Protein AF-0000000085016374 (afdb_homodimer)

Nearest PDB structures (foldseek):
  3pas-assembly1_A  TM=5.591E-01  e=5.017E-05  Marinobacter nauticus VT8
  2zcx-assembly1_A-2  TM=7.068E-01  e=5.636E-04  Streptomyces coelicolor
  1ui6-assembly1_A  TM=4.594E-01  e=1.805E-04  Streptomyces coelicolor A3(2)
  4me9-assembly1_B  TM=4.022E-01  e=4.446E-04  Bacillus cereus ATCC 10987
  7acl-assembly1_B  TM=5.069E-01  e=5.238E-03  Escherichia coli

Organism: Streptococcus sanguinis (strain SK36) (NCBI:txid388919)

Sequence (396 aa):
MATAFTSEEKEVIRKKLHKVAKECLQRYGVKKTTVDQMAALADISKGSFYNFYSSKEMLFFAVLEEYQIDVMNRLTEQLGMEVKIDTNRLVQLLYDFYQDFRYSFMYTIFKNHEMELLLRKLPKEAITNHHLIDDRMVKKIVSRINIRENVSVEIVSALFRTIAMTILHIEEIGEKQFDTTLKLVIQGVVEQITKEDRMATAFTSEEKEVIRKKLHKVAKECLQRYGVKKTTVDQMAALADISKGSFYNFYSSKEMLFFAVLEEYQIDVMNRLTEQLGMEVKIDTNRLVQLLYDFYQDFRYSFMYTIFKNHEMELLLRKLPKEAITNHHLIDDRMVKKIVSRINIRENVSVEIVSALFRTIAMTILHIEEIGEKQFDTTLKLVIQGVVEQITKEDR

pLDDT: mean 90.74, std 9.72, range [34.41, 98.5]

Structure (mmCIF, N/CA/C/O backbone):
data_AF-0000000085016374-model_v1
#
loop_
_entity.id
_entity.type
_entity.pdbx_description
1 polymer 'Transcriptional regulator, TetR/AcrR family, putative'
#
loop_
_atom_site.group_PDB
_atom_site.id
_atom_site.type_symbol
_atom_site.label_atom_id
_atom_site.label_alt_id
_atom_site.label_comp_id
_atom_site.label_asym_id
_atom_site.label_entity_id
_atom_site.label_seq_id
_atom_site.pdbx_PDB_ins_code
_atom_site.Cartn_x
_atom_site.Cartn_y
_atom_site.Cartn_z
_atom_site.occupancy
_atom_site.B_iso_or_equiv
_atom_site.auth_seq_id
_atom_site.auth_comp_id
_atom_site.auth_asym_id
_atom_site.auth_atom_id
_atom_site.pdbx_PDB_model_num
ATOM 1 N N . MET A 1 1 ? 45.938 18.297 -5.332 1 34.41 1 MET A N 1
ATOM 2 C CA . MET A 1 1 ? 44.969 17.766 -6.297 1 34.41 1 MET A CA 1
ATOM 3 C C . MET A 1 1 ? 44.094 16.703 -5.648 1 34.41 1 MET A C 1
ATOM 5 O O . MET A 1 1 ? 44.594 15.859 -4.898 1 34.41 1 MET A O 1
ATOM 9 N N . ALA A 1 2 ? 42.844 16.953 -5.238 1 45.19 2 ALA A N 1
ATOM 10 C CA . ALA A 1 2 ? 42.094 16.047 -4.379 1 45.19 2 ALA A CA 1
ATOM 11 C C . ALA A 1 2 ? 42.219 14.609 -4.852 1 45.19 2 ALA A C 1
ATOM 13 O O . ALA A 1 2 ? 41.969 14.312 -6.02 1 45.19 2 ALA A O 1
ATOM 14 N N . THR A 1 3 ? 43.031 13.852 -4.527 1 54.28 3 THR A N 1
ATOM 15 C CA . THR A 1 3 ? 43.406 12.531 -5.012 1 54.28 3 THR A CA 1
ATOM 16 C C . THR A 1 3 ? 42.188 11.641 -5.191 1 54.28 3 THR A C 1
ATOM 18 O O . THR A 1 3 ? 41.406 11.453 -4.254 1 54.28 3 THR A O 1
ATOM 21 N N . ALA A 1 4 ? 41.688 11.43 -6.477 1 71.38 4 ALA A N 1
ATOM 22 C CA . ALA A 1 4 ? 40.594 10.578 -6.965 1 71.38 4 ALA A CA 1
ATOM 23 C C . ALA A 1 4 ? 40.688 9.164 -6.402 1 71.38 4 ALA A C 1
ATOM 25 O O . ALA A 1 4 ? 41.781 8.594 -6.355 1 71.38 4 ALA A O 1
ATOM 26 N N . PHE A 1 5 ? 39.875 8.75 -5.504 1 82.38 5 PHE A N 1
ATOM 27 C CA . PHE A 1 5 ? 39.844 7.379 -4.996 1 82.38 5 PHE A CA 1
ATOM 28 C C . PHE A 1 5 ? 40.156 6.383 -6.109 1 82.38 5 PHE A C 1
ATOM 30 O O . PHE A 1 5 ? 39.75 6.582 -7.254 1 82.38 5 PHE A O 1
ATOM 37 N N . THR A 1 6 ? 41.031 5.504 -5.766 1 87.38 6 THR A N 1
ATOM 38 C CA . THR A 1 6 ? 41.219 4.391 -6.688 1 87.38 6 THR A CA 1
ATOM 39 C C . THR A 1 6 ? 39.969 3.527 -6.777 1 87.38 6 THR A C 1
ATOM 41 O O . THR A 1 6 ? 39.031 3.693 -5.988 1 87.38 6 THR A O 1
ATOM 44 N N . SER A 1 7 ? 39.875 2.711 -7.832 1 88.12 7 SER A N 1
ATOM 45 C CA . SER A 1 7 ? 38.75 1.823 -7.996 1 88.12 7 SER A CA 1
ATOM 46 C C . SER A 1 7 ? 38.562 0.916 -6.781 1 88.12 7 SER A C 1
ATOM 48 O O . SER A 1 7 ? 37.438 0.667 -6.34 1 88.12 7 SER A O 1
ATOM 50 N N . GLU A 1 8 ? 39.625 0.43 -6.277 1 90.88 8 GLU A N 1
ATOM 51 C CA . GLU A 1 8 ? 39.594 -0.43 -5.098 1 90.88 8 GLU A CA 1
ATOM 52 C C . GLU A 1 8 ? 39.125 0.339 -3.865 1 90.88 8 GLU A C 1
ATOM 54 O O . GLU A 1 8 ? 38.344 -0.177 -3.064 1 90.88 8 GLU A O 1
ATOM 59 N N . GLU A 1 9 ? 39.656 1.51 -3.75 1 90.81 9 GLU A N 1
ATOM 60 C CA . GLU A 1 9 ? 39.25 2.355 -2.631 1 90.81 9 GLU A CA 1
ATOM 61 C C . GLU A 1 9 ? 37.75 2.678 -2.693 1 90.81 9 GLU A C 1
ATOM 63 O O . GLU A 1 9 ? 37.062 2.68 -1.667 1 90.81 9 GLU A O 1
ATOM 68 N N . LYS A 1 10 ? 37.312 2.941 -3.848 1 93.38 10 LYS A N 1
ATOM 69 C CA . LYS A 1 10 ? 35.906 3.258 -4.031 1 93.38 10 LYS A CA 1
ATOM 70 C C . LYS A 1 10 ? 35.031 2.09 -3.605 1 93.38 10 LYS A C 1
ATOM 72 O O . LYS A 1 10 ? 33.969 2.291 -2.982 1 93.38 10 LYS A O 1
ATOM 77 N N . GLU A 1 11 ? 35.469 0.942 -3.926 1 94.5 11 GLU A N 1
ATOM 78 C CA . GLU A 1 11 ? 34.688 -0.248 -3.562 1 94.5 11 GLU A CA 1
ATOM 79 C C . GLU A 1 11 ? 34.656 -0.439 -2.049 1 94.5 11 GLU A C 1
ATOM 81 O O . GLU A 1 11 ? 33.625 -0.822 -1.493 1 94.5 11 GLU A O 1
ATOM 86 N N . VAL A 1 12 ? 35.75 -0.226 -1.465 1 94.75 12 VAL A N 1
ATOM 87 C CA . VAL A 1 12 ? 35.844 -0.357 -0.014 1 94.75 12 VAL A CA 1
ATOM 88 C C . VAL A 1 12 ? 34.906 0.662 0.654 1 94.75 12 VAL A C 1
ATOM 90 O O . VAL A 1 12 ? 34.188 0.33 1.597 1 94.75 12 VAL A O 1
ATOM 93 N N . ILE A 1 13 ? 34.938 1.874 0.152 1 95.69 13 ILE A N 1
ATOM 94 C CA . ILE A 1 13 ? 34.125 2.938 0.725 1 95.69 13 ILE A CA 1
ATOM 95 C C . ILE A 1 13 ? 32.625 2.627 0.502 1 95.69 13 ILE A C 1
ATOM 97 O O . ILE A 1 13 ? 31.812 2.818 1.401 1 95.69 13 ILE A O 1
ATOM 101 N N . ARG A 1 14 ? 32.312 2.17 -0.649 1 96.31 14 ARG A N 1
ATOM 102 C CA . ARG A 1 14 ? 30.938 1.799 -0.957 1 96.31 14 ARG A CA 1
ATOM 103 C C . ARG A 1 14 ? 30.422 0.749 0.021 1 96.31 14 ARG A C 1
ATOM 105 O O . ARG A 1 14 ? 29.312 0.879 0.555 1 96.31 14 ARG A O 1
ATOM 112 N N . LYS A 1 15 ? 31.203 -0.243 0.258 1 96.69 15 LYS A N 1
ATOM 113 C CA . LYS A 1 15 ? 30.812 -1.307 1.182 1 96.69 15 LYS A CA 1
ATOM 114 C C . LYS A 1 15 ? 30.641 -0.769 2.6 1 96.69 15 LYS A C 1
ATOM 116 O O . LYS A 1 15 ? 29.719 -1.16 3.307 1 96.69 15 LYS A O 1
ATOM 121 N N . LYS A 1 16 ? 31.516 0.068 2.922 1 97.25 16 LYS A N 1
ATOM 122 C CA . LYS A 1 16 ? 31.422 0.678 4.246 1 97.25 16 LYS A CA 1
ATOM 123 C C . LYS A 1 16 ? 30.156 1.523 4.379 1 97.25 16 LYS A C 1
ATOM 125 O O . LYS A 1 16 ? 29.469 1.469 5.402 1 97.25 16 LYS A O 1
ATOM 130 N N . LEU A 1 17 ? 29.875 2.289 3.383 1 98 17 LEU A N 1
ATOM 131 C CA . LEU A 1 17 ? 28.672 3.115 3.379 1 98 17 LEU A CA 1
ATOM 132 C C . LEU A 1 17 ? 27.406 2.252 3.49 1 98 17 LEU A C 1
ATOM 134 O O . LEU A 1 17 ? 26.484 2.594 4.223 1 98 17 LEU A O 1
ATOM 138 N N . HIS A 1 18 ? 27.422 1.163 2.791 1 97.75 18 HIS A N 1
ATOM 139 C CA . HIS A 1 18 ? 26.266 0.269 2.842 1 97.75 18 HIS A CA 1
ATOM 140 C C . HIS A 1 18 ? 26.094 -0.327 4.234 1 97.75 18 HIS A C 1
ATOM 142 O O . HIS A 1 18 ? 24.969 -0.41 4.742 1 97.75 18 HIS A O 1
ATOM 148 N N . LYS A 1 19 ? 27.188 -0.715 4.824 1 97.44 19 LYS A N 1
ATOM 149 C CA . LYS A 1 19 ? 27.141 -1.271 6.172 1 97.44 19 LYS A CA 1
ATOM 150 C C . LYS A 1 19 ? 26.625 -0.242 7.176 1 97.44 19 LYS A C 1
ATOM 152 O O . LYS A 1 19 ? 25.734 -0.537 7.973 1 97.44 19 LYS A O 1
ATOM 157 N N . VAL A 1 20 ? 27.141 0.909 7.086 1 97.94 20 VAL A N 1
ATOM 158 C CA . VAL A 1 20 ? 26.766 1.995 7.98 1 97.94 20 VAL A CA 1
ATOM 159 C C . VAL A 1 20 ? 25.281 2.348 7.773 1 97.94 20 VAL A C 1
ATOM 161 O O . VAL A 1 20 ? 24.547 2.527 8.742 1 97.94 20 VAL A O 1
ATOM 164 N N . ALA A 1 21 ? 24.891 2.467 6.547 1 97.31 21 ALA A N 1
ATOM 165 C CA . ALA A 1 21 ? 23.5 2.799 6.227 1 97.31 21 ALA A CA 1
ATOM 166 C C . ALA A 1 21 ? 22.547 1.76 6.801 1 97.31 21 ALA A C 1
ATOM 168 O O . ALA A 1 21 ? 21.531 2.111 7.402 1 97.31 21 ALA A O 1
ATOM 169 N N . LYS A 1 22 ? 22.891 0.53 6.613 1 95.5 22 LYS A N 1
ATOM 170 C CA . LYS A 1 22 ? 22.047 -0.547 7.137 1 95.5 22 LYS A CA 1
ATOM 171 C C . LYS A 1 22 ? 21.906 -0.443 8.648 1 95.5 22 LYS A C 1
ATOM 173 O O . LYS A 1 22 ? 20.797 -0.554 9.18 1 95.5 22 LYS A O 1
ATOM 178 N N . GLU A 1 23 ? 22.938 -0.219 9.297 1 95.25 23 GLU A N 1
ATOM 179 C CA . GLU A 1 23 ? 22.938 -0.099 10.75 1 95.25 23 GLU A CA 1
ATOM 180 C C . GLU A 1 23 ? 22.125 1.108 11.203 1 95.25 23 GLU A C 1
ATOM 182 O O . GLU A 1 23 ? 21.359 1.02 12.164 1 95.25 23 GLU A O 1
ATOM 187 N N . CYS A 1 24 ? 22.328 2.203 10.539 1 95.06 24 CYS A N 1
ATOM 188 C CA . CYS A 1 24 ? 21.609 3.422 10.891 1 95.06 24 CYS A CA 1
ATOM 189 C C . CYS A 1 24 ? 20.109 3.26 10.648 1 95.06 24 CYS A C 1
ATOM 191 O O . CYS A 1 24 ? 19.297 3.672 11.477 1 95.06 24 CYS A O 1
ATOM 193 N N . LEU A 1 25 ? 19.781 2.646 9.57 1 92.69 25 LEU A N 1
ATOM 194 C CA . LEU A 1 25 ? 18.375 2.422 9.242 1 92.69 25 LEU A CA 1
ATOM 195 C C . LEU A 1 25 ? 17.719 1.515 10.281 1 92.69 25 LEU A C 1
ATOM 197 O O . LEU A 1 25 ? 16.578 1.755 10.688 1 92.69 25 LEU A O 1
ATOM 201 N N . GLN A 1 26 ? 18.438 0.539 10.633 1 91.62 26 GLN A N 1
ATOM 202 C CA . GLN A 1 26 ? 17.906 -0.41 11.609 1 91.62 26 GLN A CA 1
ATOM 203 C C . GLN A 1 26 ? 17.688 0.26 12.961 1 91.62 26 GLN A C 1
ATOM 205 O O . GLN A 1 26 ? 16.688 -0.008 13.641 1 91.62 26 GLN A O 1
ATOM 210 N N . ARG A 1 27 ? 18.562 1.188 13.242 1 90.81 27 ARG A N 1
ATOM 211 C CA . ARG A 1 27 ? 18.562 1.775 14.578 1 90.81 27 ARG A CA 1
ATOM 212 C C . ARG A 1 27 ? 17.703 3.037 14.609 1 90.81 27 ARG A C 1
ATOM 214 O O . ARG A 1 27 ? 16.938 3.246 15.555 1 90.81 27 ARG A O 1
ATOM 221 N N . TYR A 1 28 ? 17.828 3.885 13.508 1 90 28 TYR A N 1
ATOM 222 C CA . TYR A 1 28 ? 17.297 5.23 13.625 1 90 28 TYR A CA 1
ATOM 223 C C . TYR A 1 28 ? 16.219 5.477 12.578 1 90 28 TYR A C 1
ATOM 225 O O . TYR A 1 28 ? 15.406 6.402 12.711 1 90 28 TYR A O 1
ATOM 233 N N . GLY A 1 29 ? 16.188 4.648 11.617 1 90.44 29 GLY A N 1
ATOM 234 C CA . GLY A 1 29 ? 15.242 4.906 10.539 1 90.44 29 GLY A CA 1
ATOM 235 C C . GLY A 1 29 ? 15.742 5.938 9.547 1 90.44 29 GLY A C 1
ATOM 236 O O . GLY A 1 29 ? 16.922 6.312 9.562 1 90.44 29 GLY A O 1
ATOM 237 N N . VAL A 1 30 ? 14.898 6.383 8.648 1 91.88 30 VAL A N 1
ATOM 238 C CA . VAL A 1 30 ? 15.258 7.254 7.531 1 91.88 30 VAL A CA 1
ATOM 239 C C . VAL A 1 30 ? 15.352 8.703 8.016 1 91.88 30 VAL A C 1
ATOM 241 O O . VAL A 1 30 ? 16.328 9.398 7.727 1 91.88 30 VAL A O 1
ATOM 244 N N . LYS A 1 31 ? 14.414 9.133 8.75 1 89.94 31 LYS A N 1
ATOM 245 C CA . LYS A 1 31 ? 14.281 10.539 9.133 1 89.94 31 LYS A CA 1
ATOM 246 C C . LYS A 1 31 ? 15.43 10.969 10.047 1 89.94 31 LYS A C 1
ATOM 248 O O . LYS A 1 31 ? 15.984 12.055 9.883 1 89.94 31 LYS A O 1
ATOM 253 N N . LYS A 1 32 ? 15.828 10.164 10.891 1 92.62 32 LYS A N 1
ATOM 254 C CA . LYS A 1 32 ? 16.781 10.531 11.93 1 92.62 32 LYS A CA 1
ATOM 255 C C . LYS A 1 32 ? 18.219 10.273 11.469 1 92.62 32 LYS A C 1
ATOM 257 O O . LYS A 1 32 ? 19.172 10.672 12.141 1 92.62 32 LYS A O 1
ATOM 262 N N . THR A 1 33 ? 18.328 9.617 10.406 1 95.12 33 THR A N 1
ATOM 263 C CA . THR A 1 33 ? 19.672 9.367 9.875 1 95.12 33 THR A CA 1
ATOM 264 C C . THR A 1 33 ? 20.094 10.492 8.93 1 95.12 33 THR A C 1
ATOM 266 O O . THR A 1 33 ? 19.344 10.852 8.016 1 95.12 33 THR A O 1
ATOM 269 N N . THR A 1 34 ? 21.344 11.031 9.156 1 97 34 THR A N 1
ATOM 270 C CA . THR A 1 34 ? 21.797 12.133 8.32 1 97 34 THR A CA 1
ATOM 271 C C . THR A 1 34 ? 23.047 11.734 7.535 1 97 34 THR A C 1
ATOM 273 O O . THR A 1 34 ? 23.734 10.766 7.887 1 97 34 THR A O 1
ATOM 276 N N . VAL A 1 35 ? 23.297 12.562 6.484 1 97.94 35 VAL A N 1
ATOM 277 C CA . VAL A 1 35 ? 24.484 12.359 5.668 1 97.94 35 VAL A CA 1
ATOM 278 C C . VAL A 1 35 ? 25.734 12.602 6.512 1 97.94 35 VAL A C 1
ATOM 280 O O . VAL A 1 35 ? 26.703 11.836 6.445 1 97.94 35 VAL A O 1
ATOM 283 N N . ASP A 1 36 ? 25.641 13.602 7.375 1 97.88 36 ASP A N 1
ATOM 284 C CA . ASP A 1 36 ? 26.781 13.914 8.234 1 97.88 36 ASP A CA 1
ATOM 285 C C . ASP A 1 36 ? 27.125 12.734 9.141 1 97.88 36 ASP A C 1
ATOM 287 O O . ASP A 1 36 ? 28.297 12.352 9.242 1 97.88 36 ASP A O 1
ATOM 291 N N . GLN A 1 37 ? 26.203 12.133 9.703 1 97.62 37 GLN A N 1
ATOM 292 C CA . GLN A 1 37 ? 26.391 11 10.609 1 97.62 37 GLN A CA 1
ATOM 293 C C . GLN A 1 37 ? 26.984 9.805 9.867 1 97.62 37 GLN A C 1
ATOM 295 O O . GLN A 1 37 ? 27.922 9.18 10.352 1 97.62 37 GLN A O 1
ATOM 300 N N . MET A 1 38 ? 26.453 9.469 8.703 1 98.25 38 MET A N 1
ATOM 301 C CA . MET A 1 38 ? 26.891 8.305 7.949 1 98.25 38 MET A CA 1
ATOM 302 C C . MET A 1 38 ? 28.312 8.508 7.414 1 98.25 38 MET A C 1
ATOM 304 O O . MET A 1 38 ? 29.125 7.582 7.418 1 98.25 38 MET A O 1
ATOM 308 N N . ALA A 1 39 ? 28.531 9.734 6.934 1 97.88 39 ALA A N 1
ATOM 309 C CA . ALA A 1 39 ? 29.875 10.047 6.441 1 97.88 39 ALA A CA 1
ATOM 310 C C . ALA A 1 39 ? 30.922 9.883 7.543 1 97.88 39 ALA A C 1
ATOM 312 O O . ALA A 1 39 ? 31.969 9.273 7.328 1 97.88 39 ALA A O 1
ATOM 313 N N . ALA A 1 40 ? 30.625 10.352 8.727 1 97.75 40 ALA A N 1
ATOM 314 C CA . ALA A 1 40 ? 31.516 10.242 9.867 1 97.75 40 ALA A CA 1
ATOM 315 C C . ALA A 1 40 ? 31.766 8.781 10.234 1 97.75 40 ALA A C 1
ATOM 317 O O . ALA A 1 40 ? 32.906 8.367 10.453 1 97.75 40 ALA A O 1
ATOM 318 N N . LEU A 1 41 ? 30.781 8.016 10.258 1 97.19 41 LEU A N 1
ATOM 319 C CA . LEU A 1 41 ? 30.875 6.602 10.617 1 97.19 41 LEU A CA 1
ATOM 320 C C . LEU A 1 41 ? 31.641 5.82 9.562 1 97.19 41 LEU A C 1
ATOM 322 O O . LEU A 1 41 ? 32.312 4.84 9.875 1 97.19 41 LEU A O 1
ATOM 326 N N . ALA A 1 42 ? 31.562 6.281 8.32 1 97.12 42 ALA A N 1
ATOM 327 C CA . ALA A 1 42 ? 32.25 5.629 7.215 1 97.12 42 ALA A CA 1
ATOM 328 C C . ALA A 1 42 ? 33.688 6.18 7.066 1 97.12 42 ALA A C 1
ATOM 330 O O . ALA A 1 42 ? 34.438 5.73 6.203 1 97.12 42 ALA A O 1
ATOM 331 N N . ASP A 1 43 ? 33.969 7.145 7.82 1 96.12 43 ASP A N 1
ATOM 332 C CA . ASP A 1 43 ? 35.281 7.758 7.848 1 96.12 43 ASP A CA 1
ATOM 333 C C . ASP A 1 43 ? 35.594 8.453 6.527 1 96.12 43 ASP A C 1
ATOM 335 O O . ASP A 1 43 ? 36.656 8.25 5.949 1 96.12 43 ASP A O 1
ATOM 339 N N . ILE A 1 44 ? 34.688 9.133 6.055 1 96.31 44 ILE A N 1
ATOM 340 C CA . ILE A 1 44 ? 34.844 9.984 4.887 1 96.31 44 ILE A CA 1
ATOM 341 C C . ILE A 1 44 ? 34.25 11.359 5.148 1 96.31 44 ILE A C 1
ATOM 343 O O . ILE A 1 44 ? 33.531 11.547 6.129 1 96.31 44 ILE A O 1
ATOM 347 N N . SER A 1 45 ? 34.531 12.328 4.27 1 95.69 45 SER A N 1
ATOM 348 C CA . SER A 1 45 ? 33.938 13.656 4.391 1 95.69 45 SER A CA 1
ATOM 349 C C . SER A 1 45 ? 32.531 13.68 3.816 1 95.69 45 SER A C 1
ATOM 351 O O . SER A 1 45 ? 32.188 12.844 2.98 1 95.69 45 SER A O 1
ATOM 353 N N . LYS A 1 46 ? 31.75 14.625 4.254 1 95.62 46 LYS A N 1
ATOM 354 C CA . LYS A 1 46 ? 30.406 14.82 3.701 1 95.62 46 LYS A CA 1
ATOM 355 C C . LYS A 1 46 ? 30.469 15.07 2.197 1 95.62 46 LYS A C 1
ATOM 357 O O . LYS A 1 46 ? 29.625 14.57 1.447 1 95.62 46 LYS A O 1
ATOM 362 N N . GLY A 1 47 ? 31.438 15.859 1.775 1 95.25 47 GLY A N 1
ATOM 363 C CA . GLY A 1 47 ? 31.641 16.109 0.356 1 95.25 47 GLY A CA 1
ATOM 364 C C . GLY A 1 47 ? 31.891 14.844 -0.441 1 95.25 47 GLY A C 1
ATOM 365 O O . GLY A 1 47 ? 31.328 14.656 -1.521 1 95.25 47 GLY A O 1
ATOM 366 N N . SER A 1 48 ? 32.719 13.977 0.127 1 95.31 48 SER A N 1
ATOM 367 C CA . SER A 1 48 ? 33.031 12.711 -0.525 1 95.31 48 SER A CA 1
ATOM 368 C C . SER A 1 48 ? 31.812 11.82 -0.651 1 95.31 48 SER A C 1
ATOM 370 O O . SER A 1 48 ? 31.688 11.039 -1.6 1 95.31 48 SER A O 1
ATOM 372 N N . PHE A 1 49 ? 30.891 11.977 0.316 1 97.56 49 PHE A N 1
ATOM 373 C CA . PHE A 1 49 ? 29.656 11.211 0.268 1 97.56 49 PHE A CA 1
ATOM 374 C C . PHE A 1 49 ? 28.953 11.406 -1.068 1 97.56 49 PHE A C 1
ATOM 376 O O . PHE A 1 49 ? 28.5 10.438 -1.688 1 97.56 49 PHE A O 1
ATOM 383 N N . TYR A 1 50 ? 28.953 12.562 -1.556 1 96.56 50 TYR A N 1
ATOM 384 C CA . TYR A 1 50 ? 28.172 12.938 -2.727 1 96.56 50 TYR A CA 1
ATOM 385 C C . TYR A 1 50 ? 28.859 12.492 -4.012 1 96.56 50 TYR A C 1
ATOM 387 O O . TYR A 1 50 ? 28.281 12.555 -5.094 1 96.56 50 TYR A O 1
ATOM 395 N N . ASN A 1 51 ? 30.094 12.016 -3.869 1 95.62 51 ASN A N 1
ATOM 396 C CA . ASN A 1 51 ? 30.75 11.344 -4.984 1 95.62 51 ASN A CA 1
ATOM 397 C C . ASN A 1 51 ? 30.156 9.961 -5.23 1 95.62 51 ASN A C 1
ATOM 399 O O . ASN A 1 51 ? 30.312 9.391 -6.309 1 95.62 51 ASN A O 1
ATOM 403 N N . PHE A 1 52 ? 29.484 9.484 -4.258 1 96.69 52 PHE A N 1
ATOM 404 C CA . PHE A 1 52 ? 28.969 8.117 -4.348 1 96.69 52 PHE A CA 1
ATOM 405 C C . PHE A 1 52 ? 27.453 8.125 -4.504 1 96.69 52 PHE A C 1
ATOM 407 O O . PHE A 1 52 ? 26.906 7.359 -5.297 1 96.69 52 PHE A O 1
ATOM 414 N N . TYR A 1 53 ? 26.781 8.992 -3.76 1 97.62 53 TYR A N 1
ATOM 415 C CA . TYR A 1 53 ? 25.328 9.055 -3.793 1 97.62 53 TYR A CA 1
ATOM 416 C C . TYR A 1 53 ? 24.844 10.5 -3.807 1 97.62 53 TYR A C 1
ATOM 418 O O . TYR A 1 53 ? 25.359 11.336 -3.061 1 97.62 53 TYR A O 1
ATOM 426 N N . SER A 1 54 ? 23.812 10.719 -4.617 1 96.56 54 SER A N 1
ATOM 427 C CA . SER A 1 54 ? 23.281 12.07 -4.777 1 96.56 54 SER A CA 1
ATOM 428 C C . SER A 1 54 ? 22.453 12.484 -3.564 1 96.56 54 SER A C 1
ATOM 430 O O . SER A 1 54 ? 22.203 13.68 -3.352 1 96.56 54 SER A O 1
ATOM 432 N N . SER A 1 55 ? 21.969 11.508 -2.74 1 96.44 55 SER A N 1
ATOM 433 C CA . SER A 1 55 ? 21.188 11.742 -1.537 1 96.44 55 SER A CA 1
ATOM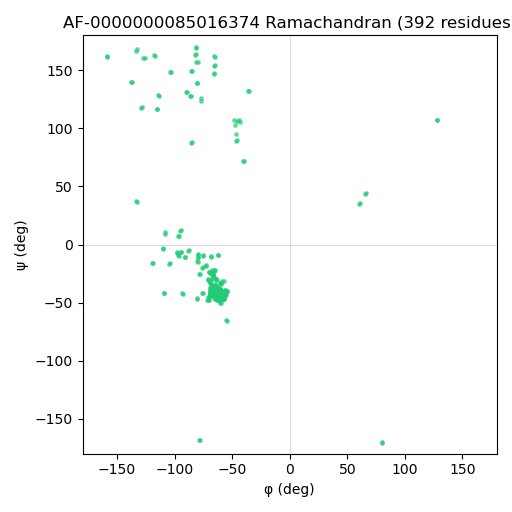 434 C C . SER A 1 55 ? 21.25 10.555 -0.59 1 96.44 55 SER A C 1
ATOM 436 O O . SER A 1 55 ? 21.656 9.461 -0.987 1 96.44 55 SER A O 1
ATOM 438 N N . LYS A 1 56 ? 20.906 10.766 0.62 1 96.5 56 LYS A N 1
ATOM 439 C CA . LYS A 1 56 ? 20.859 9.648 1.552 1 96.5 56 LYS A CA 1
ATOM 440 C C . LYS A 1 56 ? 19.797 8.633 1.136 1 96.5 56 LYS A C 1
ATOM 442 O O . LYS A 1 56 ? 19.953 7.43 1.366 1 96.5 56 LYS A O 1
ATOM 447 N N . GLU A 1 57 ? 18.734 9.117 0.474 1 96 57 GLU A N 1
ATOM 448 C CA . GLU A 1 57 ? 17.656 8.234 0.017 1 96 57 GLU A CA 1
ATOM 449 C C . GLU A 1 57 ? 18.172 7.262 -1.048 1 96 57 GLU A C 1
ATOM 451 O O . GLU A 1 57 ? 17.766 6.098 -1.071 1 96 57 GLU A O 1
ATOM 456 N N . MET A 1 58 ? 19 7.75 -1.874 1 96.94 58 MET A N 1
ATOM 457 C CA . MET A 1 58 ? 19.562 6.883 -2.902 1 96.94 58 MET A CA 1
ATOM 458 C C . MET A 1 58 ? 20.422 5.789 -2.279 1 96.94 58 MET A C 1
ATOM 460 O O . MET A 1 58 ? 20.391 4.641 -2.725 1 96.94 58 MET A O 1
ATOM 464 N N . LEU A 1 59 ? 21.203 6.188 -1.28 1 97.81 59 LEU A N 1
ATOM 465 C CA . LEU A 1 59 ? 22 5.191 -0.566 1 97.81 59 LEU A CA 1
ATOM 466 C C . LEU A 1 59 ? 21.094 4.18 0.133 1 97.81 59 LEU A C 1
ATOM 468 O O . LEU A 1 59 ? 21.312 2.973 0.045 1 97.81 59 LEU A O 1
ATOM 472 N N . PHE A 1 60 ? 20.062 4.648 0.812 1 96.38 60 PHE A N 1
ATOM 473 C CA . PHE A 1 60 ? 19.125 3.777 1.512 1 96.38 60 PHE A CA 1
ATOM 474 C C . PHE A 1 60 ? 18.453 2.812 0.54 1 96.38 60 PHE A C 1
ATOM 476 O O . PHE A 1 60 ? 18.328 1.621 0.828 1 96.38 60 PHE A O 1
ATOM 483 N N . PHE A 1 61 ? 18.078 3.318 -0.585 1 95.81 61 PHE A N 1
ATOM 484 C CA . PHE A 1 61 ? 17.438 2.492 -1.598 1 95.81 61 PHE A CA 1
ATOM 485 C C . PHE A 1 61 ? 18.375 1.412 -2.104 1 95.81 61 PHE A C 1
ATOM 487 O O . PHE A 1 61 ? 17.969 0.265 -2.301 1 95.81 61 PHE A O 1
ATOM 494 N N . ALA A 1 62 ? 19.594 1.773 -2.27 1 96.12 62 ALA A N 1
ATOM 495 C CA . ALA A 1 62 ? 20.609 0.81 -2.719 1 96.12 62 ALA A CA 1
ATOM 496 C C . ALA A 1 62 ? 20.766 -0.317 -1.702 1 96.12 62 ALA A C 1
ATOM 498 O O . ALA A 1 62 ? 20.891 -1.485 -2.076 1 96.12 62 ALA A O 1
ATOM 499 N N . VAL A 1 63 ? 20.766 0.032 -0.49 1 95.75 63 VAL A N 1
ATOM 500 C CA . VAL A 1 63 ? 20.922 -0.948 0.58 1 95.75 63 VAL A CA 1
ATOM 501 C C . VAL A 1 63 ? 19.703 -1.875 0.613 1 95.75 63 VAL A C 1
ATOM 503 O O . VAL A 1 63 ? 19.844 -3.09 0.763 1 95.75 63 VAL A O 1
ATOM 506 N N . LEU A 1 64 ? 18.547 -1.357 0.46 1 93.44 64 LEU A N 1
ATOM 507 C CA . LEU A 1 64 ? 17.328 -2.145 0.438 1 93.44 64 LEU A CA 1
ATOM 508 C C . LEU A 1 64 ? 17.312 -3.094 -0.755 1 93.44 64 LEU A C 1
ATOM 510 O O . LEU A 1 64 ? 16.906 -4.254 -0.626 1 93.44 64 LEU A O 1
ATOM 514 N N . GLU A 1 65 ? 17.703 -2.551 -1.83 1 93.69 65 GLU A N 1
ATOM 515 C CA . GLU A 1 65 ? 17.781 -3.363 -3.041 1 93.69 65 GLU A CA 1
ATOM 516 C C . GLU A 1 65 ? 18.766 -4.52 -2.881 1 93.69 65 GLU A C 1
ATOM 518 O O . GLU A 1 65 ? 18.484 -5.641 -3.305 1 93.69 65 GLU A O 1
ATOM 523 N N . GLU A 1 66 ? 19.875 -4.184 -2.338 1 93.5 66 GLU A N 1
ATOM 524 C CA . GLU A 1 66 ? 20.875 -5.223 -2.088 1 93.5 66 GLU A CA 1
ATOM 525 C C . GLU A 1 66 ? 20.297 -6.332 -1.209 1 93.5 66 GLU A C 1
ATOM 527 O O . GLU A 1 66 ? 20.531 -7.516 -1.47 1 93.5 66 GLU A O 1
ATOM 532 N N . TYR A 1 67 ? 19.625 -5.953 -0.21 1 91.81 67 TYR A N 1
ATOM 533 C CA . TYR A 1 67 ? 18.969 -6.926 0.665 1 91.81 67 TYR A CA 1
ATOM 534 C C . TYR A 1 67 ? 17.969 -7.773 -0.106 1 91.81 67 TYR A C 1
ATOM 536 O O . TYR A 1 67 ? 17.938 -9 0.029 1 91.81 67 TYR A O 1
ATOM 544 N N . GLN A 1 68 ? 17.156 -7.145 -0.875 1 92.06 68 GLN A N 1
ATOM 545 C CA . GLN A 1 68 ? 16.172 -7.852 -1.682 1 92.06 68 GLN A CA 1
ATOM 546 C C . GLN A 1 68 ? 16.828 -8.875 -2.6 1 92.06 68 GLN A C 1
ATOM 548 O O . GLN A 1 68 ? 16.375 -10.008 -2.715 1 92.06 68 GLN A O 1
ATOM 553 N N . ILE A 1 69 ? 17.891 -8.43 -3.238 1 92.19 69 ILE A N 1
ATOM 554 C CA . ILE A 1 69 ? 18.609 -9.297 -4.164 1 92.19 69 ILE A CA 1
ATOM 555 C C . ILE A 1 69 ? 19.156 -10.516 -3.422 1 92.19 69 ILE A C 1
ATOM 557 O O . ILE A 1 69 ? 19.031 -11.648 -3.906 1 92.19 69 ILE A O 1
ATOM 561 N N . ASP A 1 70 ? 19.672 -10.258 -2.266 1 91.44 70 ASP A N 1
ATOM 562 C CA . ASP A 1 70 ? 20.203 -11.352 -1.463 1 91.44 70 ASP A CA 1
ATOM 563 C C . ASP A 1 70 ? 19.094 -12.359 -1.118 1 91.44 70 ASP A C 1
ATOM 565 O O . ASP A 1 70 ? 19.312 -13.57 -1.227 1 91.44 70 ASP A O 1
ATOM 569 N N . VAL A 1 71 ? 18.031 -11.891 -0.736 1 90.06 71 VAL A N 1
ATOM 570 C CA . VAL A 1 71 ? 16.922 -12.758 -0.345 1 90.06 71 VAL A CA 1
ATOM 571 C C . VAL A 1 71 ? 16.391 -13.5 -1.568 1 90.06 71 VAL A C 1
ATOM 573 O O . VAL A 1 71 ? 16.109 -14.703 -1.497 1 90.06 71 VAL A O 1
ATOM 576 N N . MET A 1 72 ? 16.281 -12.844 -2.664 1 89.5 72 MET A N 1
ATOM 577 C CA . MET A 1 72 ? 15.789 -13.469 -3.889 1 89.5 72 MET A CA 1
ATOM 578 C C . MET A 1 72 ? 16.75 -14.539 -4.379 1 89.5 72 MET A C 1
ATOM 580 O O . MET A 1 72 ? 16.328 -15.562 -4.918 1 89.5 72 MET A O 1
ATOM 584 N N . ASN A 1 73 ? 17.984 -14.258 -4.242 1 90.12 73 ASN A N 1
ATOM 585 C CA . ASN A 1 73 ? 18.984 -15.258 -4.617 1 90.12 73 ASN A CA 1
ATOM 586 C C . ASN A 1 73 ? 18.844 -16.531 -3.783 1 90.12 73 ASN A C 1
ATOM 588 O O . ASN A 1 73 ? 18.969 -17.641 -4.305 1 90.12 73 ASN A O 1
ATOM 592 N N . ARG A 1 74 ? 18.578 -16.359 -2.564 1 88.19 74 ARG A N 1
ATOM 593 C CA . ARG A 1 74 ? 18.344 -17.5 -1.702 1 88.19 74 ARG A CA 1
ATOM 594 C C . ARG A 1 74 ? 17.109 -18.281 -2.148 1 88.19 74 ARG A C 1
ATOM 596 O O . ARG A 1 74 ? 17.109 -19.516 -2.154 1 88.19 74 ARG A O 1
ATOM 603 N N . LEU A 1 75 ? 16.062 -17.562 -2.506 1 88 75 LEU A N 1
ATOM 604 C CA . LEU A 1 75 ? 14.844 -18.203 -3 1 88 75 LEU A CA 1
ATOM 605 C C . LEU A 1 75 ? 15.117 -18.984 -4.273 1 88 75 LEU A C 1
ATOM 607 O O . LEU A 1 75 ? 14.688 -20.141 -4.398 1 88 75 LEU A O 1
ATOM 611 N N . THR A 1 76 ? 15.828 -18.406 -5.176 1 87.81 76 THR A N 1
ATOM 612 C CA . THR A 1 76 ? 16.141 -19.047 -6.445 1 87.81 76 THR A CA 1
ATOM 613 C C . THR A 1 76 ? 17.016 -20.281 -6.223 1 87.81 76 THR A C 1
ATOM 615 O O . THR A 1 76 ? 16.875 -21.281 -6.918 1 87.81 76 THR A O 1
ATOM 618 N N . GLU A 1 77 ? 17.938 -20.188 -5.293 1 87.62 77 GLU A N 1
ATOM 619 C CA . GLU A 1 77 ? 18.781 -21.328 -4.953 1 87.62 77 GLU A CA 1
ATOM 620 C C . GLU A 1 77 ? 17.953 -22.484 -4.422 1 87.62 77 GLU A C 1
ATOM 622 O O . GLU A 1 77 ? 18.188 -23.656 -4.766 1 87.62 77 GLU A O 1
ATOM 627 N N . GLN A 1 78 ? 17.031 -22.172 -3.609 1 86.06 78 GLN A N 1
ATOM 628 C CA . GLN A 1 78 ? 16.141 -23.188 -3.068 1 86.06 78 GLN A CA 1
ATOM 629 C C . GLN A 1 78 ? 15.281 -23.812 -4.168 1 86.06 78 GLN A C 1
ATOM 631 O O . GLN A 1 78 ? 15.039 -25.031 -4.156 1 86.06 78 GLN A O 1
ATOM 636 N N . LEU A 1 79 ? 14.859 -23.016 -5.137 1 85.06 79 LEU A N 1
ATOM 637 C CA . LEU A 1 79 ? 14.07 -23.5 -6.262 1 85.06 79 LEU A CA 1
ATOM 638 C C . LEU A 1 79 ? 14.914 -24.391 -7.176 1 85.06 79 LEU A C 1
ATOM 640 O O . LEU A 1 79 ? 14.398 -25.312 -7.801 1 85.06 79 LEU A O 1
ATOM 644 N N . GLY A 1 80 ? 16.172 -24.047 -7.355 1 79.75 80 GLY A N 1
ATOM 645 C CA . GLY A 1 80 ? 17.078 -24.812 -8.203 1 79.75 80 GLY A CA 1
ATOM 646 C C . GLY A 1 80 ? 17.359 -26.203 -7.684 1 79.75 80 GLY A C 1
ATOM 647 O O . GLY A 1 80 ? 17.75 -27.094 -8.445 1 79.75 80 GLY A O 1
ATOM 648 N N . MET A 1 81 ? 17.172 -26.391 -6.469 1 76.5 81 MET A N 1
ATOM 649 C CA . MET A 1 81 ? 17.438 -27.688 -5.852 1 76.5 81 MET A CA 1
ATOM 650 C C . MET A 1 81 ? 16.297 -28.672 -6.113 1 76.5 81 MET A C 1
ATOM 652 O O . MET A 1 81 ? 16.438 -29.875 -5.883 1 76.5 81 MET A O 1
ATOM 656 N N . GLU A 1 82 ? 15.266 -28.062 -6.621 1 70.88 82 GLU A N 1
ATOM 657 C CA . GLU A 1 82 ? 14.086 -28.891 -6.879 1 70.88 82 GLU A CA 1
ATOM 658 C C . GLU A 1 82 ? 13.797 -28.984 -8.375 1 70.88 82 GLU A C 1
ATOM 660 O O . GLU A 1 82 ? 14.055 -28.047 -9.125 1 70.88 82 GLU A O 1
ATOM 665 N N . VAL A 1 83 ? 13.617 -30.109 -9 1 64.69 83 VAL A N 1
ATOM 666 C CA . VAL A 1 83 ? 13.375 -30.297 -10.43 1 64.69 83 VAL A CA 1
ATOM 667 C C . VAL A 1 83 ? 12.156 -29.469 -10.859 1 64.69 83 VAL A C 1
ATOM 669 O O . VAL A 1 83 ? 12.219 -28.703 -11.812 1 64.69 83 VAL A O 1
ATOM 672 N N . LYS A 1 84 ? 10.891 -29.75 -10.367 1 70.25 84 LYS A N 1
ATOM 673 C CA . LYS A 1 84 ? 9.672 -28.984 -10.617 1 70.25 84 LYS A CA 1
ATOM 674 C C . LYS A 1 84 ? 8.945 -28.656 -9.32 1 70.25 84 LYS A C 1
ATOM 676 O O . LYS A 1 84 ? 8.734 -29.547 -8.484 1 70.25 84 LYS A O 1
ATOM 681 N N . ILE A 1 85 ? 8.898 -27.469 -9.156 1 77.25 85 ILE A N 1
ATOM 682 C CA . ILE A 1 85 ? 8.242 -27.031 -7.93 1 77.25 85 ILE A CA 1
ATOM 683 C C . ILE A 1 85 ? 6.734 -26.938 -8.148 1 77.25 85 ILE A C 1
ATOM 685 O O . ILE A 1 85 ? 6.277 -26.422 -9.172 1 77.25 85 ILE A O 1
ATOM 689 N N . ASP A 1 86 ? 6.062 -27.547 -7.316 1 85.88 86 ASP A N 1
ATOM 690 C CA . ASP A 1 86 ? 4.613 -27.422 -7.43 1 85.88 86 ASP A CA 1
ATOM 691 C C . ASP A 1 86 ? 4.117 -26.125 -6.805 1 85.88 86 ASP A C 1
ATOM 693 O O . ASP A 1 86 ? 4.887 -25.406 -6.16 1 85.88 86 ASP A O 1
ATOM 697 N N . THR A 1 87 ? 2.941 -25.859 -7.031 1 88.81 87 THR A N 1
ATOM 698 C CA . THR A 1 87 ? 2.295 -24.594 -6.668 1 88.81 87 THR A CA 1
ATOM 699 C C . THR A 1 87 ? 2.338 -24.391 -5.16 1 88.81 87 THR A C 1
ATOM 701 O O . THR A 1 87 ? 2.627 -23.281 -4.691 1 88.81 87 THR A O 1
ATOM 704 N N . ASN A 1 88 ? 2.17 -25.406 -4.379 1 92.62 88 ASN A N 1
ATOM 705 C CA . ASN A 1 88 ? 2.16 -25.297 -2.924 1 92.62 88 ASN A CA 1
ATOM 706 C C . ASN A 1 88 ? 3.539 -24.938 -2.381 1 92.62 88 ASN A C 1
ATOM 708 O O . ASN A 1 88 ? 3.654 -24.156 -1.439 1 92.62 88 ASN A O 1
ATOM 712 N N . ARG A 1 89 ? 4.469 -25.547 -2.949 1 91.5 89 ARG A N 1
ATOM 713 C CA . ARG A 1 89 ? 5.836 -25.25 -2.533 1 91.5 89 ARG A CA 1
ATOM 714 C C . ARG A 1 89 ? 6.203 -23.797 -2.857 1 91.5 89 ARG A C 1
ATOM 716 O O . ARG A 1 89 ? 6.816 -23.109 -2.041 1 91.5 89 ARG A O 1
ATOM 723 N N . LEU A 1 90 ? 5.887 -23.344 -4.047 1 92.5 90 LEU A N 1
ATOM 724 C CA . LEU A 1 90 ? 6.145 -21.969 -4.434 1 92.5 90 LEU A CA 1
ATOM 725 C C . LEU A 1 90 ? 5.457 -21 -3.477 1 92.5 90 LEU A C 1
ATOM 727 O O . LEU A 1 90 ? 6.055 -20 -3.055 1 92.5 90 LEU A O 1
ATOM 731 N N . VAL A 1 91 ? 4.23 -21.281 -3.09 1 96 91 VAL A N 1
ATOM 732 C CA . VAL A 1 91 ? 3.473 -20.438 -2.16 1 96 91 VAL A CA 1
ATOM 733 C C . VAL A 1 91 ? 4.215 -20.344 -0.83 1 96 91 VAL A C 1
ATOM 735 O O . VAL A 1 91 ? 4.375 -19.25 -0.278 1 96 91 VAL A O 1
ATOM 738 N N . GLN A 1 92 ? 4.672 -21.438 -0.371 1 95.06 92 GLN A N 1
ATOM 739 C CA . GLN A 1 92 ? 5.367 -21.469 0.911 1 95.06 92 GLN A CA 1
ATOM 740 C C . GLN A 1 92 ? 6.668 -20.672 0.848 1 95.06 92 GLN A C 1
ATOM 742 O O . GLN A 1 92 ? 6.992 -19.938 1.781 1 95.06 92 GLN A O 1
ATOM 747 N N . LEU A 1 93 ? 7.371 -20.859 -0.206 1 92.69 93 LEU A N 1
ATOM 748 C CA . LEU A 1 93 ? 8.633 -20.156 -0.369 1 92.69 93 LEU A CA 1
ATOM 749 C C . LEU A 1 93 ? 8.414 -18.656 -0.453 1 92.69 93 LEU A C 1
ATOM 751 O O . LEU A 1 93 ? 9.141 -17.875 0.169 1 92.69 93 LEU A O 1
ATOM 755 N N . LEU A 1 94 ? 7.418 -18.234 -1.213 1 95.12 94 LEU A N 1
ATOM 756 C CA . LEU A 1 94 ? 7.102 -16.812 -1.334 1 95.12 94 LEU A CA 1
ATOM 757 C C . LEU A 1 94 ? 6.629 -16.25 0.001 1 95.12 94 LEU A C 1
ATOM 759 O O . LEU A 1 94 ? 7.008 -15.141 0.377 1 95.12 94 LEU A O 1
ATOM 763 N N . TYR A 1 95 ? 5.797 -16.984 0.68 1 96.88 95 TYR A N 1
ATOM 764 C CA . TYR A 1 95 ? 5.324 -16.531 1.985 1 96.88 95 TYR A CA 1
ATOM 765 C C . TYR A 1 95 ? 6.492 -16.312 2.938 1 96.88 95 TYR A C 1
ATOM 767 O O . TYR A 1 95 ? 6.562 -15.273 3.607 1 96.88 95 TYR A O 1
ATOM 775 N N . ASP A 1 96 ? 7.406 -17.234 2.979 1 93.81 96 ASP A N 1
ATOM 776 C CA . ASP A 1 96 ? 8.594 -17.109 3.826 1 93.81 96 ASP A CA 1
ATOM 777 C C . ASP A 1 96 ? 9.43 -15.891 3.424 1 93.81 96 ASP A C 1
ATOM 779 O O . ASP A 1 96 ? 9.945 -15.172 4.281 1 93.81 96 ASP A O 1
ATOM 783 N N . PHE A 1 97 ? 9.484 -15.773 2.182 1 91.75 97 PHE A N 1
ATOM 784 C CA . PHE A 1 97 ? 10.242 -14.641 1.654 1 91.75 97 PHE A CA 1
ATOM 785 C C . PHE A 1 97 ? 9.664 -13.32 2.146 1 91.75 97 PHE A C 1
ATOM 787 O O . PHE A 1 97 ? 10.391 -12.469 2.66 1 91.75 97 PHE A O 1
ATOM 794 N N . TYR A 1 98 ? 8.406 -13.117 2.018 1 93.88 98 TYR A N 1
ATOM 795 C CA . TYR A 1 98 ? 7.773 -11.859 2.391 1 93.88 98 TYR A CA 1
ATOM 796 C C . TYR A 1 98 ? 7.777 -11.672 3.902 1 93.88 98 TYR A C 1
ATOM 798 O O . TYR A 1 98 ? 7.891 -10.547 4.395 1 93.88 98 TYR A O 1
ATOM 806 N N . GLN A 1 99 ? 7.695 -12.727 4.625 1 92 99 GLN A N 1
ATOM 807 C CA . GLN A 1 99 ? 7.812 -12.648 6.078 1 92 99 GLN A CA 1
ATOM 808 C C . GLN A 1 99 ? 9.211 -12.211 6.492 1 92 99 GLN A C 1
ATOM 810 O O . GLN A 1 99 ? 9.367 -11.359 7.375 1 92 99 GLN A O 1
ATOM 815 N N . ASP A 1 100 ? 10.211 -12.75 5.832 1 89.75 100 ASP A N 1
ATOM 816 C CA . ASP A 1 100 ? 11.586 -12.352 6.105 1 89.75 100 ASP A CA 1
ATOM 817 C C . ASP A 1 100 ? 11.797 -10.867 5.816 1 89.75 100 ASP A C 1
ATOM 819 O O . ASP A 1 100 ? 12.484 -10.172 6.566 1 89.75 100 ASP A O 1
ATOM 823 N N . PHE A 1 101 ? 11.195 -10.516 4.801 1 87.69 101 PHE A N 1
ATOM 824 C CA . PHE A 1 101 ? 11.281 -9.109 4.43 1 87.69 101 PHE A CA 1
ATOM 825 C C . PHE A 1 101 ? 10.633 -8.227 5.488 1 87.69 101 PHE A C 1
ATOM 827 O O . PHE A 1 101 ? 11.227 -7.238 5.926 1 87.69 101 PHE A O 1
ATOM 834 N N . ARG A 1 102 ? 9.484 -8.594 5.93 1 87.75 102 ARG A N 1
ATOM 835 C CA . ARG A 1 102 ? 8.703 -7.852 6.914 1 87.75 102 ARG A CA 1
ATOM 836 C C . ARG A 1 102 ? 9.469 -7.719 8.234 1 87.75 102 ARG A C 1
ATOM 838 O O . ARG A 1 102 ? 9.422 -6.668 8.875 1 87.75 102 ARG A O 1
ATOM 845 N N . TYR A 1 103 ? 10.242 -8.672 8.586 1 86.56 103 TYR A N 1
ATOM 846 C CA . TYR A 1 103 ? 10.852 -8.688 9.914 1 86.56 103 TYR A CA 1
ATOM 847 C C . TYR A 1 103 ? 12.344 -8.391 9.828 1 86.56 103 TYR A C 1
ATOM 849 O O . TYR A 1 103 ? 13.07 -8.555 10.812 1 86.56 103 TYR A O 1
ATOM 857 N N . SER A 1 104 ? 12.781 -7.977 8.711 1 87.25 104 SER A N 1
ATOM 858 C CA . SER A 1 104 ? 14.18 -7.59 8.555 1 87.25 104 SER A CA 1
ATOM 859 C C . SER A 1 104 ? 14.43 -6.195 9.117 1 87.25 104 SER A C 1
ATOM 861 O O . SER A 1 104 ? 13.617 -5.668 9.875 1 87.25 104 SER A O 1
ATOM 863 N N . PHE A 1 105 ? 15.617 -5.703 8.773 1 80.81 105 PHE A N 1
ATOM 864 C CA . PHE A 1 105 ? 15.953 -4.359 9.227 1 80.81 105 PHE A CA 1
ATOM 865 C C . PHE A 1 105 ? 14.992 -3.334 8.641 1 80.81 105 PHE A C 1
ATOM 867 O O . PHE A 1 105 ? 14.922 -2.197 9.109 1 80.81 105 PHE A O 1
ATOM 874 N N . MET A 1 106 ? 14.141 -3.762 7.68 1 82.12 106 MET A N 1
ATOM 875 C CA . MET A 1 106 ? 13.188 -2.873 7.031 1 82.12 106 MET A CA 1
ATOM 876 C C . MET A 1 106 ? 11.945 -2.672 7.902 1 82.12 106 MET A C 1
ATOM 878 O O . MET A 1 106 ? 11.18 -1.729 7.691 1 82.12 106 MET A O 1
ATOM 882 N N . TYR A 1 107 ? 11.828 -3.514 8.883 1 80.19 107 TYR A N 1
ATOM 883 C CA . TYR A 1 107 ? 10.672 -3.447 9.773 1 80.19 107 TYR A CA 1
ATOM 884 C C . TYR A 1 107 ? 10.547 -2.062 10.398 1 80.19 107 TYR A C 1
ATOM 886 O O . TYR A 1 107 ? 9.445 -1.496 10.438 1 80.19 107 TYR A O 1
ATOM 894 N N . THR A 1 108 ? 11.664 -1.535 10.82 1 79.56 108 THR A N 1
ATOM 895 C CA . THR A 1 108 ? 11.672 -0.226 11.461 1 79.56 108 THR A CA 1
ATOM 896 C C . THR A 1 108 ? 11.211 0.856 10.484 1 79.56 108 THR A C 1
ATOM 898 O O . THR A 1 108 ? 10.453 1.751 10.859 1 79.56 108 THR A O 1
ATOM 901 N N . ILE A 1 109 ? 11.602 0.667 9.297 1 84.5 109 ILE A N 1
ATOM 902 C CA . ILE A 1 109 ? 11.266 1.637 8.258 1 84.5 109 ILE A CA 1
ATOM 903 C C . ILE A 1 109 ? 9.773 1.58 7.961 1 84.5 109 ILE A C 1
ATOM 905 O O . ILE A 1 109 ? 9.109 2.617 7.859 1 84.5 109 ILE A O 1
ATOM 909 N N . PHE A 1 110 ? 9.273 0.372 7.949 1 80.12 110 PHE A N 1
ATOM 910 C CA . PHE A 1 110 ? 7.855 0.177 7.68 1 80.12 110 PHE A CA 1
ATOM 911 C C . PHE A 1 110 ? 7.008 0.675 8.844 1 80.12 110 PHE A C 1
ATOM 913 O O . PHE A 1 110 ? 6.039 1.408 8.648 1 80.12 110 PHE A O 1
ATOM 920 N N . LYS A 1 111 ? 7.406 0.288 9.977 1 75.69 111 LYS A N 1
ATOM 921 C CA . LYS A 1 111 ? 6.656 0.578 11.203 1 75.69 111 LYS A CA 1
ATOM 922 C C . LYS A 1 111 ? 6.508 2.082 11.406 1 75.69 111 LYS A C 1
ATOM 924 O O . LYS A 1 111 ? 5.465 2.551 11.867 1 75.69 111 LYS A O 1
ATOM 929 N N . ASN A 1 112 ? 7.52 2.842 10.992 1 77.44 112 ASN A N 1
ATOM 930 C CA . ASN A 1 112 ? 7.52 4.281 11.227 1 77.44 112 ASN A CA 1
ATOM 931 C C . ASN A 1 112 ? 7.008 5.047 10.016 1 77.44 112 ASN A C 1
ATOM 933 O O . ASN A 1 112 ? 7.148 6.27 9.938 1 77.44 112 ASN A O 1
ATOM 937 N N . HIS A 1 113 ? 6.535 4.312 9.062 1 77.94 113 HIS A N 1
ATOM 938 C CA . HIS A 1 113 ? 5.973 4.891 7.852 1 77.94 113 HIS A CA 1
ATOM 939 C C . HIS A 1 113 ? 7.012 5.719 7.105 1 77.94 113 HIS A C 1
ATOM 941 O O . HIS A 1 113 ? 6.699 6.789 6.574 1 77.94 113 HIS A O 1
ATOM 947 N N . GLU A 1 114 ? 8.195 5.23 7.18 1 85.94 114 GLU A N 1
ATOM 948 C CA . GLU A 1 114 ? 9.273 6.016 6.586 1 85.94 114 GLU A CA 1
ATOM 949 C C . GLU A 1 114 ? 9.594 5.531 5.176 1 85.94 114 GLU A C 1
ATOM 951 O O . GLU A 1 114 ? 10.281 6.219 4.418 1 85.94 114 GLU A O 1
ATOM 956 N N . MET A 1 115 ? 8.984 4.391 4.832 1 85.38 115 MET A N 1
ATOM 957 C CA . MET A 1 115 ? 9.234 3.906 3.479 1 85.38 115 MET A CA 1
ATOM 958 C C . MET A 1 115 ? 8.609 4.84 2.445 1 85.38 115 MET A C 1
ATOM 960 O O . MET A 1 115 ? 9.219 5.117 1.408 1 85.38 115 MET A O 1
ATOM 964 N N . GLU A 1 116 ? 7.531 5.309 2.738 1 80.94 116 GLU A N 1
ATOM 965 C CA . GLU A 1 116 ? 6.863 6.223 1.814 1 80.94 116 GLU A CA 1
ATOM 966 C C . GLU A 1 116 ? 7.676 7.5 1.618 1 80.94 116 GLU A C 1
ATOM 968 O O . GLU A 1 116 ? 7.73 8.047 0.514 1 80.94 116 GLU A O 1
ATOM 973 N N . LEU A 1 117 ? 8.25 7.934 2.703 1 80.81 117 LEU A N 1
ATOM 974 C CA . LEU A 1 117 ? 9.117 9.109 2.619 1 80.81 117 LEU A CA 1
ATO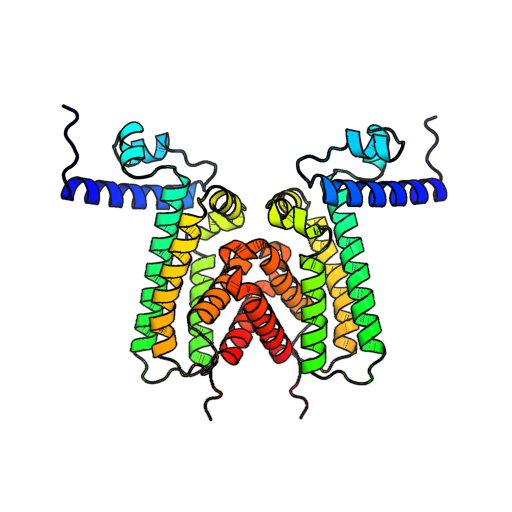M 975 C C . LEU A 1 117 ? 10.305 8.844 1.702 1 80.81 117 LEU A C 1
ATOM 977 O O . LEU A 1 117 ? 10.688 9.703 0.913 1 80.81 117 LEU A O 1
ATOM 981 N N . LEU A 1 118 ? 10.781 7.66 1.841 1 88.25 118 LEU A N 1
ATOM 982 C CA . LEU A 1 118 ? 11.914 7.262 1.002 1 88.25 118 LEU A CA 1
ATOM 983 C C . LEU A 1 118 ? 11.5 7.195 -0.464 1 88.25 118 LEU A C 1
ATOM 985 O O . LEU A 1 118 ? 12.164 7.777 -1.327 1 88.25 118 LEU A O 1
ATOM 989 N N . LEU A 1 119 ? 10.422 6.648 -0.755 1 87.56 119 LEU A N 1
ATOM 990 C CA . LEU A 1 119 ? 9.961 6.414 -2.121 1 87.56 119 LEU A CA 1
ATOM 991 C C . LEU A 1 119 ? 9.656 7.73 -2.824 1 87.56 119 LEU A C 1
ATOM 993 O O . LEU A 1 119 ? 9.914 7.879 -4.02 1 87.56 119 LEU A O 1
ATOM 997 N N . ARG A 1 120 ? 9.148 8.695 -2.109 1 83.88 120 ARG A N 1
ATOM 998 C CA . ARG A 1 120 ? 8.766 9.977 -2.695 1 83.88 120 ARG A CA 1
ATOM 999 C C . ARG A 1 120 ? 9.992 10.781 -3.107 1 83.88 120 ARG A C 1
ATOM 1001 O O . ARG A 1 120 ? 9.906 11.656 -3.975 1 83.88 120 ARG A O 1
ATOM 1008 N N . LYS A 1 121 ? 11.055 10.492 -2.512 1 89.56 121 LYS A N 1
ATOM 1009 C CA . LYS A 1 121 ? 12.266 11.266 -2.752 1 89.56 121 LYS A CA 1
ATOM 1010 C C . LYS A 1 121 ? 13.133 10.609 -3.824 1 89.56 121 LYS A C 1
ATOM 1012 O O . LYS A 1 121 ? 14.133 11.188 -4.258 1 89.56 121 LYS A O 1
ATOM 1017 N N . LEU A 1 122 ? 12.703 9.43 -4.23 1 93.25 122 LEU A N 1
ATOM 1018 C CA . LEU A 1 122 ? 13.469 8.742 -5.266 1 93.25 122 LEU A CA 1
ATOM 1019 C C . LEU A 1 122 ? 13.125 9.289 -6.648 1 93.25 122 LEU A C 1
ATOM 1021 O O . LEU A 1 122 ? 11.953 9.57 -6.934 1 93.25 122 LEU A O 1
ATOM 1025 N N . PRO A 1 123 ? 14.141 9.461 -7.492 1 93.5 123 PRO A N 1
ATOM 1026 C CA . PRO A 1 123 ? 13.836 9.797 -8.883 1 93.5 123 PRO A CA 1
ATOM 1027 C C . PRO A 1 123 ? 13.102 8.68 -9.617 1 93.5 123 PRO A C 1
ATOM 1029 O O . PRO A 1 123 ? 13.242 7.508 -9.266 1 93.5 123 PRO A O 1
ATOM 1032 N N . LYS A 1 124 ? 12.359 9.008 -10.625 1 92.44 124 LYS A N 1
ATOM 1033 C CA . LYS A 1 124 ? 11.586 8.047 -11.398 1 92.44 124 LYS A CA 1
ATOM 1034 C C . LYS A 1 124 ? 12.484 6.973 -12.008 1 92.44 124 LYS A C 1
ATOM 1036 O O . LYS A 1 124 ? 12.102 5.805 -12.086 1 92.44 124 LYS A O 1
ATOM 1041 N N . GLU A 1 125 ? 13.625 7.371 -12.289 1 94.94 125 GLU A N 1
ATOM 1042 C CA . GLU A 1 125 ? 14.57 6.453 -12.922 1 94.94 125 GLU A CA 1
ATOM 1043 C C . GLU A 1 125 ? 14.977 5.344 -11.953 1 94.94 125 GLU A C 1
ATOM 1045 O O . GLU A 1 125 ? 15.203 4.203 -12.375 1 94.94 125 GLU A O 1
ATOM 1050 N N . ALA A 1 126 ? 15.117 5.672 -10.711 1 95.25 126 ALA A N 1
ATOM 1051 C CA . ALA A 1 126 ? 15.453 4.66 -9.711 1 95.25 126 ALA A CA 1
ATOM 1052 C C . ALA A 1 126 ? 14.375 3.586 -9.633 1 95.25 126 ALA A C 1
ATOM 1054 O O . ALA A 1 126 ? 14.68 2.395 -9.539 1 95.25 126 ALA A O 1
ATOM 1055 N N . ILE A 1 127 ? 13.172 3.969 -9.758 1 94.69 127 ILE A N 1
ATOM 1056 C CA . ILE A 1 127 ? 12.031 3.055 -9.695 1 94.69 127 ILE A CA 1
ATOM 1057 C C . ILE A 1 127 ? 12.008 2.178 -10.945 1 94.69 127 ILE A C 1
ATOM 1059 O O . ILE A 1 127 ? 11.852 0.958 -10.852 1 94.69 127 ILE A O 1
ATOM 1063 N N . THR A 1 128 ? 12.203 2.824 -12.055 1 95.25 128 THR A N 1
ATOM 1064 C CA . THR A 1 128 ? 12.195 2.09 -13.312 1 95.25 128 THR A CA 1
ATOM 1065 C C . THR A 1 128 ? 13.336 1.075 -13.352 1 95.25 128 THR A C 1
ATOM 1067 O O . THR A 1 128 ? 13.148 -0.064 -13.781 1 95.25 128 THR A O 1
ATOM 1070 N N . ASN A 1 129 ? 14.477 1.486 -12.867 1 96 129 ASN A N 1
ATOM 1071 C CA . ASN A 1 129 ? 15.617 0.573 -12.797 1 96 129 ASN A CA 1
ATOM 1072 C C . ASN A 1 129 ? 15.336 -0.595 -11.859 1 96 129 ASN A C 1
ATOM 1074 O O . ASN A 1 129 ? 15.734 -1.729 -12.133 1 96 129 ASN A O 1
ATOM 1078 N N . HIS A 1 130 ? 14.719 -0.272 -10.836 1 95.62 130 HIS A N 1
ATOM 1079 C CA . HIS A 1 130 ? 14.367 -1.322 -9.891 1 95.62 130 HIS A CA 1
ATOM 1080 C C . HIS A 1 130 ? 13.422 -2.342 -10.523 1 95.62 130 HIS A C 1
ATOM 1082 O O . HIS A 1 130 ? 13.539 -3.543 -10.266 1 95.62 130 HIS A O 1
ATOM 1088 N N . HIS A 1 131 ? 12.484 -1.872 -11.336 1 96.94 131 HIS A N 1
ATOM 1089 C CA . HIS A 1 131 ? 11.602 -2.783 -12.062 1 96.94 131 HIS A CA 1
ATOM 1090 C C . HIS A 1 131 ? 12.406 -3.758 -12.914 1 96.94 131 HIS A C 1
ATOM 1092 O O . HIS A 1 131 ? 12.078 -4.945 -12.984 1 96.94 131 HIS A O 1
ATOM 1098 N N . LEU A 1 132 ? 13.406 -3.262 -13.523 1 96.38 132 LEU A N 1
ATOM 1099 C CA . LEU A 1 132 ? 14.234 -4.094 -14.383 1 96.38 132 LEU A CA 1
ATOM 1100 C C . LEU A 1 132 ? 14.977 -5.152 -13.57 1 96.38 132 LEU A C 1
ATOM 1102 O O . LEU A 1 132 ? 15.078 -6.305 -13.992 1 96.38 132 LEU A O 1
ATOM 1106 N N . ILE A 1 133 ? 15.445 -4.762 -12.484 1 95.25 133 ILE A N 1
ATOM 1107 C CA . ILE A 1 133 ? 16.109 -5.695 -11.586 1 95.25 133 ILE A CA 1
ATOM 1108 C C . ILE A 1 133 ? 15.141 -6.789 -11.156 1 95.25 133 ILE A C 1
ATOM 1110 O O . ILE A 1 133 ? 15.477 -7.977 -11.195 1 95.25 133 ILE A O 1
ATOM 1114 N N . ASP A 1 134 ? 13.945 -6.371 -10.75 1 96.25 134 ASP A N 1
ATOM 1115 C CA . ASP A 1 134 ? 12.914 -7.336 -10.367 1 96.25 134 ASP A CA 1
ATOM 1116 C C . ASP A 1 134 ? 12.625 -8.312 -11.5 1 96.25 134 ASP A C 1
ATOM 1118 O O . ASP A 1 134 ? 12.469 -9.508 -11.273 1 96.25 134 ASP A O 1
ATOM 1122 N N . ASP A 1 135 ? 12.539 -7.758 -12.703 1 96.88 135 ASP A N 1
ATOM 1123 C CA . ASP A 1 135 ? 12.25 -8.602 -13.859 1 96.88 135 ASP A CA 1
ATOM 1124 C C . ASP A 1 135 ? 13.328 -9.664 -14.047 1 96.88 135 ASP A C 1
ATOM 1126 O O . ASP A 1 135 ? 13.023 -10.82 -14.359 1 96.88 135 ASP A O 1
ATOM 1130 N N . ARG A 1 136 ? 14.562 -9.297 -13.867 1 94.38 136 ARG A N 1
ATOM 1131 C CA . ARG A 1 136 ? 15.664 -10.234 -14.016 1 94.38 136 ARG A CA 1
ATOM 1132 C C . ARG A 1 136 ? 15.578 -11.359 -12.984 1 94.38 136 ARG A C 1
ATOM 1134 O O . ARG A 1 136 ? 15.805 -12.523 -13.305 1 94.38 136 ARG A O 1
ATOM 1141 N N . MET A 1 137 ? 15.25 -11.008 -11.82 1 92.56 137 MET A N 1
ATOM 1142 C CA . MET A 1 137 ? 15.148 -12 -10.75 1 92.56 137 MET A CA 1
ATOM 1143 C C . MET A 1 137 ? 13.961 -12.93 -10.977 1 92.56 137 MET A C 1
ATOM 1145 O O . MET A 1 137 ? 14.07 -14.141 -10.789 1 92.56 137 MET A O 1
ATOM 1149 N N . VAL A 1 138 ? 12.859 -12.344 -11.352 1 94.56 138 VAL A N 1
ATOM 1150 C CA . VAL A 1 138 ? 11.633 -13.109 -11.57 1 94.56 138 VAL A CA 1
ATOM 1151 C C . VAL A 1 138 ? 11.836 -14.078 -12.734 1 94.56 138 VAL A C 1
ATOM 1153 O O . VAL A 1 138 ? 11.297 -15.188 -12.727 1 94.56 138 VAL A O 1
ATOM 1156 N N . LYS A 1 139 ? 12.578 -13.656 -13.703 1 94.12 139 LYS A N 1
ATOM 1157 C CA . LYS A 1 139 ? 12.875 -14.531 -14.836 1 94.12 139 LYS A CA 1
ATOM 1158 C C . LYS A 1 139 ? 13.508 -15.836 -14.367 1 94.12 139 LYS A C 1
ATOM 1160 O O . LYS A 1 139 ? 13.18 -16.906 -14.883 1 94.12 139 LYS A O 1
ATOM 1165 N N . LYS A 1 140 ? 14.367 -15.789 -13.398 1 89.81 140 LYS A N 1
ATOM 1166 C CA . LYS A 1 140 ? 15 -16.984 -12.844 1 89.81 140 LYS A CA 1
ATOM 1167 C C . LYS A 1 140 ? 13.969 -17.875 -12.156 1 89.81 140 LYS A C 1
ATOM 1169 O O . LYS A 1 140 ? 14.016 -19.094 -12.281 1 89.81 140 LYS A O 1
ATOM 1174 N N . ILE A 1 141 ? 13.062 -17.266 -11.523 1 87.44 141 ILE A N 1
ATOM 1175 C CA . ILE A 1 141 ? 12.047 -18 -10.781 1 87.44 141 ILE A CA 1
ATOM 1176 C C . ILE A 1 141 ? 11.086 -18.672 -11.758 1 87.44 141 ILE A C 1
ATOM 1178 O O . ILE A 1 141 ? 10.789 -19.859 -11.625 1 87.44 141 ILE A O 1
ATOM 1182 N N . VAL A 1 142 ? 10.625 -17.922 -12.727 1 88.38 142 VAL A N 1
ATOM 1183 C CA . VAL A 1 142 ? 9.609 -18.391 -13.656 1 88.38 142 VAL A CA 1
ATOM 1184 C C . VAL A 1 142 ? 10.172 -19.531 -14.508 1 88.38 142 VAL A C 1
ATOM 1186 O O . VAL A 1 142 ? 9.43 -20.391 -14.992 1 88.38 142 VAL A O 1
ATOM 1189 N N . SER A 1 143 ? 11.477 -19.531 -14.719 1 87.81 143 SER A N 1
ATOM 1190 C CA . SER A 1 143 ? 12.125 -20.594 -15.5 1 87.81 143 SER A CA 1
ATOM 1191 C C . SER A 1 143 ? 12.078 -21.922 -14.758 1 87.81 143 SER A C 1
ATOM 1193 O O . SER A 1 143 ? 12.297 -22.969 -15.359 1 87.81 143 SER A O 1
ATOM 1195 N N . ARG A 1 144 ? 11.695 -21.891 -13.531 1 84.88 144 ARG A N 1
ATOM 1196 C CA . ARG A 1 144 ? 11.711 -23.094 -12.703 1 84.88 144 ARG A CA 1
ATOM 1197 C C . ARG A 1 144 ? 10.289 -23.562 -12.398 1 84.88 144 ARG A C 1
ATOM 1199 O O . ARG A 1 144 ? 10.102 -24.578 -11.727 1 84.88 144 ARG A O 1
ATOM 1206 N N . ILE A 1 145 ? 9.359 -22.828 -12.82 1 84.56 145 ILE A N 1
ATOM 1207 C CA . ILE A 1 145 ? 7.973 -23.188 -12.555 1 84.56 145 ILE A CA 1
ATOM 1208 C C . ILE A 1 145 ? 7.188 -23.234 -13.859 1 84.56 145 ILE A C 1
ATOM 1210 O O . ILE A 1 145 ? 7.652 -22.734 -14.891 1 84.56 145 ILE A O 1
ATOM 1214 N N . ASN A 1 146 ? 6.059 -23.906 -13.852 1 86.5 146 ASN A N 1
ATOM 1215 C CA . ASN A 1 146 ? 5.191 -24 -15.023 1 86.5 146 ASN A CA 1
ATOM 1216 C C . ASN A 1 146 ? 4.242 -22.797 -15.102 1 86.5 146 ASN A C 1
ATOM 1218 O O . ASN A 1 146 ? 3.066 -22.922 -14.75 1 86.5 146 ASN A O 1
ATOM 1222 N N . ILE A 1 147 ? 4.703 -21.766 -15.703 1 88.62 147 ILE A N 1
ATOM 1223 C CA . ILE A 1 147 ? 3.934 -20.531 -15.781 1 88.62 147 ILE A CA 1
ATOM 1224 C C . ILE A 1 147 ? 2.979 -20.594 -16.969 1 88.62 147 ILE A C 1
ATOM 1226 O O . ILE A 1 147 ? 3.275 -21.234 -17.984 1 88.62 147 ILE A O 1
ATOM 1230 N N . ARG A 1 148 ? 1.922 -19.953 -16.812 1 91.75 148 ARG A N 1
ATOM 1231 C CA . ARG A 1 148 ? 0.969 -19.859 -17.922 1 91.75 148 ARG A CA 1
ATOM 1232 C C . ARG A 1 148 ? 1.556 -19.062 -19.078 1 91.75 148 ARG A C 1
ATOM 1234 O O . ARG A 1 148 ? 2.268 -18.078 -18.875 1 91.75 148 ARG A O 1
ATOM 1241 N N . GLU A 1 149 ? 1.199 -19.406 -20.281 1 87.44 149 GLU A N 1
ATOM 1242 C CA . GLU A 1 149 ? 1.777 -18.828 -21.484 1 87.44 149 GLU A CA 1
ATOM 1243 C C . GLU A 1 149 ? 1.393 -17.359 -21.625 1 87.44 149 GLU A C 1
ATOM 1245 O O . GLU A 1 149 ? 2.133 -16.562 -22.234 1 87.44 149 GLU A O 1
ATOM 1250 N N . ASN A 1 150 ? 0.322 -16.953 -21.078 1 88.69 150 ASN A N 1
ATOM 1251 C CA . ASN A 1 150 ? -0.18 -15.594 -21.281 1 88.69 150 ASN A CA 1
ATOM 1252 C C . ASN A 1 150 ? 0.269 -14.648 -20.172 1 88.69 150 ASN A C 1
ATOM 1254 O O . ASN A 1 150 ? -0.211 -13.516 -20.094 1 88.69 150 ASN A O 1
ATOM 1258 N N . VAL A 1 151 ? 1.18 -15.102 -19.406 1 93.62 151 VAL A N 1
ATOM 1259 C CA . VAL A 1 151 ? 1.666 -14.258 -18.312 1 93.62 151 VAL A CA 1
ATOM 1260 C C . VAL A 1 151 ? 3.137 -13.914 -18.547 1 93.62 151 VAL A C 1
ATOM 1262 O O . VAL A 1 151 ? 3.988 -14.805 -18.594 1 93.62 151 VAL A O 1
ATOM 1265 N N . SER A 1 152 ? 3.432 -12.672 -18.719 1 95.5 152 SER A N 1
ATOM 1266 C CA . SER A 1 152 ? 4.801 -12.219 -18.969 1 95.5 152 SER A CA 1
ATOM 1267 C C . SER A 1 152 ? 5.574 -12.086 -17.656 1 95.5 152 SER A C 1
ATOM 1269 O O . SER A 1 152 ? 4.977 -12.047 -16.578 1 95.5 152 SER A O 1
ATOM 1271 N N . VAL A 1 153 ? 6.84 -12.023 -17.781 1 96.62 153 VAL A N 1
ATOM 1272 C CA . VAL A 1 153 ? 7.73 -11.828 -16.641 1 96.62 153 VAL A CA 1
ATOM 1273 C C . VAL A 1 153 ? 7.398 -10.516 -15.945 1 96.62 153 VAL A C 1
ATOM 1275 O O . VAL A 1 153 ? 7.383 -10.438 -14.711 1 96.62 153 VAL A O 1
ATOM 1278 N N . GLU A 1 154 ? 7.094 -9.469 -16.703 1 97.44 154 GLU A N 1
ATOM 1279 C CA . GLU A 1 154 ? 6.785 -8.148 -16.172 1 97.44 154 GLU A CA 1
ATOM 1280 C C . GLU A 1 154 ? 5.523 -8.18 -15.305 1 97.44 154 GLU A C 1
ATOM 1282 O O . GL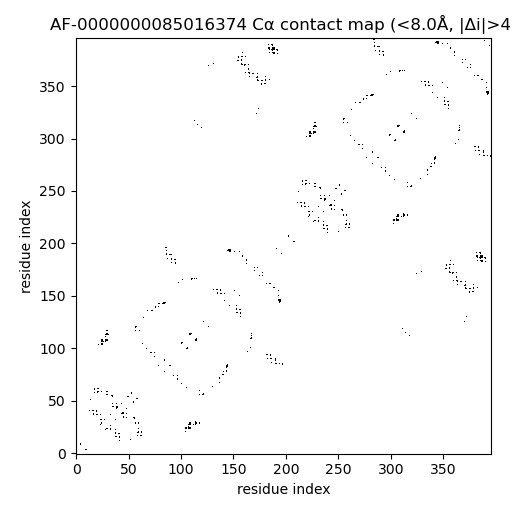U A 1 154 ? 5.441 -7.496 -14.289 1 97.44 154 GLU A O 1
ATOM 1287 N N . ILE A 1 155 ? 4.582 -8.969 -15.766 1 97.75 155 ILE A N 1
ATOM 1288 C CA . ILE A 1 155 ? 3.34 -9.086 -15.008 1 97.75 155 ILE A CA 1
ATOM 1289 C C . ILE A 1 155 ? 3.604 -9.828 -13.695 1 97.75 155 ILE A C 1
ATOM 1291 O O . ILE A 1 155 ? 3.127 -9.406 -12.641 1 97.75 155 ILE A O 1
ATOM 1295 N N . VAL A 1 156 ? 4.395 -10.898 -13.781 1 97.69 156 VAL A N 1
ATOM 1296 C CA . VAL A 1 156 ? 4.723 -11.641 -12.57 1 97.69 156 VAL A CA 1
ATOM 1297 C C . VAL A 1 156 ? 5.488 -10.742 -11.602 1 97.69 156 VAL A C 1
ATOM 1299 O O . VAL A 1 156 ? 5.215 -10.742 -10.398 1 97.69 156 VAL A O 1
ATOM 1302 N N . SER A 1 157 ? 6.422 -9.969 -12.133 1 97.69 157 SER A N 1
ATOM 1303 C CA . SER A 1 157 ? 7.18 -9.039 -11.305 1 97.69 157 SER A CA 1
ATOM 1304 C C . SER A 1 157 ? 6.262 -8.023 -10.625 1 97.69 157 SER A C 1
ATOM 1306 O O . SER A 1 157 ? 6.406 -7.75 -9.438 1 97.69 157 SER A O 1
ATOM 1308 N N . ALA A 1 158 ? 5.328 -7.516 -11.391 1 98.06 158 ALA A N 1
ATOM 1309 C CA . ALA A 1 158 ? 4.383 -6.543 -10.859 1 98.06 158 ALA A CA 1
ATOM 1310 C C . ALA A 1 158 ? 3.502 -7.168 -9.781 1 98.06 158 ALA A C 1
ATOM 1312 O O . ALA A 1 158 ? 3.156 -6.516 -8.789 1 98.06 158 ALA A O 1
ATOM 1313 N N . LEU A 1 159 ? 3.131 -8.406 -9.961 1 98.25 159 LEU A N 1
ATOM 1314 C CA . LEU A 1 159 ? 2.354 -9.125 -8.953 1 98.25 159 LEU A CA 1
ATOM 1315 C C . LEU A 1 159 ? 3.145 -9.266 -7.66 1 98.25 159 LEU A C 1
ATOM 1317 O O . LEU A 1 159 ? 2.604 -9.055 -6.57 1 98.25 159 LEU A O 1
ATOM 1321 N N . PHE A 1 160 ? 4.398 -9.586 -7.809 1 97.06 160 PHE A N 1
ATOM 1322 C CA . PHE A 1 160 ? 5.25 -9.719 -6.633 1 97.06 160 PHE A CA 1
ATOM 1323 C C . PHE A 1 160 ? 5.414 -8.375 -5.93 1 97.06 160 PHE A C 1
ATOM 1325 O O . PHE A 1 160 ? 5.387 -8.305 -4.699 1 97.06 160 PHE A O 1
ATOM 1332 N N . ARG A 1 161 ? 5.578 -7.328 -6.676 1 96.25 161 ARG A N 1
ATOM 1333 C CA . ARG A 1 161 ? 5.668 -5.992 -6.098 1 96.25 161 ARG A CA 1
ATOM 1334 C C . ARG A 1 161 ? 4.363 -5.605 -5.41 1 96.25 161 ARG A C 1
ATOM 1336 O O . ARG A 1 161 ? 4.379 -4.949 -4.363 1 96.25 161 ARG A O 1
ATOM 1343 N N . THR A 1 162 ? 3.248 -6.031 -6.023 1 97.44 162 THR A N 1
ATOM 1344 C CA . THR A 1 162 ? 1.945 -5.781 -5.418 1 97.44 162 THR A CA 1
ATOM 1345 C C . THR A 1 162 ? 1.865 -6.414 -4.031 1 97.44 162 THR A C 1
ATOM 1347 O O . THR A 1 162 ? 1.443 -5.762 -3.072 1 97.44 162 THR A O 1
ATOM 1350 N N . ILE A 1 163 ? 2.293 -7.594 -3.918 1 97.38 163 ILE A N 1
ATOM 1351 C CA . ILE A 1 163 ? 2.295 -8.289 -2.635 1 97.38 163 ILE A CA 1
ATOM 1352 C C . ILE A 1 163 ? 3.227 -7.574 -1.66 1 97.38 163 ILE A C 1
ATOM 1354 O O . ILE A 1 163 ? 2.859 -7.328 -0.508 1 97.38 163 ILE A O 1
ATOM 1358 N N . ALA A 1 164 ? 4.379 -7.176 -2.123 1 93.75 164 ALA A N 1
ATOM 1359 C CA . ALA A 1 164 ? 5.363 -6.5 -1.279 1 93.75 164 ALA A CA 1
ATOM 1360 C C . ALA A 1 164 ? 4.797 -5.203 -0.707 1 93.75 164 ALA A C 1
ATOM 1362 O O . ALA A 1 164 ? 5.023 -4.883 0.461 1 93.75 164 ALA A O 1
ATOM 1363 N N . MET A 1 165 ? 4.055 -4.496 -1.476 1 92.19 165 MET A N 1
ATOM 1364 C CA . MET A 1 165 ? 3.539 -3.191 -1.07 1 92.19 165 MET A CA 1
ATOM 1365 C C . MET A 1 165 ? 2.521 -3.334 0.057 1 92.19 165 MET A C 1
ATOM 1367 O O . MET A 1 165 ? 2.316 -2.402 0.835 1 92.19 165 MET A O 1
ATOM 1371 N N . THR A 1 166 ? 1.921 -4.496 0.192 1 93.62 166 THR A N 1
ATOM 1372 C CA . THR A 1 166 ? 0.914 -4.676 1.232 1 93.62 166 THR A CA 1
ATOM 1373 C C . THR A 1 166 ? 1.552 -4.625 2.617 1 93.62 166 THR A C 1
ATOM 1375 O O . THR A 1 166 ? 0.911 -4.211 3.586 1 93.62 166 THR A O 1
ATOM 1378 N N . ILE A 1 167 ? 2.775 -4.922 2.715 1 91.88 167 ILE A N 1
ATOM 1379 C CA . ILE A 1 167 ? 3.488 -4.969 3.986 1 91.88 167 ILE A CA 1
ATOM 1380 C C . ILE A 1 167 ? 3.564 -3.568 4.59 1 91.88 167 ILE A C 1
ATOM 1382 O O . ILE A 1 167 ? 3.623 -3.412 5.809 1 91.88 167 ILE A O 1
ATOM 1386 N N . LEU A 1 168 ? 3.436 -2.566 3.703 1 88.69 168 LEU A N 1
ATOM 1387 C CA . LEU A 1 168 ? 3.504 -1.184 4.16 1 88.69 168 LEU A CA 1
ATOM 1388 C C . LEU A 1 168 ? 2.217 -0.782 4.871 1 88.69 168 LEU A C 1
ATOM 1390 O O . LEU A 1 168 ? 2.168 0.255 5.539 1 88.69 168 LEU A O 1
ATOM 1394 N N . HIS A 1 169 ? 1.192 -1.6 4.82 1 90.94 169 HIS A N 1
ATOM 1395 C CA . HIS A 1 169 ? -0.123 -1.155 5.27 1 90.94 169 HIS A CA 1
ATOM 1396 C C . HIS A 1 169 ? -0.773 -2.189 6.18 1 90.94 169 HIS A C 1
ATOM 1398 O O . HIS A 1 169 ? -1.987 -2.396 6.125 1 90.94 169 HIS A O 1
ATOM 1404 N N . ILE A 1 170 ? 0.016 -2.811 6.984 1 92.38 170 ILE A N 1
ATOM 1405 C CA . ILE A 1 170 ? -0.442 -3.883 7.859 1 92.38 170 ILE A CA 1
ATOM 1406 C C . ILE A 1 170 ? -1.508 -3.35 8.812 1 92.38 170 ILE A C 1
ATOM 1408 O O . ILE A 1 170 ? -2.553 -3.979 9 1 92.38 170 ILE A O 1
ATOM 1412 N N . GLU A 1 171 ? -1.301 -2.188 9.359 1 91.19 171 GLU A N 1
ATOM 1413 C CA . GLU A 1 171 ? -2.25 -1.608 10.305 1 91.19 171 GLU A CA 1
ATOM 1414 C C . GLU A 1 171 ? -3.578 -1.285 9.625 1 91.19 171 GLU A C 1
ATOM 1416 O O . GLU A 1 171 ? -4.645 -1.6 10.156 1 91.19 171 GLU A O 1
ATOM 1421 N N . GLU A 1 172 ? -3.518 -0.708 8.477 1 92.69 172 GLU A N 1
ATOM 1422 C CA . GLU A 1 172 ? -4.719 -0.326 7.742 1 92.69 172 GLU A CA 1
ATOM 1423 C C . GLU A 1 172 ? -5.48 -1.555 7.254 1 92.69 172 GLU A C 1
ATOM 1425 O O . GLU A 1 172 ? -6.715 -1.543 7.191 1 92.69 172 GLU A O 1
ATOM 1430 N N . ILE A 1 173 ? -4.746 -2.609 6.906 1 95.5 173 ILE A N 1
ATOM 1431 C CA . ILE A 1 173 ? -5.355 -3.836 6.406 1 95.5 173 ILE A CA 1
ATOM 1432 C C . ILE A 1 173 ? -5.977 -4.617 7.562 1 95.5 173 ILE A C 1
ATOM 1434 O O . ILE A 1 173 ? -7.098 -5.117 7.449 1 95.5 173 ILE A O 1
ATOM 1438 N N . GLY A 1 174 ? -5.328 -4.668 8.609 1 96.19 174 GLY A N 1
ATOM 1439 C CA . GLY A 1 174 ? -5.684 -5.441 9.789 1 96.19 174 GLY A CA 1
ATOM 1440 C C . GLY A 1 174 ? -4.562 -6.34 10.273 1 96.19 174 GLY A C 1
ATOM 1441 O O . GLY A 1 174 ? -4.328 -7.41 9.703 1 96.19 174 GLY A O 1
ATOM 1442 N N . GLU A 1 175 ? -3.965 -5.941 11.391 1 94.69 175 GLU A N 1
ATOM 1443 C CA . GLU A 1 175 ? -2.781 -6.629 11.898 1 94.69 175 GLU A CA 1
ATOM 1444 C C . GLU A 1 175 ? -3.098 -8.078 12.258 1 94.69 175 GLU A C 1
ATOM 1446 O O . GLU A 1 175 ? -2.316 -8.984 11.953 1 94.69 175 GLU A O 1
ATOM 1451 N N . LYS A 1 176 ? -4.238 -8.289 12.781 1 96.44 176 LYS A N 1
ATOM 1452 C CA . LYS A 1 176 ? -4.621 -9.625 13.242 1 96.44 176 LYS A CA 1
ATOM 1453 C C . LYS A 1 176 ? -4.863 -10.562 12.062 1 96.44 176 LYS A C 1
ATOM 1455 O O . LYS A 1 176 ? -4.613 -11.766 12.156 1 96.44 176 LYS A O 1
ATOM 1460 N N . GLN A 1 177 ? -5.285 -10.008 10.984 1 97.56 177 GLN A N 1
ATOM 1461 C CA . GLN A 1 177 ? -5.668 -10.812 9.836 1 97.56 177 GLN A CA 1
ATOM 1462 C C . GLN A 1 177 ? -4.535 -10.891 8.812 1 97.56 177 GLN A C 1
ATOM 1464 O O . GLN A 1 177 ? -4.605 -11.664 7.855 1 97.56 177 GLN A O 1
ATOM 1469 N N . PHE A 1 178 ? -3.488 -10.172 8.992 1 97 178 PHE A N 1
ATOM 1470 C CA . PHE A 1 178 ? -2.562 -9.891 7.902 1 97 178 PHE A CA 1
ATOM 1471 C C . PHE A 1 178 ? -1.867 -11.164 7.438 1 97 178 PHE A C 1
ATOM 1473 O O . PHE A 1 178 ? -1.726 -11.398 6.238 1 97 178 PHE A O 1
ATOM 1480 N N . ASP A 1 179 ? -1.394 -12.016 8.383 1 97.31 179 ASP A N 1
ATOM 1481 C CA . ASP A 1 179 ? -0.673 -13.219 7.98 1 97.31 179 ASP A CA 1
ATOM 1482 C C . ASP A 1 179 ? -1.549 -14.125 7.113 1 97.31 179 ASP A C 1
ATOM 1484 O O . ASP A 1 179 ? -1.096 -14.633 6.09 1 97.31 179 ASP A O 1
ATOM 1488 N N . THR A 1 180 ? -2.777 -14.273 7.504 1 97.44 180 THR A N 1
ATOM 1489 C CA . THR A 1 180 ? -3.715 -15.078 6.73 1 97.44 180 THR A CA 1
ATOM 1490 C C . THR A 1 180 ? -3.986 -14.438 5.375 1 97.44 180 THR A C 1
ATOM 1492 O O . THR A 1 180 ? -3.992 -15.125 4.348 1 97.44 180 THR A O 1
ATOM 1495 N N . THR A 1 181 ? -4.16 -13.125 5.34 1 97.75 181 THR A N 1
ATOM 1496 C CA . THR A 1 181 ? -4.434 -12.398 4.105 1 97.75 181 THR A CA 1
ATOM 1497 C C . THR A 1 181 ? -3.252 -12.492 3.146 1 97.75 181 THR A C 1
ATOM 1499 O O . THR A 1 181 ? -3.436 -12.719 1.947 1 97.75 181 THR A O 1
ATOM 1502 N N . LEU A 1 182 ? -2.084 -12.352 3.707 1 97.94 182 LEU A N 1
ATOM 1503 C CA . LEU A 1 182 ? -0.878 -12.477 2.893 1 97.94 182 LEU A CA 1
ATOM 1504 C C . LEU A 1 182 ? -0.807 -13.844 2.232 1 97.94 182 LEU A C 1
ATOM 1506 O O . LEU A 1 182 ? -0.56 -13.945 1.028 1 97.94 182 LEU A O 1
ATOM 1510 N N . LYS A 1 183 ? -1.052 -14.836 2.975 1 97.81 183 LYS A N 1
ATOM 1511 C CA . LYS A 1 183 ? -1.018 -16.203 2.453 1 97.81 183 LYS A CA 1
ATOM 1512 C C . LYS A 1 183 ? -2.059 -16.391 1.354 1 97.81 183 LYS A C 1
ATOM 1514 O O . LYS A 1 183 ? -1.766 -16.984 0.312 1 97.81 183 LYS A O 1
ATOM 1519 N N . LEU A 1 184 ? -3.242 -15.922 1.568 1 97.56 184 LEU A N 1
ATOM 1520 C CA . LEU A 1 184 ? -4.328 -16.078 0.606 1 97.56 184 LEU A CA 1
ATOM 1521 C C . LEU A 1 184 ? -4.031 -15.312 -0.679 1 97.56 184 LEU A C 1
ATOM 1523 O O . LEU A 1 184 ? -4.328 -15.797 -1.775 1 97.56 184 LEU A O 1
ATOM 1527 N N . VAL A 1 185 ? -3.471 -14.117 -0.532 1 98.5 185 VAL A N 1
ATOM 1528 C CA . VAL A 1 185 ? -3.117 -13.328 -1.707 1 98.5 185 VAL A CA 1
ATOM 1529 C C . VAL A 1 185 ? -2.029 -14.047 -2.502 1 98.5 185 VAL A C 1
ATOM 1531 O O . VAL A 1 185 ? -2.127 -14.172 -3.725 1 98.5 185 VAL A O 1
ATOM 1534 N N . ILE A 1 186 ? -1.009 -14.547 -1.799 1 98.31 186 ILE A N 1
ATOM 1535 C CA . ILE A 1 186 ? 0.081 -15.266 -2.455 1 98.31 186 ILE A CA 1
ATOM 1536 C C . ILE A 1 186 ? -0.467 -16.5 -3.17 1 98.31 186 ILE A C 1
ATOM 1538 O O . ILE A 1 186 ? -0.166 -16.719 -4.344 1 98.31 186 ILE A O 1
ATOM 1542 N N . GLN A 1 187 ? -1.259 -17.25 -2.473 1 97.56 187 GLN A N 1
ATOM 1543 C CA . GLN A 1 187 ? -1.854 -18.438 -3.062 1 97.56 187 GLN A CA 1
ATOM 1544 C C . GLN A 1 187 ? -2.67 -18.094 -4.305 1 97.56 187 GLN A C 1
ATOM 1546 O O . GLN A 1 187 ? -2.561 -18.766 -5.332 1 97.56 187 GLN A O 1
ATOM 1551 N N . GLY A 1 188 ? -3.475 -17.094 -4.176 1 97.31 188 GLY A N 1
ATOM 1552 C CA . GLY A 1 188 ? -4.281 -16.656 -5.305 1 97.31 188 GLY A CA 1
ATOM 1553 C C . GLY A 1 188 ? -3.451 -16.234 -6.5 1 97.31 188 GLY A C 1
ATOM 1554 O O . GLY A 1 188 ? -3.734 -16.641 -7.633 1 97.31 188 GLY A O 1
ATOM 1555 N N . VAL A 1 189 ? -2.463 -15.453 -6.238 1 97.44 189 VAL A N 1
ATOM 1556 C CA . VAL A 1 189 ? -1.595 -14.953 -7.301 1 97.44 189 VAL A CA 1
ATOM 1557 C C . VAL A 1 189 ? -0.865 -16.125 -7.965 1 97.44 189 VAL A C 1
ATOM 1559 O O . VAL A 1 189 ? -0.835 -16.219 -9.195 1 97.44 189 VAL A O 1
ATOM 1562 N N . VAL A 1 190 ? -0.297 -17 -7.156 1 96.5 190 VAL A N 1
ATOM 1563 C CA . VAL A 1 190 ? 0.448 -18.141 -7.684 1 96.5 190 VAL A CA 1
ATOM 1564 C C . VAL A 1 190 ? -0.468 -19 -8.555 1 96.5 190 VAL A C 1
ATOM 1566 O O . VAL A 1 190 ? -0.073 -19.438 -9.633 1 96.5 190 VAL A O 1
ATOM 1569 N N . GLU A 1 191 ? -1.681 -19.203 -8.133 1 95.38 191 GLU A N 1
ATOM 1570 C CA . GLU A 1 191 ? -2.631 -20 -8.898 1 95.38 191 GLU A CA 1
ATOM 1571 C C . GLU A 1 191 ? -3.012 -19.328 -10.203 1 95.38 191 GLU A C 1
ATOM 1573 O O . GLU A 1 191 ? -3.389 -19.984 -11.172 1 95.38 191 GLU A O 1
ATOM 1578 N N . GLN A 1 192 ? -2.904 -18.016 -10.195 1 95.31 192 GLN A N 1
ATOM 1579 C CA . GLN A 1 192 ? -3.229 -17.281 -11.422 1 95.31 192 GLN A CA 1
ATOM 1580 C C . GLN A 1 192 ? -2.082 -17.359 -12.422 1 95.31 192 GLN A C 1
ATOM 1582 O O . GLN A 1 192 ? -2.305 -17.266 -13.633 1 95.31 192 GLN A O 1
ATOM 1587 N N . ILE A 1 193 ? -0.901 -17.562 -11.961 1 95.25 193 ILE A N 1
ATOM 1588 C CA . ILE A 1 193 ? 0.216 -17.438 -12.891 1 95.25 193 ILE A CA 1
ATOM 1589 C C . ILE A 1 193 ? 0.734 -18.828 -13.266 1 95.25 193 ILE A C 1
ATOM 1591 O O . ILE A 1 193 ? 1.5 -18.969 -14.219 1 95.25 193 ILE A O 1
ATOM 1595 N N . THR A 1 194 ? 0.395 -19.844 -12.508 1 93.56 194 THR A N 1
ATOM 1596 C CA . THR A 1 194 ? 0.912 -21.172 -12.773 1 93.56 194 THR A CA 1
ATOM 1597 C C . THR A 1 194 ? -0.152 -22.047 -13.438 1 93.56 194 THR A C 1
ATOM 1599 O O . THR A 1 194 ? -1.35 -21.812 -13.266 1 93.56 194 THR A O 1
ATOM 1602 N N . LYS A 1 195 ? 0.261 -22.984 -14.289 1 84.75 195 LYS A N 1
ATOM 1603 C CA . LYS A 1 195 ? -0.616 -23.969 -14.906 1 84.75 195 LYS A CA 1
ATOM 1604 C C . LYS A 1 195 ? -0.965 -25.078 -13.922 1 84.75 195 LYS A C 1
ATOM 1606 O O . LYS A 1 195 ? -0.147 -25.453 -13.078 1 84.75 195 LYS A O 1
ATOM 1611 N N . GLU A 1 196 ? -2.275 -25.328 -13.742 1 66.12 196 GLU A N 1
ATOM 1612 C CA . GLU A 1 196 ? -2.691 -26.438 -12.898 1 66.12 196 GLU A CA 1
ATOM 1613 C C . GLU A 1 196 ? -1.89 -27.703 -13.219 1 66.12 196 GLU A C 1
ATOM 1615 O O . GLU A 1 196 ? -1.536 -27.938 -14.375 1 66.12 196 GLU A O 1
ATOM 1620 N N . ASP A 1 197 ? -0.935 -28.031 -12.258 1 53.12 197 ASP A N 1
ATOM 1621 C CA . ASP A 1 197 ? -0.302 -29.344 -12.422 1 53.12 197 ASP A CA 1
ATOM 1622 C C . ASP A 1 197 ? -1.315 -30.391 -12.867 1 53.12 197 ASP A C 1
ATOM 1624 O O . ASP A 1 197 ? -2.324 -30.609 -12.188 1 53.12 197 ASP A O 1
ATOM 1628 N N . ARG A 1 198 ? -1.83 -30.391 -14.133 1 39.25 198 ARG A N 1
ATOM 1629 C CA . ARG A 1 198 ? -2.486 -31.625 -14.539 1 39.25 198 ARG A CA 1
ATOM 1630 C C . ARG A 1 198 ? -1.536 -32.812 -14.422 1 39.25 198 ARG A C 1
ATOM 1632 O O . ARG A 1 198 ? -0.333 -32.688 -14.656 1 39.25 198 ARG A O 1
ATOM 1639 N N . MET B 1 1 ? -24.922 33.719 25 1 36.34 1 MET B N 1
ATOM 1640 C CA . MET B 1 1 ? -24.844 32.281 25.203 1 36.34 1 MET B CA 1
ATOM 1641 C C . MET B 1 1 ? -24.672 31.531 23.891 1 36.34 1 MET B C 1
ATOM 1643 O O . MET B 1 1 ? -25.391 31.797 22.922 1 36.34 1 MET B O 1
ATOM 1647 N N . ALA B 1 2 ? -23.531 31.234 23.406 1 49.84 2 ALA B N 1
ATOM 1648 C CA . ALA B 1 2 ? -23.219 30.891 22.031 1 49.84 2 ALA B CA 1
ATOM 1649 C C . ALA B 1 2 ? -24.203 29.875 21.469 1 49.84 2 ALA B C 1
ATOM 1651 O O . ALA B 1 2 ? -24.406 28.812 22.047 1 49.84 2 ALA B O 1
ATOM 1652 N N . THR B 1 3 ? -25.25 30.094 20.906 1 55.75 3 THR B N 1
ATOM 1653 C CA . THR B 1 3 ? -26.453 29.375 20.516 1 55.75 3 THR B CA 1
ATOM 1654 C C . THR B 1 3 ? -26.094 28.047 19.859 1 55.75 3 THR B C 1
ATOM 1656 O O . THR B 1 3 ? -25.328 28 18.891 1 55.75 3 THR B O 1
ATOM 1659 N N . ALA B 1 4 ? -26.078 26.938 20.688 1 70.88 4 ALA B N 1
ATOM 1660 C CA . ALA B 1 4 ? -25.875 25.531 20.344 1 70.88 4 ALA B CA 1
ATOM 1661 C C . ALA B 1 4 ? -26.656 25.156 19.078 1 70.88 4 ALA B C 1
ATOM 1663 O O . ALA B 1 4 ? -27.828 25.531 18.938 1 70.88 4 ALA B O 1
ATOM 1664 N N . PHE B 1 5 ? -26.016 25 17.984 1 83.31 5 PHE B N 1
ATOM 1665 C CA . PHE B 1 5 ? -26.703 24.547 16.766 1 83.31 5 PHE B CA 1
ATOM 1666 C C . PHE B 1 5 ? -27.781 23.531 17.109 1 83.31 5 PHE B C 1
ATOM 1668 O O . PHE B 1 5 ? -27.609 22.703 18.016 1 83.31 5 PHE B O 1
ATOM 1675 N N . THR B 1 6 ? -28.891 23.781 16.547 1 87.38 6 THR B N 1
ATOM 1676 C CA . THR B 1 6 ? -29.922 22.75 16.656 1 87.38 6 THR B CA 1
ATOM 1677 C C . THR B 1 6 ? -29.484 21.484 15.922 1 87.38 6 THR B C 1
ATOM 1679 O O . THR B 1 6 ? -28.5 21.484 15.195 1 87.38 6 THR B O 1
ATOM 1682 N N . SER B 1 7 ? -30.125 20.359 16.25 1 88.12 7 SER B N 1
ATOM 1683 C CA . SER B 1 7 ? -29.812 19.109 15.594 1 88.12 7 SER B CA 1
ATOM 1684 C C . SER B 1 7 ? -29.938 19.234 14.078 1 88.12 7 SER B C 1
ATOM 1686 O O . SER B 1 7 ? -29.109 18.688 13.336 1 88.12 7 SER B O 1
ATOM 1688 N N . GLU B 1 8 ? -30.922 19.891 13.641 1 90.31 8 GLU B N 1
ATOM 1689 C CA . GLU B 1 8 ? -31.125 20.109 12.211 1 90.31 8 GLU B CA 1
ATOM 1690 C C . GLU B 1 8 ? -30.031 20.969 11.609 1 90.31 8 GLU B C 1
ATOM 1692 O O . GLU B 1 8 ? -29.547 20.703 10.508 1 90.31 8 GLU B O 1
ATOM 1697 N N . GLU B 1 9 ? -29.703 21.984 12.352 1 90.62 9 GLU B N 1
ATOM 1698 C CA . GLU B 1 9 ? -28.625 22.875 11.898 1 90.62 9 GLU B CA 1
ATOM 1699 C C . GLU B 1 9 ? -27.297 22.125 11.805 1 90.62 9 GLU B C 1
ATOM 1701 O O . GLU B 1 9 ? -26.531 22.328 10.859 1 90.62 9 GLU B O 1
ATOM 1706 N N . LYS B 1 10 ? -27.062 21.328 12.758 1 93.31 10 LYS B N 1
ATOM 1707 C CA . LYS B 1 10 ? -25.828 20.547 12.773 1 93.31 10 LYS B CA 1
ATOM 1708 C C . LYS B 1 10 ? -25.734 19.641 11.547 1 93.31 10 LYS B C 1
ATOM 1710 O O . LYS B 1 10 ? -24.672 19.5 10.953 1 93.31 10 LYS B O 1
ATOM 1715 N N . GLU B 1 11 ? -26.828 19.094 11.211 1 94.38 11 GLU B N 1
ATOM 1716 C CA . GLU B 1 11 ? -26.875 18.219 10.047 1 94.38 11 GLU B CA 1
ATOM 1717 C C . GLU B 1 11 ? -26.609 18.984 8.758 1 94.38 11 GLU B C 1
ATOM 1719 O O . GLU B 1 11 ? -25.906 18.5 7.867 1 94.38 11 GLU B O 1
ATOM 1724 N N . VAL B 1 12 ? -27.188 20.094 8.68 1 94.69 12 VAL B N 1
ATOM 1725 C CA . VAL B 1 12 ? -27 20.938 7.508 1 94.69 12 VAL B CA 1
ATOM 1726 C C . VAL B 1 12 ? -25.531 21.344 7.387 1 94.69 12 VAL B C 1
ATOM 1728 O O . VAL B 1 12 ? -24.953 21.297 6.301 1 94.69 12 VAL B O 1
ATOM 1731 N N . ILE B 1 13 ? -24.938 21.719 8.508 1 95.56 13 ILE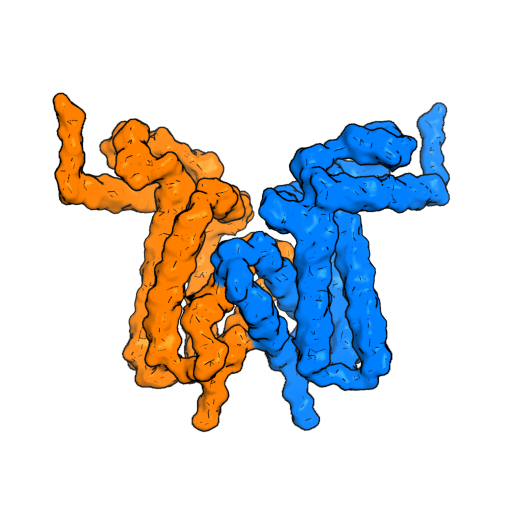 B N 1
ATOM 1732 C CA . ILE B 1 13 ? -23.547 22.141 8.508 1 95.56 13 ILE B CA 1
ATOM 1733 C C . ILE B 1 13 ? -22.641 20.969 8.164 1 95.56 13 ILE B C 1
ATOM 1735 O O . ILE B 1 13 ? -21.688 21.109 7.391 1 95.56 13 ILE B O 1
ATOM 1739 N N . ARG B 1 14 ? -22.922 19.844 8.703 1 96.25 14 ARG B N 1
ATOM 1740 C CA . ARG B 1 14 ? -22.156 18.641 8.406 1 96.25 14 ARG B CA 1
ATOM 1741 C C . ARG B 1 14 ? -22.156 18.344 6.906 1 96.25 14 ARG B C 1
ATOM 1743 O O . ARG B 1 14 ? -21.109 18.078 6.32 1 96.25 14 ARG B O 1
ATOM 1750 N N . LYS B 1 15 ? -23.297 18.406 6.316 1 96.62 15 LYS B N 1
ATOM 1751 C CA . LYS B 1 15 ? -23.422 18.156 4.887 1 96.62 15 LYS B CA 1
ATOM 1752 C C . LYS B 1 15 ? -22.641 19.188 4.07 1 96.62 15 LYS B C 1
ATOM 1754 O O . LYS B 1 15 ? -21.984 18.844 3.08 1 96.62 15 LYS B O 1
ATOM 1759 N N . LYS B 1 16 ? -22.734 20.359 4.516 1 97.19 16 LYS B N 1
ATOM 1760 C CA . LYS B 1 16 ? -22 21.422 3.834 1 97.19 16 LYS B CA 1
ATOM 1761 C C . LYS B 1 16 ? -20.5 21.203 3.945 1 97.19 16 LYS B C 1
ATOM 1763 O O . LYS B 1 16 ? -19.766 21.375 2.967 1 97.19 16 LYS B O 1
ATOM 1768 N N . LEU B 1 17 ? -20.047 20.859 5.109 1 97.94 17 LEU B N 1
ATOM 1769 C CA . LEU B 1 17 ? -18.625 20.594 5.328 1 97.94 17 LEU B CA 1
ATOM 1770 C C . LEU B 1 17 ? -18.156 19.438 4.445 1 97.94 17 LEU B C 1
ATOM 1772 O O . LEU B 1 17 ? -17.062 19.5 3.871 1 97.94 17 LEU B O 1
ATOM 1776 N N . HIS B 1 18 ? -18.969 18.453 4.34 1 97.75 18 HIS B N 1
ATOM 1777 C CA . HIS B 1 18 ? -18.594 17.297 3.51 1 97.75 18 HIS B CA 1
ATOM 1778 C C . HIS B 1 18 ? -18.5 17.703 2.039 1 97.75 18 HIS B C 1
ATOM 1780 O O . HIS B 1 18 ? -17.562 17.297 1.344 1 97.75 18 HIS B O 1
ATOM 1786 N N . LYS B 1 19 ? -19.438 18.484 1.604 1 97.38 19 LYS B N 1
ATOM 1787 C CA . LYS B 1 19 ? -19.422 18.953 0.22 1 97.38 19 LYS B CA 1
ATOM 1788 C C . LYS B 1 19 ? -18.188 19.797 -0.062 1 97.38 19 LYS B C 1
ATOM 1790 O O . LYS B 1 19 ? -17.484 19.578 -1.058 1 97.38 19 LYS B O 1
ATOM 1795 N N . VAL B 1 20 ? -17.922 20.688 0.805 1 97.88 20 VAL B N 1
ATOM 1796 C CA . VAL B 1 20 ? -16.766 21.578 0.668 1 97.88 20 VAL B CA 1
ATOM 1797 C C . VAL B 1 20 ? -15.477 20.766 0.703 1 97.88 20 VAL B C 1
ATOM 1799 O O . VAL B 1 20 ? -14.57 21 -0.107 1 97.88 20 VAL B O 1
ATOM 1802 N N . ALA B 1 21 ? -15.367 19.875 1.645 1 97.19 21 ALA B N 1
ATOM 1803 C CA . ALA B 1 21 ? -14.172 19.047 1.772 1 97.19 21 ALA B CA 1
ATOM 1804 C C . ALA B 1 21 ? -13.922 18.25 0.497 1 97.19 21 ALA B C 1
ATOM 1806 O O . ALA B 1 21 ? -12.789 18.188 0.008 1 97.19 21 ALA B O 1
ATOM 1807 N N . LYS B 1 22 ? -14.961 17.656 -0.013 1 95.44 22 LYS B N 1
ATOM 1808 C CA . LYS B 1 22 ? -14.836 16.875 -1.244 1 95.44 22 LYS B CA 1
ATOM 1809 C C . LYS B 1 22 ? -14.312 17.75 -2.389 1 95.44 22 LYS B C 1
ATOM 1811 O O . LYS B 1 22 ? -13.406 17.344 -3.115 1 95.44 22 LYS B O 1
ATOM 1816 N N . GLU B 1 23 ? -14.836 18.875 -2.52 1 95.19 23 GLU B N 1
ATOM 1817 C CA . GLU B 1 23 ? -14.43 19.797 -3.574 1 95.19 23 GLU B CA 1
ATOM 1818 C C . GLU B 1 23 ? -12.977 20.234 -3.393 1 95.19 23 GLU B C 1
ATOM 1820 O O . GLU B 1 23 ? -12.219 20.297 -4.359 1 95.19 23 GLU B O 1
ATOM 1825 N N . CYS B 1 24 ? -12.641 20.562 -2.189 1 94.94 24 CYS B N 1
ATOM 1826 C CA . CYS B 1 24 ? -11.281 21 -1.902 1 94.94 24 CYS B CA 1
ATOM 1827 C C . CYS B 1 24 ? -10.273 19.875 -2.154 1 94.94 24 CYS B C 1
ATOM 1829 O O . CYS B 1 24 ? -9.211 20.109 -2.736 1 94.94 24 CYS B O 1
ATOM 1831 N N . LEU B 1 25 ? -10.633 18.703 -1.751 1 92.5 25 LEU B N 1
ATOM 1832 C CA . LEU B 1 25 ? -9.758 17.562 -1.953 1 92.5 25 LEU B CA 1
ATOM 1833 C C . LEU B 1 25 ? -9.555 17.281 -3.439 1 92.5 25 LEU B C 1
ATOM 1835 O O . LEU B 1 25 ? -8.445 16.969 -3.871 1 92.5 25 LEU B O 1
ATOM 1839 N N . GLN B 1 26 ? -10.602 17.391 -4.137 1 91.44 26 GLN B N 1
ATOM 1840 C CA . GLN B 1 26 ? -10.547 17.141 -5.574 1 91.44 26 GLN B CA 1
ATOM 1841 C C . GLN B 1 26 ? -9.664 18.172 -6.273 1 91.44 26 GLN B C 1
ATOM 1843 O O . GLN B 1 26 ? -8.906 17.844 -7.184 1 91.44 26 GLN B O 1
ATOM 1848 N N . ARG B 1 27 ? -9.727 19.359 -5.73 1 90.69 27 ARG B N 1
ATOM 1849 C CA . ARG B 1 27 ? -9.062 20.469 -6.418 1 90.69 27 ARG B CA 1
ATOM 1850 C C . ARG B 1 27 ? -7.641 20.656 -5.895 1 90.69 27 ARG B C 1
ATOM 1852 O O . ARG B 1 27 ? -6.711 20.875 -6.672 1 90.69 27 ARG B O 1
ATOM 1859 N N . TYR B 1 28 ? -7.496 20.562 -4.504 1 89.88 28 TYR B N 1
ATOM 1860 C CA . TYR B 1 28 ? -6.246 21.031 -3.918 1 89.88 28 TYR B CA 1
ATOM 1861 C C . TYR B 1 28 ? -5.512 19.906 -3.207 1 89.88 28 TYR B C 1
ATOM 1863 O O . TYR B 1 28 ? -4.312 20 -2.938 1 89.88 28 TYR B O 1
ATOM 1871 N N . GLY B 1 29 ? -6.207 18.875 -2.965 1 90.44 29 GLY B N 1
ATOM 1872 C CA . GLY B 1 29 ? -5.574 17.812 -2.195 1 90.44 29 GLY B CA 1
ATOM 1873 C C . GLY B 1 29 ? -5.566 18.078 -0.702 1 90.44 29 GLY B C 1
ATOM 1874 O O . GLY B 1 29 ? -6.246 19 -0.228 1 90.44 29 GLY B O 1
ATOM 1875 N N . VAL B 1 30 ? -4.855 17.297 0.065 1 91.88 30 VAL B N 1
ATOM 1876 C CA . VAL B 1 30 ? -4.867 17.328 1.524 1 91.88 30 VAL B CA 1
ATOM 1877 C C . VAL B 1 30 ? -3.975 18.453 2.027 1 91.88 30 VAL B C 1
ATOM 1879 O O . VAL B 1 30 ? -4.383 19.25 2.883 1 91.88 30 VAL B O 1
ATOM 1882 N N . LYS B 1 31 ? -2.826 18.562 1.503 1 89.88 31 LYS B N 1
ATOM 1883 C CA . LYS B 1 31 ? -1.804 19.484 2.008 1 89.88 31 LYS B CA 1
ATOM 1884 C C . LYS B 1 31 ? -2.223 20.938 1.819 1 89.88 31 LYS B C 1
ATOM 1886 O O . LYS B 1 31 ? -2.049 21.75 2.721 1 89.88 31 LYS B O 1
ATOM 1891 N N . LYS B 1 32 ? -2.809 21.234 0.79 1 92.56 32 LYS B N 1
ATOM 1892 C CA . LYS B 1 32 ? -3.09 22.625 0.424 1 92.56 32 LYS B CA 1
ATOM 1893 C C . LYS B 1 32 ? -4.453 23.062 0.95 1 92.56 32 LYS B C 1
ATOM 1895 O O . LYS B 1 32 ? -4.797 24.25 0.88 1 92.56 32 LYS B O 1
ATOM 1900 N N . THR B 1 33 ? -5.184 22.141 1.407 1 95.06 33 THR B N 1
ATOM 1901 C CA . THR B 1 33 ? -6.48 22.484 1.973 1 95.06 33 THR B CA 1
ATOM 1902 C C . THR B 1 33 ? -6.355 22.781 3.465 1 95.06 33 THR B C 1
ATOM 1904 O O . THR B 1 33 ? -5.785 22 4.215 1 95.06 33 THR B O 1
ATOM 1907 N N . THR B 1 34 ? -6.961 23.969 3.898 1 96.94 34 THR B N 1
ATOM 1908 C CA . THR B 1 34 ? -6.852 24.344 5.301 1 96.94 34 THR B CA 1
ATOM 1909 C C . THR B 1 34 ? -8.227 24.391 5.957 1 96.94 34 THR B C 1
ATOM 1911 O O . THR B 1 34 ? -9.25 24.484 5.266 1 96.94 34 THR B O 1
ATOM 1914 N N . VAL B 1 35 ? -8.18 24.359 7.305 1 97.88 35 VAL B N 1
ATOM 1915 C CA . VAL B 1 35 ? -9.406 24.484 8.086 1 97.88 35 VAL B CA 1
ATOM 1916 C C . VAL B 1 35 ? -10.031 25.859 7.863 1 97.88 35 VAL B C 1
ATOM 1918 O O . VAL B 1 35 ? -11.25 25.969 7.68 1 97.88 35 VAL B O 1
ATOM 1921 N N . ASP B 1 36 ? -9.164 26.844 7.77 1 97.88 36 ASP B N 1
ATOM 1922 C CA . ASP B 1 36 ? -9.648 28.203 7.547 1 97.88 36 ASP B CA 1
ATOM 1923 C C . ASP B 1 36 ? -10.414 28.312 6.23 1 97.88 36 ASP B C 1
ATOM 1925 O O . ASP B 1 36 ? -11.516 28.859 6.188 1 97.88 36 ASP B O 1
ATOM 1929 N N . GLN B 1 37 ? -9.922 27.766 5.23 1 97.56 37 GLN B N 1
ATOM 1930 C CA . GLN B 1 37 ? -10.523 27.797 3.902 1 97.56 37 GLN B CA 1
ATOM 1931 C C . GLN B 1 37 ? -11.859 27.062 3.895 1 97.56 37 GLN B C 1
ATOM 1933 O O . GLN B 1 37 ? -12.852 27.562 3.369 1 97.56 37 GLN B O 1
ATOM 1938 N N . MET B 1 38 ? -11.922 25.875 4.477 1 98.19 38 MET B N 1
ATOM 1939 C CA . MET B 1 38 ? -13.133 25.062 4.469 1 98.19 38 MET B CA 1
ATOM 1940 C C . MET B 1 38 ? -14.219 25.688 5.324 1 98.19 38 MET B C 1
ATOM 1942 O O . MET B 1 38 ? -15.398 25.672 4.957 1 98.19 38 MET B O 1
ATOM 1946 N N . ALA B 1 39 ? -13.781 26.203 6.469 1 97.88 39 ALA B N 1
ATOM 1947 C CA . ALA B 1 39 ? -14.742 26.891 7.34 1 97.88 39 ALA B CA 1
ATOM 1948 C C . ALA B 1 39 ? -15.391 28.062 6.625 1 97.88 39 ALA B C 1
ATOM 1950 O O . ALA B 1 39 ? -16.609 28.234 6.672 1 97.88 39 ALA B O 1
ATOM 1951 N N . ALA B 1 40 ? -14.609 28.844 5.922 1 97.75 40 ALA B N 1
ATOM 1952 C CA . ALA B 1 40 ? -15.102 30 5.172 1 97.75 40 ALA B CA 1
ATOM 1953 C C . ALA B 1 40 ? -16.078 29.562 4.074 1 97.75 40 ALA B C 1
ATOM 1955 O O . ALA B 1 40 ? -17.156 30.141 3.924 1 97.75 40 ALA B O 1
ATOM 1956 N N . LEU B 1 41 ? -15.766 28.578 3.393 1 97.12 41 LEU B N 1
ATOM 1957 C CA . LEU B 1 41 ? -16.594 28.078 2.301 1 97.12 41 LEU B CA 1
ATOM 1958 C C . LEU B 1 41 ? -17.891 27.484 2.832 1 97.12 41 LEU B C 1
ATOM 1960 O O . LEU B 1 41 ? -18.922 27.547 2.16 1 97.12 41 LEU B O 1
ATOM 1964 N N . ALA B 1 42 ? -17.844 26.938 4.039 1 97.06 42 ALA B N 1
ATOM 1965 C CA . ALA B 1 42 ? -19.016 26.344 4.664 1 97.06 42 ALA B CA 1
ATOM 1966 C C . ALA B 1 42 ? -19.828 27.406 5.43 1 97.06 42 ALA B C 1
ATOM 19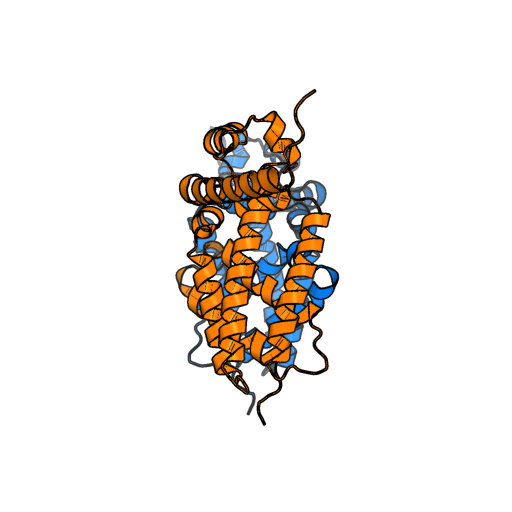68 O O . ALA B 1 42 ? -20.875 27.094 5.996 1 97.06 42 ALA B O 1
ATOM 1969 N N . ASP B 1 43 ? -19.312 28.547 5.473 1 96.12 43 ASP B N 1
ATOM 1970 C CA . ASP B 1 43 ? -19.953 29.688 6.113 1 96.12 43 ASP B CA 1
ATOM 1971 C C . ASP B 1 43 ? -20.078 29.469 7.621 1 96.12 43 ASP B C 1
ATOM 1973 O O . ASP B 1 43 ? -21.156 29.641 8.188 1 96.12 43 ASP B O 1
ATOM 1977 N N . ILE B 1 44 ? -19.078 29 8.195 1 96.25 44 ILE B N 1
ATOM 1978 C CA . ILE B 1 44 ? -18.984 28.875 9.641 1 96.25 44 ILE B CA 1
ATOM 1979 C C . ILE B 1 44 ? -17.625 29.406 10.109 1 96.25 44 ILE B C 1
ATOM 1981 O O . ILE B 1 44 ? -16.734 29.672 9.297 1 96.25 44 ILE B O 1
ATOM 1985 N N . SER B 1 45 ? -17.5 29.609 11.43 1 95.62 45 SER B N 1
ATOM 1986 C CA . SER B 1 45 ? -16.219 30.047 11.984 1 95.62 45 SER B CA 1
ATOM 1987 C C . SER B 1 45 ? -15.242 28.875 12.125 1 95.62 45 SER B C 1
ATOM 1989 O O . SER B 1 45 ? -15.656 27.719 12.195 1 95.62 45 SER B O 1
ATOM 1991 N N . LYS B 1 46 ? -13.977 29.188 12.164 1 95.56 46 LYS B N 1
ATOM 1992 C CA . LYS B 1 46 ? -12.953 28.172 12.406 1 95.56 46 LYS B CA 1
ATOM 1993 C C . LYS B 1 46 ? -13.188 27.453 13.727 1 95.56 46 LYS B C 1
ATOM 1995 O O . LYS B 1 46 ? -13.008 26.234 13.82 1 95.56 46 LYS B O 1
ATOM 2000 N N . GLY B 1 47 ? -13.578 28.219 14.75 1 95.31 47 GLY B N 1
ATOM 2001 C CA . GLY B 1 47 ? -13.898 27.625 16.031 1 95.31 47 GLY B CA 1
ATOM 2002 C C . GLY B 1 47 ? -15.031 26.625 15.961 1 95.31 47 GLY B C 1
ATOM 2003 O O . GLY B 1 47 ? -14.953 25.547 16.562 1 95.31 47 GLY B O 1
ATOM 2004 N N . SER B 1 48 ? -16.062 26.984 15.195 1 95.31 48 SER B N 1
ATOM 2005 C CA . SER B 1 48 ? -17.203 26.094 15.031 1 95.31 48 SER B CA 1
ATOM 2006 C C . SER B 1 48 ? -16.812 24.812 14.32 1 95.31 48 SER B C 1
ATOM 2008 O O . SER B 1 48 ? -17.406 23.75 14.562 1 95.31 48 SER B O 1
ATOM 2010 N N . PHE B 1 49 ? -15.781 24.922 13.453 1 97.62 49 PHE B N 1
ATOM 2011 C CA . PHE B 1 49 ? -15.297 23.734 12.758 1 97.62 49 PHE B CA 1
ATOM 2012 C C . PHE B 1 49 ? -14.938 22.641 13.742 1 97.62 49 PHE B C 1
ATOM 2014 O O . PHE B 1 49 ? -15.312 21.484 13.547 1 97.62 49 PHE B O 1
ATOM 2021 N N . TYR B 1 50 ? -14.359 22.969 14.812 1 96.62 50 TYR B N 1
ATOM 2022 C CA . TYR B 1 50 ? -13.797 22.016 15.758 1 96.62 50 TYR B CA 1
ATOM 2023 C C . TYR B 1 50 ? -14.891 21.422 16.641 1 96.62 50 TYR B C 1
ATOM 2025 O O . TYR B 1 50 ? -14.648 20.469 17.375 1 96.62 50 TYR B O 1
ATOM 2033 N N . ASN B 1 51 ? -16.094 21.984 16.531 1 95.62 51 ASN B N 1
ATOM 2034 C CA . ASN B 1 51 ? -17.25 21.344 17.141 1 95.62 51 ASN B CA 1
ATOM 2035 C C . ASN B 1 51 ? -17.672 20.094 16.375 1 95.62 51 ASN B C 1
ATOM 2037 O O . ASN B 1 51 ? -18.391 19.25 16.906 1 95.62 51 ASN B O 1
ATOM 2041 N N . PHE B 1 52 ? -17.234 20 15.188 1 96.69 52 PHE B N 1
ATOM 2042 C CA . PHE B 1 52 ? -17.656 18.906 14.336 1 96.69 52 PHE B CA 1
ATOM 2043 C C . PHE B 1 52 ? -16.516 17.922 14.117 1 96.69 52 PHE B C 1
ATOM 2045 O O . PHE B 1 52 ? -16.734 16.703 14.148 1 96.69 52 PHE B O 1
ATOM 2052 N N . TYR B 1 53 ? -15.328 18.438 13.898 1 97.62 53 TYR B N 1
ATOM 2053 C CA . TYR B 1 53 ? -14.172 17.594 13.633 1 97.62 53 TYR B CA 1
ATOM 2054 C C . TYR B 1 53 ? -12.945 18.078 14.391 1 97.62 53 TYR B C 1
ATOM 2056 O O . TYR B 1 53 ? -12.672 19.281 14.43 1 97.62 53 TYR B O 1
ATOM 2064 N N . SER B 1 54 ? -12.188 17.109 14.906 1 96.5 54 SER B N 1
ATOM 2065 C CA . SER B 1 54 ? -11.016 17.422 15.711 1 96.5 54 SER B CA 1
ATOM 2066 C C . SER B 1 54 ? -9.852 17.875 14.836 1 96.5 54 SER B C 1
ATOM 2068 O O . SER B 1 54 ? -8.914 18.516 15.32 1 96.5 54 SER B O 1
ATOM 2070 N N . SER B 1 55 ? -9.867 17.547 13.516 1 96.44 55 SER B N 1
ATOM 2071 C CA . SER B 1 55 ? -8.844 17.922 12.539 1 96.44 55 SER B CA 1
ATOM 2072 C C . SER B 1 55 ? -9.391 17.875 11.117 1 96.44 55 SER B C 1
ATOM 2074 O O . SER B 1 55 ? -10.453 17.297 10.875 1 96.44 55 SER B O 1
ATOM 2076 N N . LYS B 1 56 ? -8.719 18.516 10.242 1 96.44 56 LYS B N 1
ATOM 2077 C CA . LYS B 1 56 ? -9.133 18.422 8.844 1 96.44 56 LYS B CA 1
ATOM 2078 C C . LYS B 1 56 ? -9.016 16.984 8.328 1 96.44 56 LYS B C 1
ATOM 2080 O O . LYS B 1 56 ? -9.797 16.562 7.469 1 96.44 56 LYS B O 1
ATOM 2085 N N . GLU B 1 57 ? -8.055 16.234 8.875 1 95.94 57 GLU B N 1
ATOM 2086 C CA . GLU B 1 57 ? -7.863 14.844 8.461 1 95.94 57 GLU B CA 1
ATOM 2087 C C . GLU B 1 57 ? -9.07 13.992 8.82 1 95.94 57 GLU B C 1
ATOM 2089 O O . GLU B 1 57 ? -9.469 13.109 8.055 1 95.94 57 GLU B O 1
ATOM 2094 N N . MET B 1 58 ? -9.617 14.266 9.938 1 96.94 58 MET B N 1
ATOM 2095 C CA . MET B 1 58 ? -10.812 13.523 10.344 1 96.94 58 MET B CA 1
ATOM 2096 C C . MET B 1 58 ? -11.977 13.812 9.406 1 96.94 58 MET B C 1
ATOM 2098 O O . MET B 1 58 ? -12.742 12.906 9.07 1 96.94 58 MET B O 1
ATOM 2102 N N . LEU B 1 59 ? -12.109 15.078 9.055 1 97.75 59 LEU B N 1
ATOM 2103 C CA . LEU B 1 59 ? -13.148 15.43 8.086 1 97.75 59 LEU B CA 1
ATOM 2104 C C . LEU B 1 59 ? -12.891 14.758 6.746 1 97.75 59 LEU B C 1
ATOM 2106 O O . LEU B 1 59 ? -13.805 14.18 6.152 1 97.75 59 LEU B O 1
ATOM 2110 N N . PHE B 1 60 ? -11.664 14.797 6.262 1 96.31 60 PHE B N 1
ATOM 2111 C CA . PHE B 1 60 ? -11.297 14.18 4.992 1 96.31 60 PHE B CA 1
ATOM 2112 C C . PHE B 1 60 ? -11.578 12.68 5.02 1 96.31 60 PHE B C 1
ATOM 2114 O O . PHE B 1 60 ? -12.125 12.133 4.062 1 96.31 60 PHE B O 1
ATOM 2121 N N . PHE B 1 61 ? -11.242 12.07 6.105 1 95.81 61 PHE B N 1
ATOM 2122 C CA . PHE B 1 61 ? -11.469 10.633 6.254 1 95.81 61 PHE B CA 1
ATOM 2123 C C . PHE B 1 61 ? -12.961 10.312 6.219 1 95.81 61 PHE B C 1
ATOM 2125 O O . PHE B 1 61 ? -13.375 9.328 5.602 1 95.81 61 PHE B O 1
ATOM 2132 N N . ALA B 1 62 ? -13.719 11.133 6.832 1 96.06 62 ALA B N 1
ATOM 2133 C CA . ALA B 1 62 ? -15.164 10.945 6.836 1 96.06 62 ALA B CA 1
ATOM 2134 C C . ALA B 1 62 ? -15.734 11.031 5.422 1 96.06 62 ALA B C 1
ATOM 2136 O O . ALA B 1 62 ? -16.609 10.25 5.047 1 96.06 62 ALA B O 1
ATOM 2137 N N . VAL B 1 63 ? -15.242 11.93 4.691 1 95.75 63 VAL B N 1
ATOM 2138 C CA . VAL B 1 63 ? -15.703 12.125 3.32 1 95.75 63 VAL B CA 1
ATOM 2139 C C . VAL B 1 63 ? -15.305 10.914 2.473 1 95.75 63 VAL B C 1
ATOM 2141 O O . VAL B 1 63 ? -16.109 10.43 1.669 1 95.75 63 VAL B O 1
ATOM 2144 N N . LEU B 1 64 ? -14.148 10.422 2.629 1 93.38 64 LEU B N 1
ATOM 2145 C CA . LEU B 1 64 ? -13.672 9.25 1.901 1 93.38 64 LEU B CA 1
ATOM 2146 C C . LEU B 1 64 ? -14.5 8.016 2.26 1 93.38 64 LEU B C 1
ATOM 2148 O O . LEU B 1 64 ? -14.852 7.223 1.383 1 93.38 64 LEU B O 1
ATOM 2152 N N . GLU B 1 65 ? -14.734 7.918 3.502 1 93.62 65 GLU B N 1
ATOM 2153 C CA . GLU B 1 65 ? -15.547 6.797 3.975 1 93.62 65 GLU B CA 1
ATOM 2154 C C . GLU B 1 65 ? -16.953 6.852 3.391 1 93.62 65 GLU B C 1
ATOM 2156 O O . GLU B 1 65 ? -17.516 5.824 2.992 1 93.62 65 GLU B O 1
ATOM 2161 N N . GLU B 1 66 ? -17.5 8.023 3.42 1 93.44 66 GLU B N 1
ATOM 2162 C CA . GLU B 1 66 ? -18.828 8.195 2.838 1 93.44 66 GLU B CA 1
ATOM 2163 C C . GLU B 1 66 ? -18.844 7.77 1.371 1 93.44 66 GLU B C 1
ATOM 2165 O O . GLU B 1 66 ? -19.781 7.102 0.924 1 93.44 66 GLU B O 1
ATOM 2170 N N . TYR B 1 67 ? -17.844 8.164 0.666 1 91.69 67 TYR B N 1
ATOM 2171 C CA . TYR B 1 67 ? -17.734 7.77 -0.733 1 91.69 67 TYR B CA 1
ATOM 2172 C C . TYR B 1 67 ? -17.641 6.254 -0.864 1 91.69 67 TYR B C 1
ATOM 2174 O O . TYR B 1 67 ? -18.328 5.652 -1.696 1 91.69 67 TYR B O 1
ATOM 2182 N N . GLN B 1 68 ? -16.812 5.656 -0.085 1 92.06 68 GLN B N 1
ATOM 2183 C CA . GLN B 1 68 ? -16.656 4.203 -0.104 1 92.06 68 GLN B CA 1
ATOM 2184 C C . GLN B 1 68 ? -17.984 3.504 0.153 1 92.06 68 GLN B C 1
ATOM 2186 O O . GLN B 1 68 ? -18.328 2.545 -0.538 1 92.06 68 GLN B O 1
ATOM 2191 N N . ILE B 1 69 ? -18.688 4.008 1.15 1 92.19 69 ILE B N 1
ATOM 2192 C CA . ILE B 1 69 ? -19.969 3.418 1.521 1 92.19 69 ILE B CA 1
ATOM 2193 C C . ILE B 1 69 ? -20.938 3.51 0.344 1 92.19 69 ILE B C 1
ATOM 2195 O O . ILE B 1 69 ? -21.625 2.539 0.026 1 92.19 69 ILE B O 1
ATOM 2199 N N . ASP B 1 70 ? -20.922 4.637 -0.271 1 91.38 70 ASP B N 1
ATOM 2200 C CA . ASP B 1 70 ? -21.797 4.828 -1.423 1 91.38 70 ASP B CA 1
ATOM 2201 C C . ASP B 1 70 ? -21.484 3.832 -2.533 1 91.38 70 ASP B C 1
ATOM 2203 O O . ASP B 1 70 ? -22.375 3.229 -3.117 1 91.38 70 ASP B O 1
ATOM 2207 N N . VAL B 1 71 ? -20.281 3.668 -2.799 1 90 71 VAL B N 1
ATOM 2208 C CA . VAL B 1 71 ? -19.859 2.768 -3.865 1 90 71 VAL B CA 1
ATOM 2209 C C . VAL B 1 71 ? -20.172 1.324 -3.48 1 90 71 VAL B C 1
ATOM 2211 O O . VAL B 1 71 ? -20.641 0.545 -4.309 1 90 71 VAL B O 1
ATOM 2214 N N . MET B 1 72 ? -19.938 0.971 -2.26 1 89.44 72 MET B N 1
ATOM 2215 C CA . MET B 1 72 ? -20.203 -0.387 -1.794 1 89.44 72 MET B CA 1
ATOM 2216 C C . MET B 1 72 ? -21.703 -0.688 -1.827 1 89.44 72 MET B C 1
ATOM 2218 O O . MET B 1 72 ? -22.094 -1.818 -2.109 1 89.44 72 MET B O 1
ATOM 2222 N N . ASN B 1 73 ? -22.438 0.291 -1.482 1 90.06 73 ASN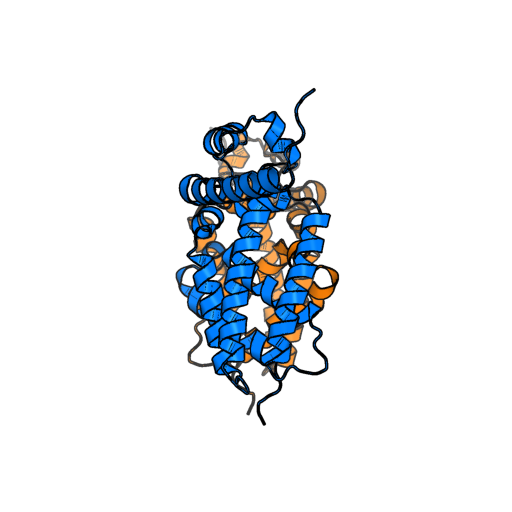 B N 1
ATOM 2223 C CA . ASN B 1 73 ? -23.891 0.114 -1.559 1 90.06 73 ASN B CA 1
ATOM 2224 C C . ASN B 1 73 ? -24.344 -0.168 -2.988 1 90.06 73 ASN B C 1
ATOM 2226 O O . ASN B 1 73 ? -25.219 -1.006 -3.211 1 90.06 73 ASN B O 1
ATOM 2230 N N . ARG B 1 74 ? -23.766 0.482 -3.889 1 88.19 74 ARG B N 1
ATOM 2231 C CA . ARG B 1 74 ? -24.078 0.227 -5.293 1 88.19 74 ARG B CA 1
ATOM 2232 C C . ARG B 1 74 ? -23.688 -1.196 -5.688 1 88.19 74 ARG B C 1
ATOM 2234 O O . ARG B 1 74 ? -24.438 -1.864 -6.41 1 88.19 74 ARG B O 1
ATOM 2241 N N . LEU B 1 75 ? -22.547 -1.637 -5.219 1 88 75 LEU B N 1
ATOM 2242 C CA . LEU B 1 75 ? -22.094 -2.998 -5.484 1 88 75 LEU B CA 1
ATOM 2243 C C . LEU B 1 75 ? -23.078 -4.016 -4.906 1 88 75 LEU B C 1
ATOM 2245 O O . LEU B 1 75 ? -23.453 -4.973 -5.582 1 88 75 LEU B O 1
ATOM 2249 N N . THR B 1 76 ? -23.484 -3.801 -3.701 1 87.81 76 THR B N 1
ATOM 2250 C CA . THR B 1 76 ? -24.406 -4.715 -3.035 1 87.81 76 THR B CA 1
ATOM 2251 C C . THR B 1 76 ? -25.75 -4.73 -3.74 1 87.81 76 THR B C 1
ATOM 2253 O O . THR B 1 76 ? -26.406 -5.773 -3.832 1 87.81 76 THR B O 1
ATOM 2256 N N . GLU B 1 77 ? -26.188 -3.582 -4.195 1 87.69 77 GLU B N 1
ATOM 2257 C CA . GLU B 1 77 ? -27.438 -3.504 -4.941 1 87.69 77 GLU B CA 1
ATOM 2258 C C . GLU B 1 77 ? -27.359 -4.316 -6.234 1 87.69 77 GLU B C 1
ATOM 2260 O O . GLU B 1 77 ? -28.312 -5.004 -6.598 1 87.69 77 GLU B O 1
ATOM 2265 N N . GLN B 1 78 ? -26.281 -4.219 -6.879 1 86 78 GLN B N 1
ATOM 2266 C CA . GLN B 1 78 ? -26.078 -4.984 -8.102 1 86 78 GLN B CA 1
ATOM 2267 C C . GLN B 1 78 ? -26.047 -6.48 -7.82 1 86 78 GLN B C 1
ATOM 2269 O O . GLN B 1 78 ? -26.562 -7.277 -8.602 1 86 78 GLN B O 1
ATOM 2274 N N . LEU B 1 79 ? -25.469 -6.863 -6.691 1 84.94 79 LEU B N 1
ATOM 2275 C CA . LEU B 1 79 ? -25.406 -8.266 -6.285 1 84.94 79 LEU B CA 1
ATOM 2276 C C . LEU B 1 79 ? -26.797 -8.781 -5.914 1 84.94 79 LEU B C 1
ATOM 2278 O O . LEU B 1 79 ? -27.094 -9.961 -6.102 1 84.94 79 LEU B O 1
ATOM 2282 N N . GLY B 1 80 ? -27.594 -7.949 -5.297 1 79.81 80 GLY B N 1
ATOM 2283 C CA . GLY B 1 80 ? -28.938 -8.32 -4.879 1 79.81 80 GLY B CA 1
ATOM 2284 C C . GLY B 1 80 ? -29.875 -8.594 -6.047 1 79.81 80 GLY B C 1
ATOM 2285 O O . GLY B 1 80 ? -30.875 -9.297 -5.895 1 79.81 80 GLY B O 1
ATOM 2286 N N . MET B 1 81 ? -29.578 -8.094 -7.145 1 76.38 81 MET B N 1
ATOM 2287 C CA . MET B 1 81 ? -30.406 -8.266 -8.328 1 76.38 81 MET B CA 1
ATOM 2288 C C . MET B 1 81 ? -30.172 -9.625 -8.969 1 76.38 81 MET B C 1
ATOM 2290 O O . MET B 1 81 ? -30.953 -10.062 -9.82 1 76.38 81 MET B O 1
ATOM 2294 N N . GLU B 1 82 ? -29.125 -10.227 -8.469 1 70.56 82 GLU B N 1
ATOM 2295 C CA . GLU B 1 82 ? -28.766 -11.523 -9.031 1 70.56 82 GLU B CA 1
ATOM 2296 C C . GLU B 1 82 ? -28.953 -12.641 -8.008 1 70.56 82 GLU B C 1
ATOM 2298 O O . GLU B 1 82 ? -28.766 -12.422 -6.809 1 70.56 82 GLU B O 1
ATOM 2303 N N . VAL B 1 83 ? -29.641 -13.719 -8.234 1 64.31 83 VAL B N 1
ATOM 2304 C CA . VAL B 1 83 ? -29.891 -14.812 -7.301 1 64.31 83 VAL B CA 1
ATOM 2305 C C . VAL B 1 83 ? -28.562 -15.344 -6.766 1 64.31 83 VAL B C 1
ATOM 2307 O O . VAL B 1 83 ? -28.375 -15.453 -5.551 1 64.31 83 VAL B O 1
ATOM 2310 N N . LYS B 1 84 ? -27.641 -15.984 -7.594 1 69.44 84 LYS B N 1
ATOM 2311 C CA . LYS B 1 84 ? -26.312 -16.453 -7.223 1 69.44 84 LYS B CA 1
ATOM 2312 C C . LYS B 1 84 ? -25.25 -15.93 -8.195 1 69.44 84 LYS B C 1
ATOM 2314 O O . LYS B 1 84 ? -25.422 -16.031 -9.414 1 69.44 84 LYS B O 1
ATOM 2319 N N . ILE B 1 85 ? -24.453 -15.227 -7.613 1 76.5 85 ILE B N 1
ATOM 2320 C CA . ILE B 1 85 ? -23.406 -14.648 -8.445 1 76.5 85 ILE B CA 1
ATOM 2321 C C . ILE B 1 85 ? -22.25 -15.625 -8.562 1 76.5 85 ILE B C 1
ATOM 2323 O O . ILE B 1 85 ? -21.828 -16.234 -7.566 1 76.5 85 ILE B O 1
ATOM 2327 N N . ASP B 1 86 ? -21.891 -15.859 -9.711 1 85.56 86 ASP B N 1
ATOM 2328 C CA . ASP B 1 86 ? -20.719 -16.719 -9.875 1 85.56 86 ASP B CA 1
ATOM 2329 C C . ASP B 1 86 ? -19.422 -15.938 -9.695 1 85.56 86 ASP B C 1
ATOM 2331 O O . ASP B 1 86 ? -19.438 -14.711 -9.609 1 85.56 86 ASP B O 1
ATOM 2335 N N . THR B 1 87 ? -18.422 -16.625 -9.617 1 88.75 87 THR B N 1
ATOM 2336 C CA . THR B 1 87 ? -17.094 -16.125 -9.305 1 88.75 87 THR B CA 1
ATOM 2337 C C . THR B 1 87 ? -16.656 -15.086 -10.336 1 88.75 87 THR B C 1
ATOM 2339 O O . THR B 1 87 ? -16.109 -14.039 -9.977 1 88.75 87 THR B O 1
ATOM 2342 N N . ASN B 1 88 ? -16.953 -15.281 -11.594 1 92.56 88 ASN B N 1
ATOM 2343 C CA . ASN B 1 88 ? -16.547 -14.367 -12.656 1 92.56 88 ASN B CA 1
ATOM 2344 C C . ASN B 1 88 ? -17.266 -13.023 -12.547 1 92.56 88 ASN B C 1
ATOM 2346 O O . ASN B 1 88 ? -16.672 -11.977 -12.789 1 92.56 88 ASN B O 1
ATOM 2350 N N . ARG B 1 89 ? -18.484 -13.133 -12.25 1 91.38 89 ARG B N 1
ATOM 2351 C CA . ARG B 1 89 ? -19.25 -11.914 -12.086 1 91.38 89 ARG B CA 1
ATOM 2352 C C . ARG B 1 89 ? -18.75 -11.102 -10.898 1 91.38 89 ARG B C 1
ATOM 2354 O O . ARG B 1 89 ? -18.641 -9.875 -10.984 1 91.38 89 ARG B O 1
ATOM 2361 N N . LEU B 1 90 ? -18.516 -11.742 -9.781 1 92.31 90 LEU B N 1
ATOM 2362 C CA . LEU B 1 90 ? -17.969 -11.062 -8.609 1 92.31 90 LEU B CA 1
ATOM 2363 C C . LEU B 1 90 ? -16.656 -10.383 -8.938 1 92.31 90 LEU B C 1
ATOM 2365 O O . LEU B 1 90 ? -16.422 -9.234 -8.539 1 92.31 90 LEU B O 1
ATOM 2369 N N . VAL B 1 91 ? -15.781 -11.047 -9.68 1 95.94 91 VAL B N 1
ATOM 2370 C CA . VAL B 1 91 ? -14.492 -10.492 -10.078 1 95.94 91 VAL B CA 1
ATOM 2371 C C . VAL B 1 91 ? -14.703 -9.211 -10.883 1 95.94 91 VAL B C 1
ATOM 2373 O O . VAL B 1 91 ? -14.047 -8.195 -10.625 1 95.94 91 VAL B O 1
ATOM 2376 N N . GLN B 1 92 ? -15.602 -9.25 -11.781 1 94.94 92 GLN B N 1
ATOM 2377 C CA . GLN B 1 92 ? -15.859 -8.094 -12.633 1 94.94 92 GLN B CA 1
ATOM 2378 C C . GLN B 1 92 ? -16.406 -6.922 -11.812 1 94.94 92 GLN B C 1
ATOM 2380 O O . GLN B 1 92 ? -16 -5.777 -12.023 1 94.94 92 GLN B O 1
ATOM 2385 N N . LEU B 1 93 ? -17.297 -7.234 -10.945 1 92.62 93 LEU B N 1
ATOM 2386 C CA . LEU B 1 93 ? -17.891 -6.191 -10.117 1 92.62 93 LEU B CA 1
ATOM 2387 C C . LEU B 1 93 ? -16.844 -5.555 -9.211 1 92.62 93 LEU B C 1
ATOM 2389 O O . LEU B 1 93 ? -16.797 -4.332 -9.062 1 92.62 93 LEU B O 1
ATOM 2393 N N . LEU B 1 94 ? -16 -6.375 -8.602 1 95.06 94 LEU B N 1
ATOM 2394 C CA . LEU B 1 94 ? -14.938 -5.863 -7.742 1 95.06 94 LEU B CA 1
ATOM 2395 C C . LEU B 1 94 ? -13.93 -5.047 -8.547 1 95.06 94 LEU B C 1
ATOM 2397 O O . LEU B 1 94 ? -13.477 -3.994 -8.094 1 95.06 94 LEU B O 1
ATOM 2401 N N . TYR B 1 95 ? -13.57 -5.551 -9.695 1 96.81 95 TYR B N 1
ATOM 2402 C CA . TYR B 1 95 ? -12.641 -4.816 -10.547 1 96.81 95 TYR B CA 1
ATOM 2403 C C . TYR B 1 95 ? -13.188 -3.434 -10.883 1 96.81 95 TYR B C 1
ATOM 2405 O O . TYR B 1 95 ? -12.477 -2.434 -10.773 1 96.81 95 TYR B O 1
ATOM 2413 N N . ASP B 1 96 ? -14.43 -3.355 -11.25 1 93.75 96 ASP B N 1
ATOM 2414 C CA . ASP B 1 96 ? -15.07 -2.082 -11.562 1 93.75 96 ASP B CA 1
ATOM 2415 C C . ASP B 1 96 ? -15.086 -1.162 -10.344 1 93.75 96 ASP B C 1
ATOM 2417 O O . ASP B 1 96 ? -14.859 0.043 -10.469 1 93.75 96 ASP B O 1
ATOM 2421 N N . PHE B 1 97 ? -15.336 -1.804 -9.305 1 91.62 97 PHE B N 1
ATOM 2422 C CA . PHE B 1 97 ? -15.367 -1.048 -8.055 1 91.62 97 PHE B CA 1
ATOM 2423 C C . PHE B 1 97 ? -14.016 -0.389 -7.789 1 91.62 97 PHE B C 1
ATOM 2425 O O . PHE B 1 97 ? -13.953 0.812 -7.52 1 91.62 97 PHE B O 1
ATOM 2432 N N . TYR B 1 98 ? -12.953 -1.101 -7.859 1 93.88 98 TYR B N 1
ATOM 2433 C CA . TYR B 1 98 ? -11.633 -0.573 -7.547 1 93.88 98 TYR B CA 1
ATOM 2434 C C . TYR B 1 98 ? -11.18 0.424 -8.609 1 93.88 98 TYR B C 1
ATOM 2436 O O . TYR B 1 98 ? -10.477 1.393 -8.297 1 93.88 98 TYR B O 1
ATOM 2444 N N . GLN B 1 99 ? -11.586 0.228 -9.805 1 92 99 GLN B N 1
ATOM 2445 C CA . GLN B 1 99 ? -11.297 1.201 -10.859 1 92 99 GLN B CA 1
ATOM 2446 C C . GLN B 1 99 ? -12.016 2.521 -10.594 1 92 99 GLN B C 1
ATOM 2448 O O . GLN B 1 99 ? -11.422 3.594 -10.734 1 92 99 GLN B O 1
ATOM 2453 N N . ASP B 1 100 ? -13.25 2.439 -10.172 1 89.81 100 ASP B N 1
ATOM 2454 C CA . ASP B 1 100 ? -14.008 3.641 -9.828 1 89.81 100 ASP B CA 1
ATOM 2455 C C . ASP B 1 100 ? -13.344 4.395 -8.68 1 89.81 100 ASP B C 1
ATOM 2457 O O . ASP B 1 100 ? -13.289 5.625 -8.688 1 89.81 100 ASP B O 1
ATOM 2461 N N . PHE B 1 101 ? -12.922 3.607 -7.824 1 87.69 101 PHE B N 1
ATOM 2462 C CA . PHE B 1 101 ? -12.234 4.199 -6.68 1 87.69 101 PHE B CA 1
ATOM 2463 C C . PHE B 1 101 ? -10.961 4.914 -7.121 1 87.69 101 PHE B C 1
ATOM 2465 O O . PHE B 1 101 ? -10.727 6.062 -6.734 1 87.69 101 PHE B O 1
ATOM 2472 N N . ARG B 1 102 ? -10.195 4.305 -7.949 1 87.75 102 ARG B N 1
ATOM 2473 C CA . ARG B 1 102 ? -8.93 4.824 -8.453 1 87.75 102 ARG B CA 1
ATOM 2474 C C . ARG B 1 102 ? -9.141 6.129 -9.211 1 87.75 102 ARG B C 1
ATOM 2476 O O . ARG B 1 102 ? -8.336 7.059 -9.094 1 87.75 102 ARG B O 1
ATOM 2483 N N . TYR B 1 103 ? -10.219 6.297 -9.859 1 86.56 103 TYR B N 1
ATOM 2484 C CA . TYR B 1 103 ? -10.398 7.434 -10.75 1 86.56 103 TYR B CA 1
ATOM 2485 C C . TYR B 1 103 ? -11.383 8.438 -10.164 1 86.56 103 TYR B C 1
ATOM 2487 O O . TYR B 1 103 ? -11.805 9.367 -10.852 1 86.56 103 TYR B O 1
ATOM 2495 N N . SER B 1 104 ? -11.742 8.234 -8.969 1 87.06 104 SER B N 1
ATOM 2496 C CA . SER B 1 104 ? -12.617 9.195 -8.305 1 87.06 104 SER B CA 1
ATOM 2497 C C . SER B 1 104 ? -11.852 10.43 -7.848 1 87.06 104 SER B C 1
ATOM 2499 O O . SER B 1 104 ? -10.734 10.672 -8.305 1 87.06 104 SER B O 1
ATOM 2501 N N . PHE B 1 105 ? -12.547 11.203 -7.031 1 80.75 105 PHE B N 1
ATOM 2502 C CA . PHE B 1 105 ? -11.891 12.398 -6.516 1 80.75 105 PHE B CA 1
ATOM 2503 C C . PHE B 1 105 ? -10.672 12.039 -5.676 1 80.75 105 PHE B C 1
ATOM 2505 O O . PHE B 1 105 ? -9.836 12.891 -5.383 1 80.75 105 PHE B O 1
ATOM 2512 N N . MET B 1 106 ? -10.492 10.734 -5.379 1 81.94 106 MET B N 1
ATOM 2513 C CA . MET B 1 106 ? -9.367 10.258 -4.57 1 81.94 106 MET B CA 1
ATOM 2514 C C . MET B 1 106 ? -8.102 10.156 -5.41 1 81.94 106 MET B C 1
ATOM 2516 O O . MET B 1 106 ? -6.996 10.086 -4.867 1 81.94 106 MET B O 1
ATOM 2520 N N . TYR B 1 107 ? -8.289 10.195 -6.695 1 80.25 107 TYR B N 1
ATOM 2521 C CA . TYR B 1 107 ? -7.156 10.07 -7.605 1 80.25 107 TYR B CA 1
ATOM 2522 C C . TYR B 1 107 ? -6.086 11.109 -7.301 1 80.25 107 TYR B C 1
ATOM 2524 O O . TYR B 1 107 ? -4.898 10.789 -7.238 1 80.25 107 TYR B O 1
ATOM 2532 N N . THR B 1 108 ? -6.543 12.328 -7.055 1 79.12 108 THR B N 1
ATOM 2533 C CA . THR B 1 108 ? -5.621 13.422 -6.777 1 79.12 108 THR B CA 1
ATOM 2534 C C . THR B 1 108 ? -4.852 13.164 -5.484 1 79.12 108 THR B C 1
ATOM 2536 O O . THR B 1 108 ? -3.646 13.422 -5.41 1 79.12 108 THR B O 1
ATOM 2539 N N . ILE B 1 109 ? -5.535 12.602 -4.59 1 84.5 109 ILE B N 1
ATOM 2540 C CA . ILE B 1 109 ? -4.945 12.32 -3.285 1 84.5 109 ILE B CA 1
ATOM 2541 C C . ILE B 1 109 ? -3.895 11.227 -3.418 1 84.5 109 ILE B C 1
ATOM 2543 O O . ILE B 1 109 ? -2.795 11.336 -2.869 1 84.5 109 ILE B O 1
ATOM 2547 N N . PHE B 1 110 ? -4.23 10.258 -4.234 1 80.31 110 PHE B N 1
ATOM 2548 C CA . PHE B 1 110 ? -3.312 9.148 -4.453 1 80.31 110 PHE B CA 1
ATOM 2549 C C . PHE B 1 110 ? -2.096 9.609 -5.25 1 80.31 110 PHE B C 1
ATOM 2551 O O . PHE B 1 110 ? -0.958 9.312 -4.875 1 80.31 110 PHE B O 1
ATOM 2558 N N . LYS B 1 111 ? -2.363 10.297 -6.277 1 75.81 111 LYS B N 1
ATOM 2559 C CA . LYS B 1 111 ? -1.33 10.727 -7.215 1 75.81 111 LYS B CA 1
ATOM 2560 C C . LYS B 1 111 ? -0.278 11.586 -6.516 1 75.81 111 LYS B C 1
ATOM 2562 O O . LYS B 1 111 ? 0.911 11.492 -6.824 1 75.81 111 LYS B O 1
ATOM 2567 N N . ASN B 1 112 ? -0.707 12.352 -5.508 1 77.56 112 ASN B N 1
ATOM 2568 C CA . ASN B 1 112 ? 0.197 13.281 -4.84 1 77.56 112 ASN B CA 1
ATOM 2569 C C . ASN B 1 112 ? 0.769 12.68 -3.559 1 77.56 112 ASN B C 1
ATOM 2571 O O . ASN B 1 112 ? 1.375 13.391 -2.752 1 77.56 112 ASN B O 1
ATOM 2575 N N . HIS B 1 113 ? 0.48 11.445 -3.375 1 77.81 113 HIS B N 1
ATOM 2576 C CA . HIS B 1 113 ? 0.979 10.711 -2.213 1 77.81 113 HIS B CA 1
ATOM 2577 C C . HIS B 1 113 ? 0.491 11.344 -0.915 1 77.81 113 HIS B C 1
ATOM 2579 O O . HIS B 1 113 ? 1.243 11.43 0.059 1 77.81 113 HIS B O 1
ATOM 2585 N N . GLU B 1 114 ? -0.692 11.828 -1.005 1 86.06 114 GLU B N 1
ATOM 2586 C CA . GLU B 1 114 ? -1.201 12.547 0.159 1 86.06 114 GLU B CA 1
ATOM 2587 C C . GLU B 1 114 ? -2.062 11.641 1.034 1 86.06 114 GLU B C 1
ATOM 2589 O O . GLU B 1 114 ? -2.359 11.977 2.182 1 86.06 114 GLU B O 1
ATOM 2594 N N . MET B 1 115 ? -2.354 10.461 0.476 1 85.38 115 MET B N 1
ATOM 2595 C CA . MET B 1 115 ? -3.145 9.539 1.291 1 85.38 115 MET B CA 1
ATOM 2596 C C . MET B 1 115 ? -2.35 9.062 2.502 1 85.38 115 MET B C 1
ATOM 2598 O O . MET B 1 115 ? -2.891 8.953 3.602 1 85.38 115 MET B O 1
ATOM 2602 N N . GLU B 1 116 ? -1.171 8.852 2.312 1 81.19 116 GLU B N 1
ATOM 2603 C CA . GLU B 1 116 ? -0.328 8.398 3.414 1 81.19 116 GLU B CA 1
ATOM 2604 C C . GLU B 1 116 ? -0.24 9.461 4.512 1 81.19 116 GLU B C 1
ATOM 2606 O O . GLU B 1 116 ? -0.212 9.133 5.699 1 81.19 116 GLU B O 1
ATOM 2611 N N . LEU B 1 117 ? -0.178 10.68 4.066 1 81.19 117 LEU B N 1
ATOM 2612 C CA . LEU B 1 117 ? -0.167 11.781 5.027 1 81.19 117 LEU B CA 1
ATOM 2613 C C . LEU B 1 117 ? -1.452 11.797 5.852 1 81.19 117 LEU B C 1
ATOM 2615 O O . LEU B 1 117 ? -1.417 12.023 7.062 1 81.19 117 LEU B O 1
ATOM 2619 N N . LEU B 1 118 ? -2.488 11.523 5.148 1 88.31 118 LEU B N 1
ATOM 2620 C CA . LEU B 1 118 ? -3.783 11.484 5.82 1 88.31 118 LEU B CA 1
ATOM 2621 C C . LEU B 1 118 ? -3.84 10.328 6.816 1 88.31 118 LEU B C 1
ATOM 2623 O O . LEU B 1 118 ? -4.207 10.523 7.977 1 88.31 118 LEU B O 1
ATOM 2627 N N . LEU B 1 119 ? -3.4 9.227 6.465 1 87.56 119 LEU B N 1
ATOM 2628 C CA . LEU B 1 119 ? -3.496 8.016 7.277 1 87.56 119 LEU B CA 1
ATOM 2629 C C . LEU B 1 119 ? -2.637 8.141 8.531 1 87.56 119 LEU B C 1
ATOM 2631 O O . LEU B 1 119 ? -3.021 7.664 9.602 1 87.56 119 LEU B O 1
ATOM 2635 N N . ARG B 1 120 ? -1.51 8.789 8.438 1 84 120 ARG B N 1
ATOM 2636 C CA . ARG B 1 120 ? -0.584 8.914 9.555 1 84 120 ARG B CA 1
ATOM 2637 C C . ARG B 1 120 ? -1.153 9.836 10.633 1 84 120 ARG B C 1
ATOM 2639 O O . ARG B 1 120 ? -0.769 9.742 11.805 1 84 120 ARG B O 1
ATOM 2646 N N . LYS B 1 121 ? -2.006 10.656 10.25 1 89.69 121 LYS B N 1
A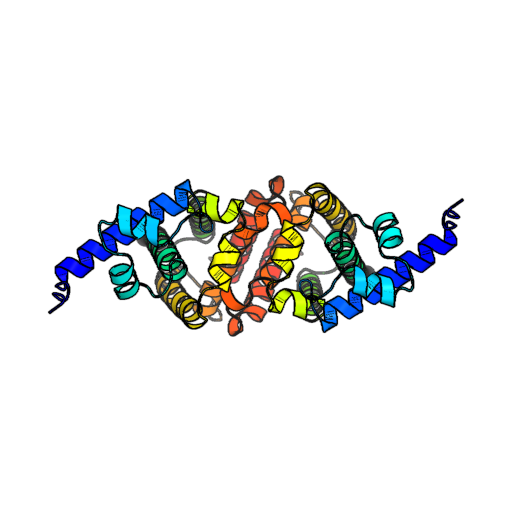TOM 2647 C CA . LYS B 1 121 ? -2.537 11.656 11.172 1 89.69 121 LYS B CA 1
ATOM 2648 C C . LYS B 1 121 ? -3.84 11.18 11.812 1 89.69 121 LYS B C 1
ATOM 2650 O O . LYS B 1 121 ? -4.371 11.836 12.711 1 89.69 121 LYS B O 1
ATOM 2655 N N . LEU B 1 122 ? -4.297 10.047 11.32 1 93.31 122 LEU B N 1
ATOM 2656 C CA . LEU B 1 122 ? -5.531 9.508 11.883 1 93.31 122 LEU B CA 1
ATOM 2657 C C . LEU B 1 122 ? -5.258 8.781 13.195 1 93.31 122 LEU B C 1
ATOM 2659 O O . LEU B 1 122 ? -4.258 8.07 13.32 1 93.31 122 LEU B O 1
ATOM 2663 N N . PRO B 1 123 ? -6.133 8.977 14.172 1 93.56 123 PRO B N 1
ATOM 2664 C CA . PRO B 1 123 ? -6.016 8.156 15.383 1 93.56 123 PRO B CA 1
ATOM 2665 C C . PRO B 1 123 ? -6.285 6.676 15.125 1 93.56 123 PRO B C 1
ATOM 2667 O O . PRO B 1 123 ? -7.012 6.332 14.188 1 93.56 123 PRO B O 1
ATOM 2670 N N . LYS B 1 124 ? -5.734 5.824 15.922 1 92.38 124 LYS B N 1
ATOM 2671 C CA . LYS B 1 124 ? -5.887 4.379 15.781 1 92.38 124 LYS B CA 1
ATOM 2672 C C . LYS B 1 124 ? -7.359 3.973 15.82 1 92.38 124 LYS B C 1
ATOM 2674 O O . LYS B 1 124 ? -7.777 3.061 15.102 1 92.38 124 LYS B O 1
ATOM 2679 N N . GLU B 1 125 ? -8.055 4.703 16.531 1 94.88 125 GLU B N 1
ATOM 2680 C CA . GLU B 1 125 ? -9.469 4.395 16.703 1 94.88 125 GLU B CA 1
ATOM 2681 C C . GLU B 1 125 ? -10.234 4.602 15.391 1 94.88 125 GLU B C 1
ATOM 2683 O O . GLU B 1 125 ? -11.172 3.867 15.086 1 94.88 125 GLU B O 1
ATOM 2688 N N . ALA B 1 126 ? -9.859 5.598 14.656 1 95.25 126 ALA B N 1
ATOM 2689 C CA . ALA B 1 126 ? -10.5 5.84 13.359 1 95.25 126 ALA B CA 1
ATOM 2690 C C . ALA B 1 126 ? -10.281 4.664 12.414 1 95.25 126 ALA B C 1
ATOM 2692 O O . ALA B 1 126 ? -11.203 4.25 11.703 1 95.25 126 ALA B O 1
ATOM 2693 N N . ILE B 1 127 ? -9.148 4.078 12.453 1 94.69 127 ILE B N 1
ATOM 2694 C CA . ILE B 1 127 ? -8.805 2.941 11.602 1 94.69 127 ILE B CA 1
ATOM 2695 C C . ILE B 1 127 ? -9.594 1.709 12.047 1 94.69 127 ILE B C 1
ATOM 2697 O O . ILE B 1 127 ? -10.172 1.006 11.219 1 94.69 127 ILE B O 1
ATOM 2701 N N . THR B 1 128 ? -9.609 1.525 13.336 1 95.25 128 THR B N 1
ATOM 2702 C CA . THR B 1 128 ? -10.336 0.382 13.875 1 95.25 128 THR B CA 1
ATOM 2703 C C . THR B 1 128 ? -11.82 0.486 13.562 1 95.25 128 THR B C 1
ATOM 2705 O O . THR B 1 128 ? -12.453 -0.503 13.18 1 95.25 128 THR B O 1
ATOM 2708 N N . ASN B 1 129 ? -12.352 1.672 13.695 1 96 129 ASN B N 1
ATOM 2709 C CA . ASN B 1 129 ? -13.758 1.891 13.359 1 96 129 ASN B CA 1
ATOM 2710 C C . ASN B 1 129 ? -14.023 1.648 11.883 1 96 129 ASN B C 1
ATOM 2712 O O . ASN B 1 129 ? -15.07 1.104 11.516 1 96 129 ASN B O 1
ATOM 2716 N N . HIS B 1 130 ? -13.117 2.061 11.141 1 95.56 130 HIS B N 1
ATOM 2717 C CA . HIS B 1 130 ? -13.25 1.836 9.703 1 95.56 130 HIS B CA 1
ATOM 2718 C C . HIS B 1 130 ? -13.281 0.346 9.383 1 95.56 130 HIS B C 1
ATOM 2720 O O . HIS B 1 130 ? -14.023 -0.086 8.5 1 95.56 130 HIS B O 1
ATOM 2726 N N . HIS B 1 131 ? -12.453 -0.439 10.062 1 96.88 131 HIS B N 1
ATOM 2727 C CA . HIS B 1 131 ? -12.484 -1.887 9.891 1 96.88 131 HIS B CA 1
ATOM 2728 C C . HIS B 1 131 ? -13.875 -2.447 10.156 1 96.88 131 HIS B C 1
ATOM 2730 O O . HIS B 1 131 ? -14.352 -3.326 9.438 1 96.88 131 HIS B O 1
ATOM 2736 N N . LEU B 1 132 ? -14.5 -1.937 11.148 1 96.38 132 LEU B N 1
ATOM 2737 C CA . LEU B 1 132 ? -15.828 -2.402 11.508 1 96.38 132 LEU B CA 1
ATOM 2738 C C . LEU B 1 132 ? -16.844 -2.057 10.422 1 96.38 132 LEU B C 1
ATOM 2740 O O . LEU B 1 132 ? -17.703 -2.873 10.094 1 96.38 132 LEU B O 1
ATOM 2744 N N . ILE B 1 133 ? -16.734 -0.926 9.922 1 95.31 133 ILE B N 1
ATOM 2745 C CA . ILE B 1 133 ? -17.594 -0.501 8.828 1 95.31 133 ILE B CA 1
ATOM 2746 C C . ILE B 1 133 ? -17.406 -1.419 7.629 1 95.31 133 ILE B C 1
ATOM 2748 O O . ILE B 1 133 ? -18.375 -1.889 7.031 1 95.31 133 ILE B O 1
ATOM 2752 N N . ASP B 1 134 ? -16.141 -1.668 7.281 1 96.25 134 ASP B N 1
ATOM 2753 C CA . ASP B 1 134 ? -15.828 -2.578 6.184 1 96.25 134 ASP B CA 1
ATOM 2754 C C . ASP B 1 134 ? -16.438 -3.955 6.418 1 96.25 134 ASP B C 1
ATOM 2756 O O . ASP B 1 134 ? -17 -4.562 5.496 1 96.25 134 ASP B O 1
ATOM 2760 N N . ASP B 1 135 ? -16.312 -4.418 7.66 1 96.88 135 ASP B N 1
ATOM 2761 C CA . ASP B 1 135 ? -16.859 -5.734 7.988 1 96.88 135 ASP B CA 1
ATOM 2762 C C . ASP B 1 135 ? -18.359 -5.781 7.75 1 96.88 135 ASP B C 1
ATOM 2764 O O . ASP B 1 135 ? -18.875 -6.773 7.234 1 96.88 135 ASP B O 1
ATOM 2768 N N . ARG B 1 136 ? -19.047 -4.73 8.109 1 94.38 136 ARG B N 1
ATOM 2769 C CA . ARG B 1 136 ? -20.5 -4.668 7.926 1 94.38 136 ARG B CA 1
ATOM 2770 C C . ARG B 1 136 ? -20.859 -4.715 6.445 1 94.38 136 ARG B C 1
ATOM 2772 O O . ARG B 1 136 ? -21.797 -5.406 6.055 1 94.38 136 ARG B O 1
ATOM 2779 N N . MET B 1 137 ? -20.141 -4.035 5.68 1 92.62 137 MET B N 1
ATOM 2780 C CA . MET B 1 137 ? -20.406 -3.998 4.242 1 92.62 137 MET B CA 1
ATOM 2781 C C . MET B 1 137 ? -20.094 -5.344 3.596 1 92.62 137 MET B C 1
ATOM 2783 O O . MET B 1 137 ? -20.844 -5.824 2.758 1 92.62 137 MET B O 1
ATOM 2787 N N . VAL B 1 138 ? -18.984 -5.906 3.975 1 94.5 138 VAL B N 1
ATOM 2788 C CA . VAL B 1 138 ? -18.547 -7.18 3.412 1 94.5 138 VAL B CA 1
ATOM 2789 C C . VAL B 1 138 ? -19.547 -8.273 3.783 1 94.5 138 VAL B C 1
ATOM 2791 O O . VAL B 1 138 ? -19.781 -9.195 2.994 1 94.5 138 VAL B O 1
ATOM 2794 N N . LYS B 1 139 ? -20.094 -8.172 4.957 1 94.12 139 LYS B N 1
ATOM 2795 C CA . LYS B 1 139 ? -21.094 -9.141 5.383 1 94.12 139 LYS B CA 1
ATOM 2796 C C . LYS B 1 139 ? -22.25 -9.195 4.395 1 94.12 139 LYS B C 1
ATOM 2798 O O . LYS B 1 139 ? -22.75 -10.281 4.082 1 94.12 139 LYS B O 1
ATOM 2803 N N . LYS B 1 140 ? -22.656 -8.086 3.881 1 89.88 140 LYS B N 1
ATOM 2804 C CA . LYS B 1 140 ? -23.734 -8.031 2.887 1 89.88 140 LYS B CA 1
ATOM 2805 C C . LYS B 1 140 ? -23.312 -8.719 1.59 1 89.88 140 LYS B C 1
ATOM 2807 O O . LYS B 1 140 ? -24.109 -9.43 0.973 1 89.88 140 LYS B O 1
ATOM 2812 N N . ILE B 1 141 ? -22.109 -8.547 1.253 1 87.31 141 ILE B N 1
ATOM 2813 C CA . ILE B 1 141 ? -21.594 -9.117 0.01 1 87.31 141 ILE B CA 1
ATOM 2814 C C . ILE B 1 141 ? -21.484 -10.633 0.143 1 87.31 141 ILE B C 1
ATOM 2816 O O . ILE B 1 141 ? -21.938 -11.375 -0.734 1 87.31 141 ILE B O 1
ATOM 2820 N N . VAL B 1 142 ? -20.906 -11.07 1.227 1 88.31 142 VAL B N 1
ATOM 2821 C CA . VAL B 1 142 ? -20.625 -12.492 1.423 1 88.31 142 VAL B CA 1
ATOM 2822 C C . VAL B 1 142 ? -21.922 -13.273 1.545 1 88.31 142 VAL B C 1
ATOM 2824 O O . VAL B 1 142 ? -21.969 -14.461 1.238 1 88.31 142 VAL B O 1
ATOM 2827 N N . SER B 1 143 ? -22.969 -12.609 2.012 1 87.75 143 SER B N 1
ATOM 2828 C CA . SER B 1 143 ? -24.281 -13.266 2.135 1 87.75 143 SER B CA 1
ATOM 2829 C C . SER B 1 143 ? -24.875 -13.578 0.766 1 87.75 143 SER B C 1
ATOM 2831 O O . SER B 1 143 ? -25.812 -14.367 0.656 1 87.75 143 SER B O 1
ATOM 2833 N N . ARG B 1 144 ? -24.281 -13.062 -0.252 1 84.75 144 ARG B N 1
ATOM 2834 C CA . ARG B 1 144 ? -24.812 -13.219 -1.6 1 84.75 144 ARG B CA 1
ATOM 2835 C C . ARG B 1 144 ? -23.938 -14.141 -2.438 1 84.75 144 ARG B C 1
ATOM 2837 O O . ARG B 1 144 ? -24.25 -14.414 -3.6 1 84.75 144 ARG B O 1
ATOM 2844 N N . ILE B 1 145 ? -22.891 -14.562 -1.891 1 84.56 145 ILE B N 1
ATOM 2845 C CA . ILE B 1 145 ? -21.969 -15.43 -2.625 1 84.56 145 ILE B CA 1
ATOM 2846 C C . ILE B 1 145 ? -21.688 -16.688 -1.812 1 84.56 145 ILE B C 1
ATOM 2848 O O . ILE B 1 145 ? -21.984 -16.75 -0.617 1 84.56 145 ILE B O 1
ATOM 2852 N N . ASN B 1 146 ? -21.219 -17.734 -2.469 1 86.5 146 ASN B N 1
ATOM 2853 C CA . ASN B 1 146 ? -20.859 -18.984 -1.801 1 86.5 146 ASN B CA 1
ATOM 2854 C C . ASN B 1 146 ? -19.438 -18.938 -1.255 1 86.5 146 ASN B C 1
ATOM 2856 O O . ASN B 1 146 ? -18.516 -19.484 -1.87 1 86.5 146 ASN B O 1
ATOM 2860 N N . ILE B 1 147 ? -19.328 -18.469 -0.071 1 88.56 147 ILE B N 1
ATOM 2861 C CA . ILE B 1 147 ? -18.016 -18.297 0.544 1 88.56 147 ILE B CA 1
ATOM 2862 C C . ILE B 1 147 ? -17.578 -19.609 1.215 1 88.56 147 ILE B C 1
ATOM 2864 O O . ILE B 1 147 ? -18.422 -20.375 1.686 1 88.56 147 ILE B O 1
ATOM 2868 N N . ARG B 1 148 ? -16.359 -19.797 1.24 1 91.75 148 ARG B N 1
ATOM 2869 C CA . ARG B 1 148 ? -15.812 -20.969 1.934 1 91.75 148 ARG B CA 1
ATOM 2870 C C . ARG B 1 148 ? -16.062 -20.875 3.436 1 91.75 148 ARG B C 1
ATOM 2872 O O . ARG B 1 148 ? -15.977 -19.797 4.016 1 91.75 148 ARG B O 1
ATOM 2879 N N . GLU B 1 149 ? -16.266 -21.969 4.074 1 87.5 149 GLU B N 1
ATOM 2880 C CA . GLU B 1 149 ? -16.625 -22.016 5.488 1 87.5 149 GLU B CA 1
ATOM 2881 C C . GLU B 1 149 ? -15.492 -21.531 6.375 1 87.5 149 GLU B C 1
ATOM 2883 O O . GLU B 1 149 ? -15.727 -21.016 7.469 1 87.5 149 GLU B O 1
ATOM 2888 N N . ASN B 1 150 ? -14.297 -21.625 5.934 1 88.88 150 ASN B N 1
ATOM 2889 C CA . ASN B 1 150 ? -13.148 -21.328 6.781 1 88.88 150 ASN B CA 1
ATOM 2890 C C . ASN B 1 150 ? -12.68 -19.891 6.582 1 88.88 150 ASN B C 1
ATOM 2892 O O . ASN B 1 150 ? -11.617 -19.5 7.078 1 88.88 150 ASN B O 1
ATOM 2896 N N . VAL B 1 151 ? -13.477 -19.125 5.914 1 93.69 151 VAL B N 1
ATOM 2897 C CA . VAL B 1 151 ? -13.102 -17.734 5.684 1 93.69 151 VAL B CA 1
ATOM 2898 C C . VAL B 1 151 ? -14.086 -16.812 6.398 1 93.69 151 VAL B C 1
ATOM 2900 O O . VAL B 1 151 ? -15.281 -16.828 6.109 1 93.69 151 VAL B O 1
ATOM 2903 N N . SER B 1 152 ? -13.617 -16.062 7.336 1 95.5 152 SER B N 1
ATOM 2904 C CA . SER B 1 152 ? -14.453 -15.141 8.094 1 95.5 152 SER B CA 1
ATOM 2905 C C . SER B 1 152 ? -14.672 -13.836 7.336 1 95.5 152 SER B C 1
ATOM 2907 O O . SER B 1 152 ? -13.93 -13.531 6.395 1 95.5 152 SER B O 1
ATOM 2909 N N . VAL B 1 153 ? -15.641 -13.109 7.758 1 96.62 153 VAL B N 1
ATOM 2910 C CA . VAL B 1 153 ? -15.945 -11.805 7.191 1 96.62 153 VAL B CA 1
ATOM 2911 C C . VAL B 1 153 ? -14.75 -10.875 7.355 1 96.62 153 VAL B C 1
ATOM 2913 O O . VAL B 1 153 ? -14.414 -10.117 6.445 1 96.62 153 VAL B O 1
ATOM 2916 N N . GLU B 1 154 ? -14.062 -10.945 8.492 1 97.44 154 GLU B N 1
ATOM 2917 C CA . GLU B 1 154 ? -12.914 -10.094 8.781 1 97.44 154 GLU B CA 1
ATOM 2918 C C . GLU B 1 154 ? -11.766 -10.359 7.816 1 97.44 154 GLU B C 1
ATOM 2920 O O . GLU B 1 154 ? -11.062 -9.43 7.41 1 97.44 154 GLU B O 1
ATOM 2925 N N . ILE B 1 155 ? -11.625 -11.617 7.488 1 97.75 155 ILE B N 1
ATOM 2926 C CA . ILE B 1 155 ? -10.562 -11.984 6.547 1 97.75 155 ILE B CA 1
ATOM 2927 C C . ILE B 1 155 ? -10.906 -11.453 5.156 1 97.75 155 ILE B C 1
ATOM 2929 O O . ILE B 1 155 ? -10.055 -10.883 4.473 1 97.75 155 ILE B O 1
ATOM 2933 N N . VAL B 1 156 ? -12.172 -11.602 4.766 1 97.69 156 VAL B N 1
ATOM 2934 C CA . VAL B 1 156 ? -12.594 -11.094 3.463 1 97.69 156 VAL B CA 1
ATOM 2935 C C . VAL B 1 156 ? -12.422 -9.578 3.42 1 97.69 156 VAL B C 1
ATOM 2937 O O . VAL B 1 156 ? -11.938 -9.023 2.428 1 97.69 156 VAL B O 1
ATOM 2940 N N . SER B 1 157 ? -12.797 -8.914 4.504 1 97.69 157 SER B N 1
ATOM 2941 C CA . SER B 1 157 ? -12.633 -7.465 4.594 1 97.69 157 SER B CA 1
ATOM 2942 C C . SER B 1 157 ? -11.172 -7.066 4.453 1 97.69 157 SER B C 1
ATOM 2944 O O . SER B 1 157 ? -10.844 -6.121 3.727 1 97.69 157 SER B O 1
ATOM 2946 N N . ALA B 1 158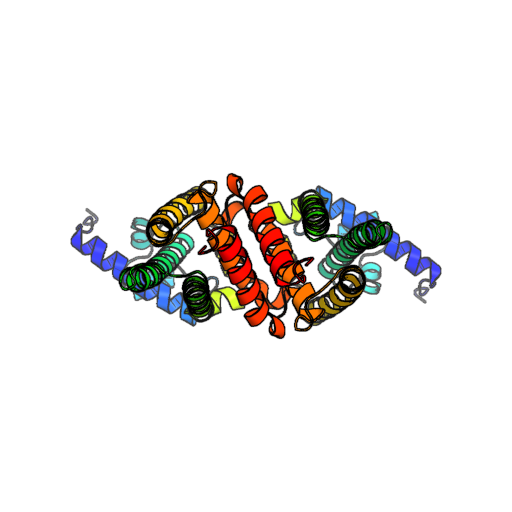 ? -10.328 -7.793 5.137 1 98.06 158 ALA B N 1
ATOM 2947 C CA . ALA B 1 158 ? -8.898 -7.516 5.078 1 98.06 158 ALA B CA 1
ATOM 2948 C C . ALA B 1 158 ? -8.344 -7.742 3.674 1 98.06 158 ALA B C 1
ATOM 2950 O O . ALA B 1 158 ? -7.465 -7.012 3.219 1 98.06 158 ALA B O 1
ATOM 2951 N N . LEU B 1 159 ? -8.836 -8.75 2.988 1 98.25 159 LEU B N 1
ATOM 2952 C CA . LEU B 1 159 ? -8.43 -9 1.61 1 98.25 159 LEU B CA 1
ATOM 2953 C C . LEU B 1 159 ? -8.828 -7.844 0.703 1 98.25 159 LEU B C 1
ATOM 2955 O O . LEU B 1 159 ? -8.039 -7.406 -0.136 1 98.25 159 LEU B O 1
ATOM 2959 N N . PHE B 1 160 ? -10.016 -7.359 0.924 1 97 160 PHE B N 1
ATOM 2960 C CA . PHE B 1 160 ? -10.484 -6.227 0.133 1 97 160 PHE B CA 1
ATOM 2961 C C . PHE B 1 160 ? -9.648 -4.984 0.422 1 97 160 PHE B C 1
ATOM 2963 O O . PHE B 1 160 ? -9.305 -4.238 -0.494 1 97 160 PHE B O 1
ATOM 2970 N N . ARG B 1 161 ? -9.328 -4.75 1.656 1 96.25 161 ARG B N 1
ATOM 2971 C CA . ARG B 1 161 ? -8.469 -3.627 2.018 1 96.25 161 ARG B CA 1
ATOM 2972 C C . ARG B 1 161 ? -7.078 -3.785 1.416 1 96.25 161 ARG B C 1
ATOM 2974 O O . ARG B 1 161 ? -6.457 -2.805 1 1 96.25 161 ARG B O 1
ATOM 2981 N N . THR B 1 162 ? -6.617 -5.055 1.394 1 97.44 162 THR B N 1
ATOM 2982 C CA . THR B 1 162 ? -5.328 -5.34 0.776 1 97.44 162 THR B CA 1
ATOM 2983 C C . THR B 1 162 ? -5.32 -4.91 -0.688 1 97.44 162 THR B C 1
ATOM 2985 O O . THR B 1 162 ? -4.391 -4.242 -1.141 1 97.44 162 THR B O 1
ATOM 2988 N N . ILE B 1 163 ? -6.32 -5.227 -1.387 1 97.38 163 ILE B N 1
ATOM 2989 C CA . ILE B 1 163 ? -6.441 -4.848 -2.789 1 97.38 163 ILE B CA 1
ATOM 2990 C C . ILE B 1 163 ? -6.512 -3.328 -2.908 1 97.38 163 ILE B C 1
ATOM 2992 O O . ILE B 1 163 ? -5.824 -2.73 -3.738 1 97.38 163 ILE B O 1
ATOM 2996 N N . ALA B 1 164 ? -7.266 -2.693 -2.049 1 93.75 164 ALA B N 1
ATOM 2997 C CA . ALA B 1 164 ? -7.43 -1.243 -2.08 1 93.75 164 ALA B CA 1
ATOM 2998 C C . ALA B 1 164 ? -6.09 -0.537 -1.882 1 93.75 164 ALA B C 1
ATOM 3000 O O . ALA B 1 164 ? -5.809 0.468 -2.539 1 93.75 164 ALA B O 1
ATOM 3001 N N . MET B 1 165 ? -5.277 -1.047 -1.034 1 92.12 165 MET B N 1
ATOM 3002 C CA . MET B 1 165 ? -4.012 -0.404 -0.691 1 92.12 165 MET B CA 1
ATOM 3003 C C . MET B 1 165 ? -3.053 -0.423 -1.877 1 92.12 165 MET B C 1
ATOM 3005 O O . MET B 1 165 ? -2.158 0.418 -1.97 1 92.12 165 MET B O 1
ATOM 3009 N N . THR B 1 166 ? -3.25 -1.334 -2.812 1 93.56 166 THR B N 1
ATOM 3010 C CA . THR B 1 166 ? -2.344 -1.418 -3.951 1 93.56 166 THR B CA 1
ATOM 3011 C C . THR B 1 166 ? -2.486 -0.19 -4.848 1 93.56 166 THR B C 1
ATOM 3013 O O . THR B 1 166 ? -1.525 0.224 -5.5 1 93.56 166 THR B O 1
ATOM 3016 N N . ILE B 1 167 ? -3.584 0.432 -4.82 1 91.81 167 ILE B N 1
ATOM 3017 C CA . ILE B 1 167 ? -3.869 1.583 -5.672 1 91.81 167 ILE B CA 1
ATOM 3018 C C . ILE B 1 167 ? -2.955 2.746 -5.289 1 91.81 167 ILE B C 1
ATOM 3020 O O . ILE B 1 167 ? -2.627 3.586 -6.133 1 91.81 167 ILE B O 1
ATOM 3024 N N . LEU B 1 168 ? -2.459 2.697 -4.047 1 88.62 168 LEU B N 1
ATOM 3025 C CA . LEU B 1 168 ? -1.577 3.756 -3.566 1 88.62 168 LEU B CA 1
ATOM 3026 C C . LEU B 1 168 ? -0.186 3.623 -4.176 1 88.62 168 LEU B C 1
ATOM 3028 O O . LEU B 1 168 ? 0.625 4.547 -4.09 1 88.62 168 LEU B O 1
ATOM 3032 N N . HIS B 1 169 ? 0.095 2.535 -4.852 1 90.94 169 HIS B N 1
ATOM 3033 C CA . HIS B 1 169 ? 1.474 2.252 -5.234 1 90.94 169 HIS B CA 1
ATOM 3034 C C . HIS B 1 169 ? 1.565 1.846 -6.703 1 90.94 169 HIS B C 1
ATOM 3036 O O . HIS B 1 169 ? 2.369 0.982 -7.062 1 90.94 169 HIS B O 1
ATOM 3042 N N . ILE B 1 170 ? 0.766 2.451 -7.508 1 92.44 170 ILE B N 1
ATOM 3043 C CA . ILE B 1 170 ? 0.679 2.111 -8.922 1 92.44 170 ILE B CA 1
ATOM 3044 C C . ILE B 1 170 ? 2.033 2.338 -9.594 1 92.44 170 ILE B C 1
ATOM 3046 O O . ILE B 1 170 ? 2.508 1.487 -10.352 1 92.44 170 ILE B O 1
ATOM 3050 N N . GLU B 1 171 ? 2.68 3.418 -9.281 1 91.25 171 GLU B N 1
ATOM 3051 C CA . GLU B 1 171 ? 3.971 3.73 -9.891 1 91.25 171 GLU B CA 1
ATOM 3052 C C . GLU B 1 171 ? 5.035 2.717 -9.477 1 91.25 171 GLU B C 1
ATOM 3054 O O . GLU B 1 171 ? 5.793 2.23 -10.32 1 91.25 171 GLU B O 1
ATOM 3059 N N . GLU B 1 172 ? 5.066 2.381 -8.227 1 92.69 172 GLU B N 1
ATOM 3060 C CA . GLU B 1 172 ? 6.059 1.441 -7.711 1 92.69 172 GLU B CA 1
ATOM 3061 C C . GLU B 1 172 ? 5.801 0.029 -8.227 1 92.69 172 GLU B C 1
ATOM 3063 O O . GLU B 1 172 ? 6.742 -0.736 -8.453 1 92.69 172 GLU B O 1
ATOM 3068 N N . ILE B 1 173 ? 4.527 -0.315 -8.422 1 95.56 173 ILE B N 1
ATOM 3069 C CA . ILE B 1 173 ? 4.152 -1.643 -8.891 1 95.56 173 ILE B CA 1
ATOM 3070 C C . ILE B 1 173 ? 4.43 -1.753 -10.391 1 95.56 173 ILE B C 1
ATOM 3072 O O . ILE B 1 173 ? 4.969 -2.758 -10.859 1 95.56 173 ILE B O 1
ATOM 3076 N N . GLY B 1 174 ? 4.133 -0.777 -11.086 1 96.25 174 GLY B N 1
ATOM 3077 C CA . GLY B 1 174 ? 4.215 -0.713 -12.531 1 96.25 174 GLY B CA 1
ATOM 3078 C C . GLY B 1 174 ? 2.924 -0.249 -13.18 1 96.25 174 GLY B C 1
ATOM 3079 O O . GLY B 1 174 ? 1.979 -1.028 -13.32 1 96.25 174 GLY B O 1
ATOM 3080 N N . GLU B 1 175 ? 2.961 0.991 -13.672 1 94.75 175 GLU B N 1
ATOM 3081 C CA . GLU B 1 175 ? 1.754 1.618 -14.195 1 94.75 175 GLU B CA 1
ATOM 3082 C C . GLU B 1 175 ? 1.219 0.854 -15.406 1 94.75 175 GLU B C 1
ATOM 3084 O O . GLU B 1 175 ? 0.01 0.648 -15.531 1 94.75 175 GLU B O 1
ATOM 3089 N N . LYS B 1 176 ? 2.086 0.373 -16.203 1 96.5 176 LYS B N 1
ATOM 3090 C CA . LYS B 1 176 ? 1.693 -0.31 -17.438 1 96.5 176 LYS B CA 1
ATOM 3091 C C . LYS B 1 176 ? 1.05 -1.66 -17.141 1 96.5 176 LYS B C 1
ATOM 3093 O O . LYS B 1 176 ? 0.164 -2.109 -17.875 1 96.5 176 LYS B O 1
ATOM 3098 N N . GLN B 1 177 ? 1.467 -2.25 -16.078 1 97.56 177 GLN B N 1
ATOM 3099 C CA . GLN B 1 177 ? 1.014 -3.6 -15.75 1 97.56 177 GLN B CA 1
ATOM 3100 C C . GLN B 1 177 ? -0.13 -3.566 -14.734 1 97.56 177 GLN B C 1
ATOM 3102 O O . GLN B 1 177 ? -0.756 -4.594 -14.469 1 97.56 177 GLN B O 1
ATOM 3107 N N . PHE B 1 178 ? -0.463 -2.445 -14.219 1 97.06 178 PHE B N 1
ATOM 3108 C CA . PHE B 1 178 ? -1.256 -2.387 -13 1 97.06 178 PHE B CA 1
ATOM 3109 C C . PHE B 1 178 ? -2.656 -2.939 -13.234 1 97.06 178 PHE B C 1
ATOM 3111 O O . PHE B 1 178 ? -3.178 -3.695 -12.406 1 97.06 178 PHE B O 1
ATOM 3118 N N . ASP B 1 179 ? -3.324 -2.561 -14.352 1 97.31 179 ASP B N 1
ATOM 3119 C CA . ASP B 1 179 ? -4.688 -3.025 -14.594 1 97.31 179 ASP B CA 1
ATOM 3120 C C . ASP B 1 179 ? -4.746 -4.551 -14.648 1 97.31 179 ASP B C 1
ATOM 3122 O O . ASP B 1 179 ? -5.633 -5.168 -14.055 1 97.31 179 ASP B O 1
ATOM 3126 N N . THR B 1 180 ? -3.801 -5.133 -15.32 1 97.44 180 THR B N 1
ATOM 3127 C CA . THR B 1 180 ? -3.736 -6.586 -15.414 1 97.44 180 THR B CA 1
ATOM 3128 C C . THR B 1 180 ? -3.455 -7.203 -14.047 1 97.44 180 THR B C 1
ATOM 3130 O O . THR B 1 180 ? -4.09 -8.188 -13.656 1 97.44 180 THR B O 1
ATOM 3133 N N . THR B 1 181 ? -2.549 -6.602 -13.273 1 97.75 181 THR B N 1
ATOM 3134 C CA . THR B 1 181 ? -2.186 -7.102 -11.953 1 97.75 181 THR B CA 1
ATOM 3135 C C . THR B 1 181 ? -3.375 -7.02 -11 1 97.75 181 THR B C 1
ATOM 3137 O O . THR B 1 181 ? -3.639 -7.957 -10.25 1 97.75 181 THR B O 1
ATOM 3140 N N . LEU B 1 182 ? -4.059 -5.918 -11.086 1 97.94 182 LEU B N 1
ATOM 3141 C CA . LEU B 1 182 ? -5.25 -5.746 -10.258 1 97.94 182 LEU B CA 1
ATOM 3142 C C . LEU B 1 182 ? -6.27 -6.844 -10.547 1 97.94 182 LEU B C 1
ATOM 3144 O O . LEU B 1 182 ? -6.797 -7.461 -9.617 1 97.94 182 LEU B O 1
ATOM 3148 N N . LYS B 1 183 ? -6.5 -7.094 -11.758 1 97.81 183 LYS B N 1
ATOM 3149 C CA . LYS B 1 183 ? -7.457 -8.117 -12.156 1 97.81 183 LYS B CA 1
ATOM 3150 C C . LYS B 1 183 ? -7.023 -9.5 -11.656 1 97.81 183 LYS B C 1
ATOM 3152 O O . LYS B 1 183 ? -7.84 -10.258 -11.133 1 97.81 183 LYS B O 1
ATOM 3157 N N . LEU B 1 184 ? -5.781 -9.82 -11.812 1 97.56 184 LEU B N 1
ATOM 3158 C CA . LEU B 1 184 ? -5.262 -11.117 -11.414 1 97.56 184 LEU B CA 1
ATOM 3159 C C . LEU B 1 184 ? -5.328 -11.289 -9.898 1 97.56 184 LEU B C 1
ATOM 3161 O O . LEU B 1 184 ? -5.641 -12.375 -9.398 1 97.56 184 LEU B O 1
ATOM 3165 N N . VAL B 1 185 ? -5.012 -10.211 -9.172 1 98.5 185 VAL B N 1
ATOM 3166 C CA . VAL B 1 185 ? -5.082 -10.273 -7.715 1 98.5 185 VAL B CA 1
ATOM 3167 C C . VAL B 1 185 ? -6.527 -10.477 -7.273 1 98.5 185 VAL B C 1
ATOM 3169 O O . VAL B 1 185 ? -6.809 -11.328 -6.426 1 98.5 185 VAL B O 1
ATOM 3172 N N . ILE B 1 186 ? -7.445 -9.734 -7.879 1 98.31 186 ILE B N 1
ATOM 3173 C CA . ILE B 1 186 ? -8.859 -9.859 -7.547 1 98.31 186 ILE B CA 1
ATOM 3174 C C . ILE B 1 186 ? -9.336 -11.281 -7.848 1 98.31 186 ILE B C 1
ATOM 3176 O O . ILE B 1 186 ? -9.977 -11.914 -7.008 1 98.31 186 ILE B O 1
ATOM 3180 N N . GLN B 1 187 ? -9.016 -11.75 -9.016 1 97.56 187 GLN B N 1
ATOM 3181 C CA . GLN B 1 187 ? -9.406 -13.102 -9.406 1 97.56 187 GLN B CA 1
ATOM 3182 C C . GLN B 1 187 ? -8.859 -14.133 -8.422 1 97.56 187 GLN B C 1
ATOM 3184 O O . GLN B 1 187 ? -9.578 -15.039 -8 1 97.56 187 GLN B O 1
ATOM 3189 N N . GLY B 1 188 ? -7.613 -14 -8.109 1 97.31 188 GLY B N 1
ATOM 3190 C CA . GLY B 1 188 ? -6.992 -14.906 -7.164 1 97.31 188 GLY B CA 1
ATOM 3191 C C . GLY B 1 188 ? -7.652 -14.891 -5.797 1 97.31 188 GLY B C 1
ATOM 3192 O O . GLY B 1 188 ? -7.934 -15.945 -5.223 1 97.31 188 GLY B O 1
ATOM 3193 N N . VAL B 1 189 ? -7.887 -13.711 -5.309 1 97.5 189 VAL B N 1
ATOM 3194 C CA . VAL B 1 189 ? -8.5 -13.547 -3.996 1 97.5 189 VAL B CA 1
ATOM 3195 C C . VAL B 1 189 ? -9.906 -14.141 -4.008 1 97.5 189 VAL B C 1
ATOM 3197 O O . VAL B 1 189 ? -10.273 -14.906 -3.113 1 97.5 189 VAL B O 1
ATOM 3200 N N . VAL B 1 190 ? -10.68 -13.805 -5.023 1 96.5 190 VAL B N 1
ATOM 3201 C CA . VAL B 1 190 ? -12.055 -14.289 -5.121 1 96.5 190 VAL B CA 1
ATOM 3202 C C . VAL B 1 190 ? -12.055 -15.82 -5.164 1 96.5 190 VAL B C 1
ATOM 3204 O O . VAL B 1 190 ? -12.875 -16.469 -4.5 1 96.5 190 VAL B O 1
ATOM 3207 N N . GLU B 1 191 ? -11.148 -16.406 -5.891 1 95.38 191 GLU B N 1
ATOM 3208 C CA . GLU B 1 191 ? -11.07 -17.859 -5.996 1 95.38 191 GLU B CA 1
ATOM 3209 C C . GLU B 1 191 ? -10.672 -18.484 -4.664 1 95.38 191 GLU B C 1
ATOM 3211 O O . GLU B 1 191 ? -11 -19.641 -4.395 1 95.38 191 GLU B O 1
ATOM 3216 N N . GLN B 1 192 ? -9.969 -17.719 -3.867 1 95.31 192 GLN B N 1
ATOM 3217 C CA . GLN B 1 192 ? -9.562 -18.234 -2.564 1 95.31 192 GLN B CA 1
ATOM 3218 C C . GLN B 1 192 ? -10.719 -18.188 -1.569 1 95.31 192 GLN B C 1
ATOM 3220 O O . GLN B 1 192 ? -10.773 -18.984 -0.632 1 95.31 192 GLN B O 1
ATOM 3225 N N . ILE B 1 193 ? -11.641 -17.312 -1.776 1 95.25 193 ILE B N 1
ATOM 3226 C CA . ILE B 1 193 ? -12.641 -17.141 -0.728 1 95.25 193 ILE B CA 1
ATOM 3227 C C . ILE B 1 193 ? -13.945 -17.797 -1.139 1 95.25 193 ILE B C 1
ATOM 3229 O O . ILE B 1 193 ? -14.844 -18 -0.311 1 95.25 193 ILE B O 1
ATOM 3233 N N . THR B 1 194 ? -14.125 -18.109 -2.395 1 93.44 194 THR B N 1
ATOM 3234 C CA . THR B 1 194 ? -15.383 -18.688 -2.863 1 93.44 194 THR B CA 1
ATOM 3235 C C . THR B 1 194 ? -15.242 -20.188 -3.104 1 93.44 194 THR B C 1
ATOM 3237 O O . THR B 1 194 ? -14.141 -20.672 -3.359 1 93.44 194 THR B O 1
ATOM 3240 N N . LYS B 1 195 ? -16.297 -20.938 -2.906 1 84.81 195 LYS B N 1
ATOM 3241 C CA . LYS B 1 195 ? -16.359 -22.359 -3.205 1 84.81 195 LYS B CA 1
ATOM 3242 C C . LYS B 1 195 ? -16.531 -22.609 -4.703 1 84.81 195 LYS B C 1
ATOM 3244 O O . LYS B 1 195 ? -17.188 -21.828 -5.391 1 84.81 195 LYS B O 1
ATOM 3249 N N . GLU B 1 196 ? -15.617 -23.375 -5.281 1 65.81 196 GLU B N 1
ATOM 3250 C CA . GLU B 1 196 ? -15.773 -23.734 -6.684 1 65.81 196 GLU B CA 1
ATOM 3251 C C . GLU B 1 196 ? -17.203 -24.141 -6.996 1 65.81 196 GLU B C 1
ATOM 3253 O O . GLU B 1 196 ? -17.875 -24.75 -6.164 1 65.81 196 GLU B O 1
ATOM 3258 N N . ASP B 1 197 ? -17.938 -23.219 -7.73 1 52.97 197 ASP B N 1
ATOM 3259 C CA . ASP B 1 197 ? -19.234 -23.672 -8.234 1 52.97 197 ASP B CA 1
ATOM 3260 C C . ASP B 1 197 ? -19.141 -25.109 -8.742 1 52.97 197 ASP B C 1
ATOM 3262 O O . ASP B 1 197 ? -18.359 -25.406 -9.648 1 52.97 197 ASP B O 1
ATOM 3266 N N . ARG B 1 198 ? -19.016 -26.156 -7.902 1 38.5 198 ARG B N 1
ATOM 3267 C CA . ARG B 1 198 ? -19.344 -27.469 -8.453 1 38.5 198 ARG B CA 1
ATOM 3268 C C . ARG B 1 198 ? -20.766 -27.484 -8.992 1 38.5 198 ARG B C 1
ATOM 3270 O O . ARG B 1 198 ? -21.656 -26.844 -8.438 1 38.5 198 ARG B O 1
#

Secondary structure (DSSP, 8-state):
------HHHHHHHHHHHHHHHHHHHHHHTTTT--HHHHHHHTTS-HHHHTTT-SSHHHHHHHHHHHHHHHHHHHHHHHHHTSSS--HHHHHHHHHHHHHHHHTSTHHHHHHTT-HHHHHHHS-HHHHHHHHHHHHHHHHHHHTTS-B-TT--HHHHHHHHHHHHHHGGGHHHH-TTTHHHHHHHHHHHHHHHHB----/------HHHHHHHHHHHHHHHHHHHHHHTTTT--HHHHHHHTTS-HHHHTTT-SSHHHHHHHHHHHHHHHHHHHHHHHHHTSSS--HHHHHHHHHHHHHHHHTSTHHHHHHTT-HHHHHHHS-HHHHHHHHHHHHHHHHHHHTTS-B-TT--HHHHHHHHHHHHHHGGGHHHH-TTTHHHHHHHHHHHHHHHHB----

InterPro domains:
  IPR001647 DNA-binding HTH domain, TetR-type [PF00440] (19-63)
  IPR001647 DNA-binding HTH domain, TetR-type [PS50977] (11-71)
  IPR009057 Homedomain-like superfamily [SSF46689] (6-78)
  IPR050624 Nucleoid occlusion factor SlmA/HTH-type transcriptional regulator [PTHR43479] (8-171)

Foldseek 3Di:
DPDDQDPVRVVLLLVLLLVLLLVCCLPPNDPRDALCVSCVSSVHDSVVSCVPPVGSLRSNLVSLLVVLVVLLVVLLVVLVVDQEDDLVRQLVSLLVSLVCVCPPSCVSHLVVLNVVVSVVPDDPVSVVVSLVVLLVSLVSVCVSYAWDPPAHSSNLSVLSVVLNVVSSCCVVVDVVCVSVVSSVSSSVSSVNTHDPPD/DPPDQDPVRVVLLLVLLLVLLLVCCLPPNDPPDALCVSCVSSVHDSVVSCVPPVGSLRSNLVSLLVVLVVLLVVLLVVLVVDQEDDLVRQLVSLLVSLVCVCPPSCVSHLVVLNVVVSVVPDDPVSVVVSLVVLLVSLVSVCVSYAWDPPAHSSNLSVLSVVLNVVSSCCVVVDVVCVSVVSSVSSSVSSVNTHDPPD

Radius of gyration: 23.86 Å; Cα contacts (8 Å, |Δi|>4): 373; chains: 2; bounding box: 76×64×47 Å

Solvent-accessible surface area (backbone atoms only — not comparable to full-atom values): 21570 Å² total; per-residue (Å²): 124,88,75,74,70,49,74,68,51,44,51,53,49,49,54,39,45,43,53,48,47,51,53,40,30,48,73,54,21,63,87,72,48,49,62,63,57,48,20,55,76,52,71,47,49,61,72,57,45,54,76,76,32,93,41,66,56,56,48,52,48,50,44,51,49,51,50,50,51,54,53,49,50,53,51,45,52,58,51,66,76,39,90,71,57,50,72,68,56,52,37,50,52,51,49,52,48,54,50,51,50,53,69,36,62,51,29,49,25,41,75,66,59,35,49,62,59,43,58,71,70,50,58,69,62,58,54,55,51,46,49,52,52,42,30,58,55,40,44,62,48,51,72,47,40,61,55,34,89,89,58,52,53,63,47,53,32,26,43,51,40,45,57,57,57,45,67,68,38,38,74,80,34,30,64,88,43,38,68,62,38,51,49,44,45,45,46,14,39,50,60,65,44,35,51,77,86,120,123,87,78,73,70,48,73,68,51,46,51,54,50,51,52,39,43,44,52,47,49,53,53,40,30,48,73,52,21,64,86,72,47,50,61,63,59,47,20,55,76,52,70,46,51,59,73,57,43,54,76,76,32,93,42,67,56,56,47,52,51,50,44,52,49,52,51,51,50,53,53,49,50,52,52,44,53,60,52,67,76,39,88,71,56,49,71,67,56,52,38,51,52,50,48,52,48,54,50,50,51,53,68,34,63,51,30,50,24,39,76,66,58,35,50,60,59,42,58,71,69,48,55,69,62,60,53,54,50,48,50,52,52,44,30,57,54,39,45,60,46,50,74,48,39,61,56,36,90,90,57,51,54,64,47,55,31,26,43,53,39,43,59,56,56,44,67,66,39,37,74,80,35,29,65,90,44,37,70,61,38,52,48,44,46,45,43,13,39,50,60,65,43,36,51,76,86,121